Protein 9QUS (pdb70)

InterPro domains:
  IPR000652 Triosephosphate isomerase [PF00121] (5-252)
  IPR000652 Triosephosphate isomerase [PS51440] (3-252)
  IPR000652 Triosephosphate isomerase [PTHR21139] (2-251)
  IPR000652 Triosephosphate isomerase [TIGR00419] (5-243)
  IPR000652 Triosephosphate isomerase [cd00311] (5-251)
  IPR013785 Aldolase-type TIM barrel [G3DSA:3.20.20.70] (1-252)
  IPR020861 Triosephosphate isomerase, active site [PS00171] (168-178)
  IPR022896 Triosephosphate isomerase, bacterial/eukaryotic [MF_00147_B] (2-252)
  IPR035990 Triosephosphate isomerase superfamily [SSF51351] (1-252)

Organism: NCBI:txid1123057

Radius of gyration: 24.23 Å; Cα contacts (8 Å, |Δi|>4): 1116; chains: 2; bounding box: 58×59×61 Å

Nearest PDB structures (foldseek):
  3ta6-assembly1_A  TM=9.676E-01  e=1.100E-30  Mycobacterium tuberculosis H37Rv
  7rmn-assembly1_B  TM=9.693E-01  e=4.273E-30  Verrucomicrobium spinosum
  1m6j-assembly1_B  TM=9.571E-01  e=2.105E-30  Entamoeba histolytica
  5ibx-assembly2_B  TM=9.681E-01  e=5.100E-30  Streptococcus pneumoniae D39
  4y9a-assembly2_C  TM=9.725E-01  e=1.868E-29  Streptomyces coelicolor A3(2)

Sequence (506 aa):
MRKNIVAGNWKMNLNFEEGQKLTSEIVNMIRDENIKDVSVVLNPPYVHLHPVKKLIGNTAGLFLGAQNCSDKTSGAYTGEISASMLASFGSTFVIIGHSERREYFKEDSALLTGKLTQALENGLTPIFCCGESLDIREAGTHEEYVKQQLTESLFGLSATDFAKIVIAYEPIWAIGTGKTASSDQAQEMHAAIRTHLASKYGQAAADEISILYGGSCNPGNAKEIFSKPDVDGGLIGGASLKSRDFLDIIKSFMRKNIVAGNWKMNLNFEEGQKLTSEIVNMIRDENIKDVSVVLNPPYVHLHPVKKLIGNTAGLFLGAQNCSDKTSGAYTGEISASMLASFGSTFVIIGHSERREYFKEDSALLTGKLTQALENGLTPIFCCGESLDIREAGTHEEYVKQQLTESLFGLSATDFAKIVIAYEPIWAIGTGKTASSDQAQEMHAAIRTHLASKYGQAAADEISILYGGSCNPGNAKEIFSKPDVDGGLIGGASLKSRDFLDIIKSF

Foldseek 3Di:
DAAQEAAEAADPDDDQVLVLVLLLLLQVCCVVVVQDRYQYEYAYAPVNLQVSQVSNPPRPNYAYAHEFAFLDQDDDDPPGHFLLNCLVRGHQEYEFADVVCCPPVVQALVGSLSRLVRNVVNNHAYAYEFFDALVCVVVVCGLVRRLVSCCSNPLVDDLVSNLRYAYEYEHNNDAPPPDHQDLVNQLVSLVSNLVSVCVRNNNVSSVHHAYAYEYADWLVCLLVNCVRNSHSYHHYYPLSSPSVGSVSSSVND/DAAFEAEEAADPDDDAVLVLVLLLLQLVVCQVVVDDGYAYEYAYEPVRLQVSQVSNDPRPSYAYAYEEAFLDQDDDDPPGHFLLNCVVSGHQAYEFDPVVCCPPVVQALVRSLSNLCRCVVNNHAYAYEFEDAQVCVVVVNGLVRRLVSCCSNPVVDDLVSLLRYAYEYEHNNAAPPPHHADLVNVLVSLVSNLVSVCVRNNNVSSLHHAYAYEYADWLVCLLVNCVRPSHSAHHYYPLSSPSVGSVSSSVND

B-factor: mean 21.32, std 6.57, range [10.66, 97.8]

Solvent-accessible surface area: 19512 Å² total; per-residue (Å²): 202,75,136,54,3,0,0,0,3,2,41,0,30,35,47,62,113,70,0,34,113,8,0,34,66,0,2,75,51,4,134,123,82,94,26,132,126,19,19,0,0,1,0,0,2,11,0,0,0,51,6,0,81,171,50,4,45,157,15,62,27,7,73,1,0,0,3,5,0,5,36,79,83,60,21,48,47,1,6,18,2,2,0,42,2,0,40,33,8,13,3,54,20,0,0,0,1,9,18,20,7,42,98,117,60,152,9,83,22,78,60,0,42,21,7,0,70,16,0,18,129,42,54,2,36,0,0,0,0,3,2,0,36,58,93,29,46,136,67,48,50,39,52,93,84,0,55,106,16,0,57,89,3,0,37,81,22,55,75,104,51,1,58,106,4,8,0,0,2,6,0,51,16,10,74,88,58,79,108,114,23,52,8,90,60,2,31,81,2,0,32,16,1,8,90,25,0,14,85,104,30,32,94,88,36,0,58,71,1,5,0,0,6,12,6,70,7,54,53,74,49,0,134,104,8,11,78,43,95,22,5,6,0,0,7,1,23,54,7,1,52,107,15,160,33,1,1,34,0,2,86,9,90,199,78,128,48,7,0,0,0,1,2,40,0,28,36,47,52,108,86,0,40,144,9,0,38,66,0,8,97,52,9,132,118,72,83,44,169,124,17,24,4,0,1,0,0,2,11,0,2,0,39,4,0,83,148,45,7,38,153,13,88,28,6,72,4,0,0,3,6,0,6,37,92,83,63,20,50,45,1,6,20,2,2,0,48,3,0,39,44,6,17,3,59,19,0,1,0,1,7,16,21,6,44,98,108,60,164,9,82,28,68,57,0,42,21,6,0,77,18,0,22,134,36,50,0,31,0,0,0,0,2,1,0,39,50,111,36,40,135,67,44,57,36,48,100,70,0,61,116,17,0,58,114,4,0,40,80,27,57,76,110,53,0,60,71,4,10,0,0,2,4,0,44,12,14,84,90,48,78,106,113,23,56,12,92,57,2,33,90,1,0,30,12,0,7,79,29,0,14,89,105,35,32,94,81,26,0,51,95,2,5,0,0,8,11,6,68,9,57,49,75,42,0,139,98,9,12,80,47,92,21,5,6,0,0,8,0,23,58,16,1,42,123,12,160,46,0,2,43,0,1,108,8,95

Secondary structure (DSSP, 8-state):
-PPPEEEEE--B---HHHHHHHHHHHHHHHHHHT--S-EEEEE--GGGHHHHHHHHTT-TTEEE--S---SSSSBS-TT---HHHHHHTTB-EEEES-HHHHHHS---HHHHHHHHHHHHHTT-EEEEEE---HHHHHHT-HHHHHHHHHHHHHTTS-HHHHTT-EEEE--GGGSSSS----HHHHHHHHHHHHHHHHHHH-HHHHTTS-EEE-SS-STTTHHHHHTSTT--EEEESGGGGSHHHHHHHHTT-/-PPPEEEEE--B---HHHHHHHHHHHHHHHHHHT--S-EEEEE--GGGHHHHHHHHTT-TTEEE--S---SSSSBS-TT---HHHHHHTTB-EEEES-HHHHHHS---HHHHHHHHHHHHHTT-EEEEEE---HHHHHTT-HHHHHHHHHHHHHTTS-HHHHTT-EEEE--GGGSSSS----HHHHHHHHHHHHHHHHHHH-HHHHTTS-EEE-SS--TTTHHHHHTSTT--EEEESGGGG-HHHHHHHHT--

Structure (mmCIF, N/CA/C/O backbone):
data_9QUS
#
_entry.id   9QUS
#
_cell.length_a   47.751
_cell.length_b   47.796
_cell.length_c   196.022
_cell.angle_alpha   90.000
_cell.angle_beta   90.000
_cell.angle_gamma   90.000
#
_symmetry.space_group_name_H-M   'P 21 21 21'
#
loop_
_entity.id
_entity.type
_entity.pdbx_description
1 polymer 'Triosephosphate isomerase'
2 water water
#
loop_
_atom_site.group_PDB
_atom_site.id
_atom_site.type_symbol
_atom_site.label_atom_id
_atom_site.label_alt_id
_atom_site.label_comp_id
_atom_site.label_asym_id
_atom_site.label_entity_id
_atom_site.label_seq_id
_atom_site.pdbx_PDB_ins_code
_atom_site.Cartn_x
_atom_site.Cartn_y
_atom_site.Cartn_z
_atom_site.occupancy
_atom_site.B_iso_or_equiv
_atom_site.auth_seq_id
_atom_site.auth_comp_id
_atom_site.auth_asym_id
_atom_site.auth_atom_id
_atom_site.pdbx_PDB_model_num
ATOM 1 N N . MET A 1 1 ? -1.17942 7.18944 -11.07696 1.000 74.71666 21 MET A N 1
ATOM 2 C CA . MET A 1 1 ? -1.40536 5.74594 -11.37068 1.000 71.46349 21 MET A CA 1
ATOM 3 C C . MET A 1 1 ? -0.07994 4.99357 -11.45255 1.000 63.63270 21 MET A C 1
ATOM 4 O O . MET A 1 1 ? 0.06433 4.06836 -12.24845 1.000 64.03337 21 MET A O 1
ATOM 20 N N . ARG A 1 2 ? 0.88242 5.39005 -10.62075 1.000 40.49977 22 ARG A N 1
ATOM 21 C CA . ARG A 1 2 ? 2.15110 4.67723 -10.55705 1.000 35.45133 22 ARG A CA 1
ATOM 22 C C . ARG A 1 2 ? 1.91806 3.23496 -10.13363 1.000 30.90127 22 ARG A C 1
ATOM 23 O O . ARG A 1 2 ? 1.20163 2.97150 -9.16402 1.000 29.67481 22 ARG A O 1
ATOM 44 N N . LYS A 1 3 ? 2.53258 2.30131 -10.85364 1.000 34.60788 23 LYS A N 1
ATOM 45 C CA . LYS A 1 3 ? 2.49738 0.89765 -10.47353 1.000 32.57391 23 LYS A CA 1
ATOM 46 C C . LYS A 1 3 ? 3.66204 0.58638 -9.54290 1.000 26.85889 23 LYS A C 1
ATOM 47 O O . LYS A 1 3 ? 4.78893 1.03281 -9.77405 1.000 26.72103 23 LYS A O 1
ATOM 66 N N . ASN A 1 4 ? 3.38715 -0.18505 -8.49346 1.000 23.18938 24 ASN A N 1
ATOM 67 C CA . ASN A 1 4 ? 4.44721 -0.75369 -7.67117 1.000 20.91062 24 ASN A CA 1
ATOM 68 C C . ASN A 1 4 ? 4.99756 -1.98904 -8.36929 1.000 18.04863 24 ASN A C 1
ATOM 69 O O . ASN A 1 4 ? 4.23986 -2.89939 -8.71815 1.000 18.52072 24 ASN A O 1
ATOM 80 N N . ILE A 1 5 ? 6.30932 -2.01872 -8.58579 1.000 17.64530 25 ILE A N 1
ATOM 81 C CA . ILE A 1 5 ? 6.94245 -3.06035 -9.38239 1.000 17.16676 25 ILE A CA 1
ATOM 82 C C . ILE A 1 5 ? 8.02315 -3.74153 -8.55637 1.000 15.05489 25 ILE A C 1
ATOM 83 O O . ILE A 1 5 ? 8.86449 -3.07184 -7.94682 1.000 14.40275 25 ILE A O 1
ATOM 99 N N . VAL A 1 6 ? 8.01929 -5.07050 -8.57288 1.000 15.20089 26 VAL A N 1
ATOM 100 C CA . VAL A 1 6 ? 9.10554 -5.88250 -8.04168 1.000 14.13828 26 VAL A CA 1
ATOM 101 C C . VAL A 1 6 ? 9.70231 -6.63376 -9.22287 1.000 14.44203 26 VAL A C 1
ATOM 102 O O . VAL A 1 6 ? 9.06312 -7.53769 -9.77586 1.000 14.57540 26 VAL A O 1
ATOM 115 N N . ALA A 1 7 ? 10.91794 -6.25968 -9.61658 1.000 14.82791 27 ALA A N 1
ATOM 116 C CA . ALA A 1 7 ? 11.59206 -6.83393 -10.77647 1.000 14.44422 27 ALA A CA 1
ATOM 117 C C . ALA A 1 7 ? 12.81081 -7.61255 -10.29821 1.000 14.57512 27 ALA A C 1
ATOM 118 O O . ALA A 1 7 ? 13.71825 -7.04058 -9.68492 1.000 14.88307 27 ALA A O 1
ATOM 125 N N . GLY A 1 8 ? 12.83759 -8.90810 -10.59067 1.000 14.10618 28 GLY A N 1
ATOM 126 C CA . GLY A 1 8 ? 13.92652 -9.75611 -10.14554 1.000 16.09342 28 GLY A CA 1
ATOM 127 C C . GLY A 1 8 ? 14.98598 -10.01023 -11.20447 1.000 14.07687 28 GLY A C 1
ATOM 128 O O . GLY A 1 8 ? 14.73087 -10.67525 -12.21391 1.000 15.51190 28 GLY A O 1
ATOM 132 N N . ASN A 1 9 ? 16.18710 -9.47788 -10.98229 1.000 14.29504 29 ASN A N 1
ATOM 133 C CA . ASN A 1 9 ? 17.30375 -9.60931 -11.91773 1.000 13.88688 29 ASN A CA 1
ATOM 134 C C . ASN A 1 9 ? 18.18125 -10.77333 -11.46021 1.000 13.57878 29 ASN A C 1
ATOM 135 O O . ASN A 1 9 ? 18.96623 -10.64551 -10.51602 1.000 14.33291 29 ASN A O 1
ATOM 146 N N . TRP A 1 10 ? 18.05565 -11.91441 -12.14231 1.000 14.51851 30 TRP A N 1
ATOM 147 C CA . TRP A 1 10 ? 18.85729 -13.07627 -11.77333 1.000 13.44933 30 TRP A CA 1
ATOM 148 C C . TRP A 1 10 ? 20.34414 -12.86234 -12.04133 1.000 13.28777 30 TRP A C 1
ATOM 149 O O . TRP A 1 10 ? 21.17116 -13.63188 -11.53555 1.000 13.29296 30 TRP A O 1
ATOM 170 N N . LYS A 1 11 ? 20.69620 -11.86388 -12.84044 1.000 14.51366 31 LYS A N 1
ATOM 171 C CA . LYS A 1 11 ? 22.06976 -11.70038 -13.32181 1.000 12.45406 31 LYS A CA 1
ATOM 172 C C . LYS A 1 11 ? 22.46579 -13.01498 -13.99808 1.000 13.34050 31 LYS A C 1
ATOM 173 O O . LYS A 1 11 ? 21.60531 -13.75328 -14.48824 1.000 12.77728 31 LYS A O 1
ATOM 192 N N . MET A 1 12 ? 23.76064 -13.32950 -14.03330 1.000 13.15299 32 MET A N 1
ATOM 193 C CA . MET A 1 12 ? 24.23607 -14.54886 -14.68937 1.000 13.40407 32 MET A CA 1
ATOM 194 C C . MET A 1 12 ? 24.24296 -15.69776 -13.68035 1.000 14.28981 32 MET A C 1
ATOM 195 O O . MET A 1 12 ? 25.28332 -16.16234 -13.21052 1.000 15.27998 32 MET A O 1
ATOM 209 N N . ASN A 1 13 ? 23.03805 -16.15729 -13.35061 1.000 12.94697 33 ASN A N 1
ATOM 210 C CA . ASN A 1 13 ? 22.86251 -17.22327 -12.37772 1.000 14.56056 33 ASN A CA 1
ATOM 211 C C . ASN A 1 13 ? 21.77697 -18.17658 -12.84423 1.000 14.48634 33 ASN A C 1
ATOM 212 O O . ASN A 1 13 ? 20.81547 -17.75949 -13.49533 1.000 14.85584 33 ASN A O 1
ATOM 223 N N . LEU A 1 14 ? 21.96849 -19.46052 -12.52405 1.000 16.17464 34 LEU A N 1
ATOM 224 C CA . LEU A 1 14 ? 20.95297 -20.50192 -12.63429 1.000 16.02812 34 LEU A CA 1
ATOM 225 C C . LEU A 1 14 ? 20.94844 -21.19141 -13.99005 1.000 16.07357 34 LEU A C 1
ATOM 226 O O . LEU A 1 14 ? 20.88620 -20.53224 -15.03315 1.000 15.43624 34 LEU A O 1
ATOM 242 N N . ASN A 1 15 ? 20.99781 -22.52232 -13.97506 1.000 17.73680 35 ASN A N 1
ATOM 243 C CA . ASN A 1 15 ? 20.87098 -23.30309 -15.19270 1.000 18.55127 35 ASN A CA 1
ATOM 244 C C . ASN A 1 15 ? 19.39228 -23.50706 -15.52147 1.000 18.06841 35 ASN A C 1
ATOM 245 O O . ASN A 1 15 ? 18.49640 -22.98032 -14.85518 1.000 17.68448 35 ASN A O 1
ATOM 256 N N . PHE A 1 16 ? 19.13466 -24.28940 -16.56854 1.000 18.25839 36 PHE A N 1
ATOM 257 C CA . PHE A 1 16 ? 17.76300 -24.57588 -16.97467 1.000 18.35446 36 PHE A CA 1
ATOM 258 C C . PHE A 1 16 ? 16.92961 -25.07884 -15.80036 1.000 18.38826 36 PHE A C 1
ATOM 259 O O . PHE A 1 16 ? 15.88116 -24.51140 -15.47111 1.000 18.94934 36 PHE A O 1
ATOM 276 N N . GLU A 1 17 ? 17.39148 -26.14163 -15.14844 1.000 17.62630 37 GLU A N 1
ATOM 277 C CA . GLU A 1 17 ? 16.59838 -26.76228 -14.09527 1.000 18.66413 37 GLU A CA 1
ATOM 278 C C . GLU A 1 17 ? 16.41130 -25.83144 -12.90149 1.000 19.23613 37 GLU A C 1
ATOM 279 O O . GLU A 1 17 ? 15.34084 -25.82215 -12.28232 1.000 17.58504 37 GLU A O 1
ATOM 291 N N . GLU A 1 18 ? 17.43563 -25.04463 -12.56087 1.000 18.63117 38 GLU A N 1
ATOM 292 C CA . GLU A 1 18 ? 17.32773 -24.14213 -11.41842 1.000 18.59459 38 GLU A CA 1
ATOM 293 C C . GLU A 1 18 ? 16.36492 -22.99697 -11.70882 1.000 18.29372 38 GLU A C 1
ATOM 294 O O . GLU A 1 18 ? 15.58030 -22.60384 -10.83796 1.000 19.24633 38 GLU A O 1
ATOM 306 N N . GLY A 1 19 ? 16.40763 -22.44968 -12.92543 1.000 16.52815 39 GLY A N 1
ATOM 307 C CA . GLY A 1 19 ? 15.48207 -21.38950 -13.28135 1.000 15.23422 39 GLY A CA 1
ATOM 308 C C . GLY A 1 19 ? 14.04066 -21.84982 -13.33145 1.000 17.78691 39 GLY A C 1
ATOM 309 O O . GLY A 1 19 ? 13.12561 -21.06446 -13.06475 1.000 18.74825 39 GLY A O 1
ATOM 313 N N . GLN A 1 20 ? 13.81325 -23.12012 -13.67177 1.000 17.79035 40 GLN A N 1
ATOM 314 C CA . GLN A 1 20 ? 12.44677 -23.62672 -13.72146 1.000 17.17320 40 GLN A CA 1
ATOM 315 C C . GLN A 1 20 ? 11.88268 -23.82862 -12.31971 1.000 18.71584 40 GLN A C 1
ATOM 316 O O . GLN A 1 20 ? 10.73364 -23.46036 -12.04974 1.000 18.33096 40 GLN A O 1
ATOM 330 N N . LYS A 1 21 ? 12.67215 -24.40402 -11.40861 1.000 18.14903 41 LYS A N 1
ATOM 331 C CA . LYS A 1 21 ? 12.15345 -24.65924 -10.06805 1.000 19.96400 41 LYS A CA 1
ATOM 332 C C . LYS A 1 21 ? 11.97814 -23.35834 -9.29348 1.000 16.53737 41 LYS A C 1
ATOM 333 O O . LYS A 1 21 ? 10.99891 -23.19814 -8.55772 1.000 16.37575 41 LYS A O 1
ATOM 352 N N . LEU A 1 22 ? 12.91216 -22.41622 -9.44275 1.000 15.96087 42 LEU A N 1
ATOM 353 C CA . LEU A 1 22 ? 12.70771 -21.08901 -8.87018 1.000 16.85057 42 LEU A CA 1
ATOM 354 C C . LEU A 1 22 ? 11.42351 -20.46755 -9.40359 1.000 16.28943 42 LEU A C 1
ATOM 355 O O . LEU A 1 22 ? 10.60691 -19.93947 -8.64029 1.000 15.51300 42 LEU A O 1
ATOM 371 N N . THR A 1 23 ? 11.23136 -20.52520 -10.72261 1.000 16.70363 43 THR A N 1
ATOM 372 C CA . THR A 1 23 ? 10.04856 -19.92969 -11.33382 1.000 16.69323 43 THR A CA 1
ATOM 373 C C . THR A 1 23 ? 8.77262 -20.63265 -10.88852 1.000 17.05469 43 THR A C 1
ATOM 374 O O . THR A 1 23 ? 7.77313 -19.97224 -10.58714 1.000 17.92818 43 THR A O 1
ATOM 385 N N . SER A 1 24 ? 8.77546 -21.96857 -10.86449 1.000 16.87417 44 SER A N 1
ATOM 386 C CA . SER A 1 24 ? 7.59234 -22.69519 -10.42608 1.000 17.28609 44 SER A CA 1
ATOM 387 C C . SER A 1 24 ? 7.25447 -22.41802 -8.97100 1.000 17.95606 44 SER A C 1
ATOM 388 O O . SER A 1 24 ? 6.08502 -22.52638 -8.59848 1.000 18.05756 44 SER A O 1
ATOM 396 N N . GLU A 1 25 ? 8.24022 -22.04801 -8.15091 1.000 18.18520 45 GLU A N 1
ATOM 397 C CA . GLU A 1 25 ? 7.96218 -21.65058 -6.77689 1.000 17.63583 45 GLU A CA 1
ATOM 398 C C . GLU A 1 25 ? 7.37058 -20.24971 -6.71102 1.000 17.84947 45 GLU A C 1
ATOM 399 O O . GLU A 1 25 ? 6.39966 -20.02366 -5.98334 1.000 18.97536 45 GLU A O 1
ATOM 411 N N . ILE A 1 26 ? 7.93297 -19.30293 -7.46620 1.000 16.12745 46 ILE A N 1
ATOM 412 C CA . ILE A 1 26 ? 7.38405 -17.95070 -7.49903 1.000 16.96769 46 ILE A CA 1
ATOM 413 C C . ILE A 1 26 ? 5.95553 -17.96806 -8.02303 1.000 18.60013 46 ILE A C 1
ATOM 414 O O . ILE A 1 26 ? 5.06368 -17.32601 -7.45693 1.000 17.16755 46 ILE A O 1
ATOM 430 N N . VAL A 1 27 ? 5.71633 -18.70116 -9.11123 1.000 18.58470 47 VAL A N 1
ATOM 431 C CA . VAL A 1 27 ? 4.38628 -18.73960 -9.70922 1.000 18.38121 47 VAL A CA 1
ATOM 432 C C . VAL A 1 27 ? 3.37861 -19.34034 -8.73904 1.000 19.34031 47 VAL A C 1
ATOM 433 O O . VAL A 1 27 ? 2.26873 -18.82044 -8.57695 1.000 20.16670 47 VAL A O 1
ATOM 446 N N . ASN A 1 28 ? 3.73898 -20.44994 -8.08990 1.000 19.24117 48 ASN A N 1
ATOM 447 C CA . ASN A 1 28 ? 2.80836 -21.10786 -7.17839 1.000 19.51556 48 ASN A CA 1
ATOM 448 C C . ASN A 1 28 ? 2.36117 -20.16079 -6.07175 1.000 21.11659 48 ASN A C 1
ATOM 449 O O . ASN A 1 28 ? 1.17098 -20.08101 -5.74892 1.000 23.25280 48 ASN A O 1
ATOM 460 N N . MET A 1 29 ? 3.30592 -19.42742 -5.48017 1.000 21.09571 49 MET A N 1
ATOM 461 C CA . MET A 1 29 ? 2.96948 -18.57863 -4.34385 1.000 21.80598 49 MET A CA 1
ATOM 462 C C . MET A 1 29 ? 2.24451 -17.31477 -4.78058 1.000 22.57674 49 MET A C 1
ATOM 463 O O . MET A 1 29 ? 1.40726 -16.79766 -4.03388 1.000 22.61016 49 MET A O 1
ATOM 477 N N . ILE A 1 30 ? 2.53981 -16.80455 -5.97688 1.000 21.91110 50 ILE A N 1
ATOM 478 C CA . ILE A 1 30 ? 1.78141 -15.66738 -6.48706 1.000 23.06552 50 ILE A CA 1
ATOM 479 C C . ILE A 1 30 ? 0.33802 -16.07384 -6.75799 1.000 23.27698 50 ILE A C 1
ATOM 480 O O . ILE A 1 30 ? -0.60040 -15.33716 -6.43074 1.000 24.87667 50 ILE A O 1
ATOM 496 N N . ARG A 1 31 ? 0.13504 -17.25412 -7.34844 1.000 22.43207 51 ARG A N 1
ATOM 497 C CA . ARG A 1 31 ? -1.22075 -17.72958 -7.60424 1.000 23.66204 51 ARG A CA 1
ATOM 498 C C . ARG A 1 31 ? -1.95896 -18.01303 -6.30117 1.000 27.64644 51 ARG A C 1
ATOM 499 O O . ARG A 1 31 ? -3.11193 -17.60236 -6.12999 1.000 29.37765 51 ARG A O 1
ATOM 520 N N . ASP A 1 32 ? -1.30325 -18.69868 -5.36097 1.000 28.73255 52 ASP A N 1
ATOM 521 C CA . ASP A 1 32 ? -1.99296 -19.14286 -4.15347 1.000 26.18208 52 ASP A CA 1
ATOM 522 C C . ASP A 1 32 ? -2.30247 -17.97671 -3.22332 1.000 25.34121 52 ASP A C 1
ATOM 523 O O . ASP A 1 32 ? -3.41058 -17.88965 -2.68136 1.000 24.66760 52 ASP A O 1
ATOM 532 N N . GLU A 1 33 ? -1.34131 -17.07440 -3.01820 1.000 25.98850 53 GLU A N 1
ATOM 533 C CA . GLU A 1 33 ? -1.58479 -15.91499 -2.16966 1.000 26.10131 53 GLU A CA 1
ATOM 534 C C . GLU A 1 33 ? -2.39205 -14.83082 -2.87426 1.000 26.58837 53 GLU A C 1
ATOM 535 O O . GLU A 1 33 ? -2.75900 -13.84003 -2.23188 1.000 28.32778 53 GLU A O 1
ATOM 547 N N . ASN A 1 34 ? -2.67208 -14.98983 -4.16896 1.000 27.09458 54 ASN A N 1
ATOM 548 C CA . ASN A 1 34 ? -3.53617 -14.06873 -4.90779 1.000 29.20895 54 ASN A CA 1
ATOM 549 C C . ASN A 1 34 ? -3.00258 -12.63446 -4.84274 1.000 32.73914 54 ASN A C 1
ATOM 550 O O . ASN A 1 34 ? -3.72585 -11.68664 -4.52680 1.000 28.80151 54 ASN A O 1
ATOM 561 N N . ILE A 1 35 ? -1.71010 -12.48267 -5.14791 1.000 35.04927 55 ILE A N 1
ATOM 562 C CA . ILE A 1 35 ? -1.09871 -11.15950 -5.20345 1.000 38.52438 55 ILE A CA 1
ATOM 563 C C . ILE A 1 35 ? -1.79227 -10.33957 -6.28165 1.000 40.04702 55 ILE A C 1
ATOM 564 O O . ILE A 1 35 ? -1.94423 -10.79063 -7.42318 1.000 40.96195 55 ILE A O 1
ATOM 580 N N . LYS A 1 36 ? -2.20703 -9.12484 -5.93221 1.000 35.80052 56 LYS A N 1
ATOM 581 C CA . LYS A 1 36 ? -3.14416 -8.37633 -6.76351 1.000 35.27538 56 LYS A CA 1
ATOM 582 C C . LYS A 1 36 ? -2.64519 -7.00704 -7.19897 1.000 34.09232 56 LYS A C 1
ATOM 583 O O . LYS A 1 36 ? -2.88464 -6.61758 -8.34319 1.000 35.30573 56 LYS A O 1
ATOM 602 N N . ASP A 1 37 ? -1.93911 -6.26271 -6.34499 1.000 30.93801 57 ASP A N 1
ATOM 603 C CA . ASP A 1 37 ? -1.60859 -4.87092 -6.64466 1.000 27.59317 57 ASP A CA 1
ATOM 604 C C . ASP A 1 37 ? -0.11725 -4.64768 -6.88882 1.000 24.10556 57 ASP A C 1
ATOM 605 O O . ASP A 1 37 ? 0.38504 -3.53308 -6.71361 1.000 21.63332 57 ASP A O 1
ATOM 614 N N . VAL A 1 38 ? 0.60460 -5.67595 -7.31433 1.000 21.48219 58 VAL A N 1
ATOM 615 C CA . VAL A 1 38 ? 2.03366 -5.55582 -7.57689 1.000 19.95537 58 VAL A CA 1
ATOM 616 C C . VAL A 1 38 ? 2.34301 -6.14819 -8.94428 1.000 18.81714 58 VAL A C 1
ATOM 617 O O . VAL A 1 38 ? 1.86825 -7.24063 -9.27403 1.000 23.40659 58 VAL A O 1
ATOM 630 N N . SER A 1 39 ? 3.15050 -5.43557 -9.72940 1.000 17.78914 59 SER A N 1
ATOM 631 C CA . SER A 1 39 ? 3.71203 -5.96670 -10.96579 1.000 17.04900 59 SER A CA 1
ATOM 632 C C . SER A 1 39 ? 4.99366 -6.71450 -10.61862 1.000 15.93055 59 SER A C 1
ATOM 633 O O . SER A 1 39 ? 5.92512 -6.12905 -10.05309 1.000 15.32923 59 SER A O 1
ATOM 641 N N . VAL A 1 40 ? 5.03403 -8.00483 -10.94024 1.000 15.86175 60 VAL A N 1
ATOM 642 C CA . VAL A 1 40 ? 6.17816 -8.86200 -10.64750 1.000 15.18016 60 VAL A CA 1
ATOM 643 C C . VAL A 1 40 ? 6.83519 -9.23041 -11.97024 1.000 15.42803 60 VAL A C 1
ATOM 644 O O . VAL A 1 40 ? 6.19030 -9.81316 -12.85090 1.000 16.03454 60 VAL A O 1
ATOM 657 N N . VAL A 1 41 ? 8.12028 -8.91046 -12.10413 1.000 15.48374 61 VAL A N 1
ATOM 658 C CA . VAL A 1 41 ? 8.87175 -9.15278 -13.32921 1.000 14.77496 61 VAL A CA 1
ATOM 659 C C . VAL A 1 41 ? 10.05081 -10.05668 -13.00372 1.000 15.56505 61 VAL A C 1
ATOM 660 O O . VAL A 1 41 ? 10.82029 -9.77330 -12.07855 1.000 15.11852 61 VAL A O 1
ATOM 673 N N . LEU A 1 42 ? 10.19085 -11.13783 -13.76317 1.000 16.51148 62 LEU A N 1
ATOM 674 C CA . LEU A 1 42 ? 11.35864 -12.00340 -13.69287 1.000 16.14788 62 LEU A CA 1
ATOM 675 C C . LEU A 1 42 ? 12.25718 -11.68495 -14.88166 1.000 16.10808 62 LEU A C 1
ATOM 676 O O . LEU A 1 42 ? 11.83214 -11.81905 -16.03389 1.000 15.51990 62 LEU A O 1
ATOM 692 N N . ASN A 1 43 ? 13.48742 -11.25565 -14.60529 1.000 15.81564 63 ASN A N 1
ATOM 693 C CA . ASN A 1 43 ? 14.46231 -10.99956 -15.65835 1.000 14.06336 63 ASN A CA 1
ATOM 694 C C . ASN A 1 43 ? 15.52157 -12.09109 -15.63226 1.000 13.94410 63 ASN A C 1
ATOM 695 O O . ASN A 1 43 ? 16.61471 -11.87616 -15.09307 1.000 13.78219 63 ASN A O 1
ATOM 706 N N . PRO A 1 44 ? 15.23952 -13.27113 -16.17794 1.000 16.48133 64 PRO A N 1
ATOM 707 C CA . PRO A 1 44 ? 16.24671 -14.33298 -16.19684 1.000 12.94664 64 PRO A CA 1
ATOM 708 C C . PRO A 1 44 ? 17.20073 -14.13925 -17.36226 1.000 13.11167 64 PRO A C 1
ATOM 709 O O . PRO A 1 44 ? 16.97152 -13.28251 -18.22909 1.000 12.68405 64 PRO A O 1
ATOM 720 N N . PRO A 1 45 ? 18.27362 -14.92412 -17.41711 1.000 13.24913 65 PRO A N 1
ATOM 721 C CA . PRO A 1 45 ? 19.14060 -14.89635 -18.60179 1.000 13.38120 65 PRO A CA 1
ATOM 722 C C . PRO A 1 45 ? 18.35733 -15.21553 -19.86742 1.000 13.15884 65 PRO A C 1
ATOM 723 O O . PRO A 1 45 ? 17.25712 -15.77379 -19.82960 1.000 12.64401 65 PRO A O 1
ATOM 734 N N . TYR A 1 46 ? 18.94971 -14.84164 -21.00706 1.000 13.19398 66 TYR A N 1
ATOM 735 C CA . TYR A 1 46 ? 18.27931 -15.01168 -22.29376 1.000 12.68564 66 TYR A CA 1
ATOM 736 C C . TYR A 1 46 ? 17.75039 -16.42942 -22.47216 1.000 13.34927 66 TYR A C 1
ATOM 737 O O . TYR A 1 46 ? 16.64390 -16.63527 -22.98636 1.000 14.78190 66 TYR A O 1
ATOM 755 N N . VAL A 1 47 ? 18.55092 -17.42457 -22.08902 1.000 13.01816 67 VAL A N 1
ATOM 756 C CA . VAL A 1 47 ? 18.24615 -18.80446 -22.45035 1.000 13.81391 67 VAL A CA 1
ATOM 757 C C . VAL A 1 47 ? 16.96688 -19.28500 -21.77848 1.000 13.21632 67 VAL A C 1
ATOM 758 O O . VAL A 1 47 ? 16.29897 -20.19850 -22.28158 1.000 14.50131 67 VAL A O 1
ATOM 771 N N . HIS A 1 48 ? 16.59441 -18.68405 -20.64892 1.000 13.32406 68 HIS A N 1
ATOM 772 C CA . HIS A 1 48 ? 15.44848 -19.16330 -19.88649 1.000 13.64271 68 HIS A CA 1
ATOM 773 C C . HIS A 1 48 ? 14.11438 -18.61204 -20.37290 1.000 15.62068 68 HIS A C 1
ATOM 774 O O . HIS A 1 48 ? 13.06981 -19.12730 -19.96003 1.000 14.82659 68 HIS A O 1
ATOM 788 N N . LEU A 1 49 ? 14.11601 -17.56042 -21.19528 1.000 14.13826 69 LEU A N 1
ATOM 789 C CA . LEU A 1 49 ? 12.87864 -16.83766 -21.47617 1.000 13.69154 69 LEU A CA 1
ATOM 790 C C . LEU A 1 49 ? 11.77745 -17.77697 -21.95476 1.000 15.39715 69 LEU A C 1
ATOM 791 O O . LEU A 1 49 ? 10.63647 -17.71160 -21.48289 1.000 14.50087 69 LEU A O 1
ATOM 807 N N . HIS A 1 50 ? 12.10069 -18.65521 -22.90077 1.000 13.92790 70 HIS A N 1
ATOM 808 C CA . HIS A 1 50 ? 11.06739 -19.49464 -23.50432 1.000 16.12560 70 HIS A CA 1
ATOM 809 C C . HIS A 1 50 ? 10.40275 -20.42120 -22.49554 1.000 16.77044 70 HIS A C 1
ATOM 810 O O . HIS A 1 50 ? 9.16033 -20.44541 -22.43829 1.000 16.32268 70 HIS A O 1
ATOM 824 N N . PRO A 1 51 ? 11.13115 -21.20804 -21.69778 1.000 15.89899 71 PRO A N 1
ATOM 825 C CA . PRO A 1 51 ? 10.44745 -22.05047 -20.69921 1.000 16.01250 71 PRO A CA 1
ATOM 826 C C . PRO A 1 51 ? 9.85734 -21.26523 -19.54031 1.000 17.13708 71 PRO A C 1
ATOM 827 O O . PRO A 1 51 ? 8.83575 -21.68951 -18.98677 1.000 15.54535 71 PRO A O 1
ATOM 838 N N . VAL A 1 52 ? 10.45899 -20.13715 -19.15582 1.000 15.15162 72 VAL A N 1
ATOM 839 C CA . VAL A 1 52 ? 9.90676 -19.34428 -18.06053 1.000 15.57943 72 VAL A CA 1
ATOM 840 C C . VAL A 1 52 ? 8.56209 -18.74673 -18.45837 1.000 16.84103 72 VAL A C 1
ATOM 841 O O . VAL A 1 52 ? 7.62938 -18.68226 -17.64750 1.000 18.36382 72 VAL A O 1
ATOM 854 N N . LYS A 1 53 ? 8.44179 -18.29559 -19.70905 1.000 16.14384 73 LYS A N 1
ATOM 855 C CA . LYS A 1 53 ? 7.17477 -17.74489 -20.18048 1.000 17.32507 73 LYS A CA 1
ATOM 856 C C . LYS A 1 53 ? 6.05346 -18.76897 -20.05576 1.000 16.86533 73 LYS A C 1
ATOM 857 O O . LYS A 1 53 ? 4.92374 -18.42554 -19.68653 1.000 16.21352 73 LYS A O 1
ATOM 876 N N . LYS A 1 54 ? 6.35022 -20.03526 -20.35696 1.000 18.27405 74 LYS A N 1
ATOM 877 C CA . LYS A 1 54 ? 5.34910 -21.08957 -20.22717 1.000 18.21088 74 LYS A CA 1
ATOM 878 C C . LYS A 1 54 ? 4.87823 -21.21744 -18.78373 1.000 18.23713 74 LYS A C 1
ATOM 879 O O . LYS A 1 54 ? 3.67285 -21.24412 -18.50942 1.000 18.11429 74 LYS A O 1
ATOM 898 N N . LEU A 1 55 ? 5.82161 -21.29385 -17.84306 1.000 19.69099 75 LEU A N 1
ATOM 899 C CA . LEU A 1 55 ? 5.45461 -21.44406 -16.43840 1.000 17.77182 75 LEU A CA 1
ATOM 900 C C . LEU A 1 55 ? 4.62854 -20.26130 -15.95165 1.000 18.07504 75 LEU A C 1
ATOM 901 O O . LEU A 1 55 ? 3.63425 -20.44026 -15.23723 1.000 18.74495 75 LEU A O 1
ATOM 917 N N . ILE A 1 56 ? 5.02770 -19.04212 -16.32239 1.000 19.03958 76 ILE A N 1
ATOM 918 C CA . ILE A 1 56 ? 4.26373 -17.86184 -15.92594 1.000 19.08674 76 ILE A CA 1
ATOM 919 C C . ILE A 1 56 ? 2.80553 -18.02047 -16.33475 1.000 22.32265 76 ILE A C 1
ATOM 920 O O . ILE A 1 56 ? 1.89063 -17.61342 -15.60770 1.000 22.80948 76 ILE A O 1
ATOM 936 N N . GLY A 1 57 ? 2.56844 -18.61043 -17.50360 1.000 22.90976 77 GLY A N 1
ATOM 937 C CA . GLY A 1 57 ? 1.20985 -18.85316 -17.95191 1.000 23.52471 77 GLY A CA 1
ATOM 938 C C . GLY A 1 57 ? 0.39108 -17.58311 -17.97478 1.000 25.88477 77 GLY A C 1
ATOM 939 O O . GLY A 1 57 ? 0.87402 -16.50664 -18.34284 1.000 24.20950 77 GLY A O 1
ATOM 943 N N . ASN A 1 58 ? -0.87739 -17.70281 -17.58280 1.000 34.14327 78 ASN A N 1
ATOM 944 C CA . ASN A 1 58 ? -1.75400 -16.54648 -17.43997 1.000 34.23915 78 ASN A CA 1
ATOM 945 C C . ASN A 1 58 ? -1.79044 -16.01637 -16.00942 1.000 32.97344 78 ASN A C 1
ATOM 946 O O . ASN A 1 58 ? -2.80941 -15.45026 -15.58244 1.000 37.34811 78 ASN A O 1
ATOM 957 N N . THR A 1 59 ? -0.70981 -16.19827 -15.25235 1.000 27.28713 79 THR A N 1
ATOM 958 C CA . THR A 1 59 ? -0.63913 -15.66345 -13.89953 1.000 25.21302 79 THR A CA 1
ATOM 959 C C . THR A 1 59 ? -0.77660 -14.14831 -13.93892 1.000 24.77194 79 THR A C 1
ATOM 960 O O . THR A 1 59 ? -0.01317 -13.46629 -14.62915 1.000 23.66275 79 THR A O 1
ATOM 971 N N . ALA A 1 60 ? -1.74749 -13.62249 -13.19777 1.000 24.92387 80 ALA A N 1
ATOM 972 C CA . ALA A 1 60 ? -1.98815 -12.18801 -13.19883 1.000 19.63717 80 ALA A CA 1
ATOM 973 C C . ALA A 1 60 ? -0.82749 -11.44633 -12.54989 1.000 20.94467 80 ALA A C 1
ATOM 974 O O . ALA A 1 60 ? -0.24063 -11.90755 -11.56727 1.000 19.07779 80 ALA A O 1
ATOM 981 N N . GLY A 1 61 ? -0.49705 -10.28653 -13.10990 1.000 20.75664 81 GLY A N 1
ATOM 982 C CA . GLY A 1 61 ? 0.51833 -9.43804 -12.51872 1.000 16.01056 81 GLY A CA 1
ATOM 983 C C . GLY A 1 61 ? 1.90715 -10.02756 -12.46996 1.000 16.56379 81 GLY A C 1
ATOM 984 O O . GLY A 1 61 ? 2.74594 -9.55498 -11.69652 1.000 18.48413 81 GLY A O 1
ATOM 988 N N . LEU A 1 62 ? 2.17729 -11.04858 -13.27556 1.000 16.83125 82 LEU A N 1
ATOM 989 C CA . LEU A 1 62 ? 3.48839 -11.67817 -13.35221 1.000 17.41605 82 LEU A CA 1
ATOM 990 C C . LEU A 1 62 ? 3.95014 -11.63408 -14.79917 1.000 14.73831 82 LEU A C 1
ATOM 991 O O . LEU A 1 62 ? 3.26477 -12.15056 -15.68917 1.000 14.48585 82 LEU A O 1
ATOM 1007 N N . PHE A 1 63 ? 5.11041 -11.02636 -15.02869 1.000 16.12993 83 PHE A N 1
ATOM 1008 C CA . PHE A 1 63 ? 5.56713 -10.70547 -16.37007 1.000 14.81110 83 PHE A CA 1
ATOM 1009 C C . PHE A 1 63 ? 6.99576 -11.18818 -16.57381 1.000 14.60766 83 PHE A C 1
ATOM 1010 O O . PHE A 1 63 ? 7.75310 -11.39665 -15.62195 1.000 16.01570 83 PHE A O 1
ATOM 1027 N N . LEU A 1 64 ? 7.35344 -11.36180 -17.84178 1.000 15.21592 84 LEU A N 1
ATOM 1028 C CA . LEU A 1 64 ? 8.68638 -11.79501 -18.23102 1.000 13.46450 84 LEU A CA 1
ATOM 1029 C C . LEU A 1 64 ? 9.48370 -10.60906 -18.75541 1.000 13.64328 84 LEU A C 1
ATOM 1030 O O . LEU A 1 64 ? 8.97356 -9.80028 -19.53683 1.000 13.07232 84 LEU A O 1
ATOM 1046 N N . GLY A 1 65 ? 10.73690 -10.51140 -18.32058 1.000 12.69126 85 GLY A N 1
ATOM 1047 C CA . GLY A 1 65 ? 11.60897 -9.45209 -18.78000 1.000 12.91306 85 GLY A CA 1
ATOM 1048 C C . GLY A 1 65 ? 12.84725 -9.97372 -19.47183 1.000 14.83139 85 GLY A C 1
ATOM 1049 O O . GLY A 1 65 ? 12.79425 -10.98032 -20.18485 1.000 16.62580 85 GLY A O 1
ATOM 1053 N N . ALA A 1 66 ? 13.96361 -9.28146 -19.26873 1.000 13.34054 86 ALA A N 1
ATOM 1054 C CA . ALA A 1 66 ? 15.25802 -9.65917 -19.81456 1.000 13.19412 86 ALA A CA 1
ATOM 1055 C C . ALA A 1 66 ? 16.28152 -8.70960 -19.20997 1.000 13.08257 86 ALA A C 1
ATOM 1056 O O . ALA A 1 66 ? 15.92719 -7.66171 -18.66230 1.000 12.10842 86 ALA A O 1
ATOM 1063 N N . GLN A 1 67 ? 17.55537 -9.07180 -19.33560 1.000 11.94856 87 GLN A N 1
ATOM 1064 C CA . GLN A 1 67 ? 18.62294 -8.33272 -18.67568 1.000 13.31976 87 GLN A CA 1
ATOM 1065 C C . GLN A 1 67 ? 19.37737 -7.38467 -19.59764 1.000 12.45251 87 GLN A C 1
ATOM 1066 O O . GLN A 1 67 ? 20.21641 -6.61805 -19.11187 1.000 13.01955 87 GLN A O 1
ATOM 1080 N N . ASN A 1 68 ? 19.07509 -7.38228 -20.89284 1.000 13.84823 88 ASN A N 1
ATOM 1081 C CA . ASN A 1 68 ? 19.78576 -6.54750 -21.85251 1.000 12.61643 88 ASN A CA 1
ATOM 1082 C C . ASN A 1 68 ? 19.17867 -6.79383 -23.22644 1.000 13.11822 88 ASN A C 1
ATOM 1083 O O . ASN A 1 68 ? 18.47926 -7.78769 -23.44354 1.000 13.99263 88 ASN A O 1
ATOM 1094 N N . CYS A 1 69 ? 19.43310 -5.86360 -24.14371 1.000 14.09494 89 CYS A N 1
ATOM 1095 C CA . CYS A 1 69 ? 19.06568 -6.04971 -25.53844 1.000 12.98862 89 CYS A CA 1
ATOM 1096 C C . CYS A 1 69 ? 19.99518 -5.21179 -26.40224 1.000 15.59950 89 CYS A C 1
ATOM 1097 O O . CYS A 1 69 ? 20.64686 -4.27920 -25.92576 1.000 15.26424 89 CYS 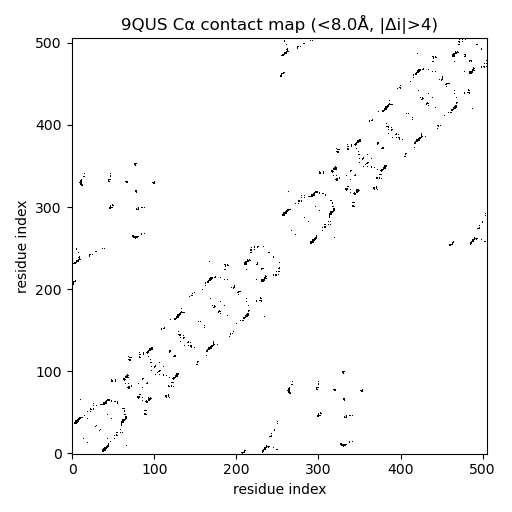A O 1
ATOM 1105 N N . SER A 1 70 ? 20.04342 -5.55340 -27.68492 1.000 14.99399 90 SER A N 1
ATOM 1106 C CA . SER A 1 70 ? 20.92195 -4.86605 -28.61570 1.000 16.17463 90 SER A CA 1
ATOM 1107 C C . SER A 1 70 ? 20.35076 -3.50631 -28.99496 1.000 14.45270 90 SER A C 1
ATOM 1108 O O . SER A 1 70 ? 19.13744 -3.27796 -28.93983 1.000 14.56624 90 SER A O 1
ATOM 1116 N N . ASP A 1 71 ? 21.24843 -2.59168 -29.36821 1.000 16.35453 91 ASP A N 1
ATOM 1117 C CA . ASP A 1 71 ? 20.83471 -1.32152 -29.94608 1.000 15.96003 91 ASP A CA 1
ATOM 1118 C C . ASP A 1 71 ? 20.51410 -1.44258 -31.43012 1.000 16.85880 91 ASP A C 1
ATOM 1119 O O . ASP A 1 71 ? 20.01511 -0.47968 -32.02199 1.000 17.80268 91 ASP A O 1
ATOM 1128 N N . LYS A 1 72 ? 20.78804 -2.59151 -32.04006 1.000 16.39663 92 LYS A N 1
ATOM 1129 C CA . LYS A 1 72 ? 20.51366 -2.82866 -33.44834 1.000 17.59052 92 LYS A CA 1
ATOM 1130 C C . LYS A 1 72 ? 19.26640 -3.69286 -33.61520 1.000 18.68492 92 LYS A C 1
ATOM 1131 O O . LYS A 1 72 ? 18.84919 -4.41142 -32.70317 1.000 18.17051 92 LYS A O 1
ATOM 1150 N N . THR A 1 73 ? 18.67771 -3.61792 -34.81174 1.000 19.52701 93 THR A N 1
ATOM 1151 C CA . THR A 1 73 ? 17.43964 -4.33776 -35.09250 1.000 23.46065 93 THR A CA 1
ATOM 1152 C C . THR A 1 73 ? 17.70394 -5.81676 -35.34390 1.000 21.60826 93 THR A C 1
ATOM 1153 O O . THR A 1 73 ? 16.98261 -6.68021 -34.83434 1.000 23.18129 93 THR A O 1
ATOM 1164 N N . SER A 1 74 ? 18.73021 -6.12352 -36.13054 1.000 18.94110 94 SER A N 1
ATOM 1165 C CA . SER A 1 74 ? 19.06256 -7.49276 -36.50033 1.000 18.55501 94 SER A CA 1
ATOM 1166 C C . SER A 1 74 ? 20.30657 -7.43796 -37.37662 1.000 20.75832 94 SER A C 1
ATOM 1167 O O . SER A 1 74 ? 20.72007 -6.36813 -37.83302 1.000 23.51249 94 SER A O 1
ATOM 1175 N N . GLY A 1 75 ? 20.90989 -8.60653 -37.59647 1.000 18.24662 95 GLY A N 1
ATOM 1176 C CA . GLY A 1 75 ? 21.98222 -8.73788 -38.55984 1.000 18.96763 95 GLY A CA 1
ATOM 1177 C C . GLY A 1 75 ? 23.24076 -9.32688 -37.94034 1.000 16.45195 95 GLY A C 1
ATOM 1178 O O . GLY A 1 75 ? 23.17866 -10.15018 -37.02449 1.000 16.13107 95 GLY A O 1
ATOM 1182 N N . ALA A 1 76 ? 24.38606 -8.87140 -38.45509 1.000 17.69414 96 ALA A N 1
ATOM 1183 C CA . ALA A 1 76 ? 25.67692 -9.50773 -38.18741 1.000 18.52225 96 ALA A CA 1
ATOM 1184 C C . ALA A 1 76 ? 26.28373 -8.95514 -36.89717 1.000 17.32015 96 ALA A C 1
ATOM 1185 O O . ALA A 1 76 ? 27.24968 -8.18919 -36.89217 1.000 18.27981 96 ALA A O 1
ATOM 1192 N N . TYR A 1 77 ? 25.69498 -9.38744 -35.77570 1.000 16.00605 97 TYR A N 1
ATOM 1193 C CA . TYR A 1 77 ? 26.16200 -9.03627 -34.44750 1.000 17.02287 97 TYR A CA 1
ATOM 1194 C C . TYR A 1 77 ? 26.11692 -10.32580 -33.62451 1.000 14.77219 97 TYR A C 1
ATOM 1195 O O . TYR A 1 77 ? 25.29535 -10.50830 -32.72749 1.000 14.02390 97 TYR A O 1
ATOM 1213 N N . THR A 1 78 ? 27.02758 -11.23886 -33.95694 1.000 15.29129 98 THR A N 1
ATOM 1214 C CA . THR A 1 78 ? 27.09773 -12.54113 -33.30806 1.000 17.47608 98 THR A CA 1
ATOM 1215 C C . THR A 1 78 ? 27.09582 -12.39628 -31.79355 1.000 13.67530 98 THR A C 1
ATOM 1216 O O . THR A 1 78 ? 27.82573 -11.57420 -31.23158 1.000 13.67074 98 THR A O 1
ATOM 1227 N N . GLY A 1 79 ? 26.25546 -13.19566 -31.13864 1.000 13.37874 99 GLY A N 1
ATOM 1228 C CA . GLY A 1 79 ? 26.14961 -13.19240 -29.69883 1.000 13.03819 99 GLY A CA 1
ATOM 1229 C C . GLY A 1 79 ? 25.08639 -12.28139 -29.12538 1.000 13.39448 99 GLY A C 1
ATOM 1230 O O . GLY A 1 79 ? 24.73280 -12.43693 -27.94802 1.000 13.56998 99 GLY A O 1
ATOM 1234 N N . GLU A 1 80 ? 24.55588 -11.35287 -29.91534 1.000 13.79610 100 GLU A N 1
ATOM 1235 C CA . GLU A 1 80 ? 23.66261 -10.32043 -29.41537 1.000 13.57953 100 GLU A CA 1
ATOM 1236 C C . GLU A 1 80 ? 22.20408 -10.70633 -29.62198 1.000 13.10583 100 GLU A C 1
ATOM 1237 O O . GLU A 1 80 ? 21.85869 -11.46733 -30.52986 1.000 13.25501 100 GLU A O 1
ATOM 1249 N N . ILE A 1 81 ? 21.35025 -10.16059 -28.76031 1.000 12.96460 101 ILE A N 1
ATOM 1250 C CA . ILE A 1 81 ? 19.92334 -10.45378 -28.74606 1.000 12.96690 101 ILE A CA 1
ATOM 1251 C C . ILE A 1 81 ? 19.16160 -9.15106 -28.94842 1.000 13.67637 101 ILE A C 1
ATOM 1252 O O . ILE A 1 81 ? 19.43566 -8.15496 -28.26929 1.000 14.30016 101 ILE A O 1
ATOM 1268 N N . SER A 1 82 ? 18.18922 -9.16784 -29.85502 1.000 14.87367 102 SER A N 1
ATOM 1269 C CA . SER A 1 82 ? 17.44764 -7.97225 -30.22787 1.000 13.93099 102 SER A CA 1
ATOM 1270 C C . SER A 1 82 ? 16.14695 -7.86746 -29.43920 1.000 14.32596 102 SER A C 1
ATOM 1271 O O . SER A 1 82 ? 15.66362 -8.83760 -28.85165 1.000 13.78024 102 SER A O 1
ATOM 1279 N N . ALA A 1 83 ? 15.58198 -6.65863 -29.43491 1.000 16.51546 103 ALA A N 1
ATOM 1280 C CA . ALA A 1 83 ? 14.32257 -6.43422 -28.73447 1.000 14.86376 103 ALA A CA 1
ATOM 1281 C C . ALA A 1 83 ? 13.18162 -7.21167 -29.37774 1.000 15.39561 103 ALA A C 1
ATOM 1282 O O . ALA A 1 83 ? 12.29899 -7.71935 -28.67634 1.000 15.32213 103 ALA A O 1
ATOM 1289 N N . SER A 1 84 ? 13.18189 -7.31848 -30.70920 1.000 17.08038 104 SER A N 1
ATOM 1290 C CA . SER A 1 84 ? 12.15029 -8.09723 -31.38647 1.000 14.60610 104 SER A CA 1
ATOM 1291 C C . SER A 1 84 ? 12.22539 -9.56188 -30.98071 1.000 14.94095 104 SER A C 1
ATOM 1292 O O . SER A 1 84 ? 11.19378 -10.21302 -30.77723 1.000 14.38089 104 SER A O 1
ATOM 1300 N N . MET A 1 85 ? 13.44156 -10.10050 -30.86309 1.000 15.18129 105 MET A N 1
ATOM 1301 C CA . MET A 1 85 ? 13.60118 -11.44896 -30.33086 1.000 13.79345 105 MET A CA 1
ATOM 1302 C C . MET A 1 85 ? 12.94683 -11.56775 -28.96022 1.000 15.10521 105 MET A C 1
ATOM 1303 O O . MET A 1 85 ? 12.14185 -12.47335 -28.71680 1.000 14.55328 105 MET A O 1
ATOM 1317 N N . LEU A 1 86 ? 13.28694 -10.65528 -28.04760 1.000 14.09976 106 LEU A N 1
ATOM 1318 C CA . LEU A 1 86 ? 12.71586 -10.69912 -26.70624 1.000 15.68062 106 LEU A CA 1
ATOM 1319 C C . LEU A 1 86 ? 11.19445 -10.65412 -26.75857 1.000 14.13196 106 LEU A C 1
ATOM 1320 O O . LEU A 1 86 ? 10.51790 -11.50286 -26.16754 1.000 13.96263 106 LEU A O 1
ATOM 1336 N N . ALA A 1 87 ? 10.63553 -9.66997 -27.46778 1.000 15.26418 107 ALA A N 1
ATOM 1337 C CA . ALA A 1 87 ? 9.18513 -9.60417 -27.61212 1.000 16.22601 107 ALA A CA 1
ATOM 1338 C C . ALA A 1 87 ? 8.63390 -10.91386 -28.15844 1.000 15.95728 107 ALA A C 1
ATOM 1339 O O . ALA A 1 87 ? 7.57376 -11.38217 -27.72848 1.000 14.32283 107 ALA A O 1
ATOM 1346 N N . SER A 1 88 ? 9.34934 -11.52445 -29.10473 1.000 14.69538 108 SER A N 1
ATOM 1347 C CA . SER A 1 88 ? 8.88023 -12.76719 -29.70565 1.000 15.33213 108 SER A CA 1
ATOM 1348 C C . SER A 1 88 ? 8.80047 -13.89505 -28.68655 1.000 14.68366 108 SER A C 1
ATOM 1349 O O . SER A 1 88 ? 7.94505 -14.78014 -28.80565 1.000 14.31958 108 SER A O 1
ATOM 1357 N N . PHE A 1 89 ? 9.67568 -13.88626 -27.68359 1.000 15.92838 109 PHE A N 1
ATOM 1358 C CA . PHE A 1 89 ? 9.74396 -14.96147 -26.70330 1.000 15.48021 109 PHE A CA 1
ATOM 1359 C C . PHE A 1 89 ? 8.98346 -14.64213 -25.42023 1.000 14.20267 109 PHE A C 1
ATOM 1360 O O . PHE A 1 89 ? 9.14388 -15.35442 -24.42422 1.000 15.39363 109 PHE A O 1
ATOM 1377 N N . GLY A 1 90 ? 8.16264 -13.59294 -25.41902 1.000 16.25936 110 GLY A N 1
ATOM 1378 C CA . GLY A 1 90 ? 7.27546 -13.31202 -24.30994 1.000 16.38186 110 GLY A CA 1
ATOM 1379 C C . GLY A 1 90 ? 7.71173 -12.19676 -23.38701 1.000 14.31977 110 GLY A C 1
ATOM 1380 O O . GLY A 1 90 ? 6.97586 -11.87601 -22.44489 1.000 14.09417 110 GLY A O 1
ATOM 1384 N N . SER A 1 91 ? 8.87042 -11.59079 -23.62402 1.000 14.12729 111 SER A N 1
ATOM 1385 C CA . SER A 1 91 ? 9.32372 -10.49872 -22.77564 1.000 14.27406 111 SER A CA 1
ATOM 1386 C C . SER A 1 91 ? 8.48742 -9.25290 -23.03711 1.000 15.08491 111 SER A C 1
ATOM 1387 O O . SER A 1 91 ? 8.22657 -8.89904 -24.18972 1.000 14.39418 111 SER A O 1
ATOM 1395 N N . THR A 1 92 ? 8.05443 -8.59603 -21.95976 1.000 13.69797 112 THR A N 1
ATOM 1396 C CA . THR A 1 92 ? 7.41847 -7.28842 -22.03586 1.000 14.93347 112 THR A CA 1
ATOM 1397 C C . THR A 1 92 ? 8.19386 -6.23352 -21.25828 1.000 13.51427 112 THR A C 1
ATOM 1398 O O . THR A 1 92 ? 7.79987 -5.06063 -21.26817 1.000 13.68088 112 THR A O 1
ATOM 1409 N N . PHE A 1 93 ? 9.27584 -6.62054 -20.58133 1.000 13.83847 113 PHE A N 1
ATOM 1410 C CA . PHE A 1 93 ? 10.20655 -5.70262 -19.94177 1.000 14.51456 113 PHE A CA 1
ATOM 1411 C C . PHE A 1 93 ? 11.61502 -6.02536 -20.41722 1.000 12.82885 113 PHE A C 1
ATOM 1412 O O . PHE A 1 93 ? 11.87085 -7.09200 -20.98025 1.000 13.17099 113 PHE A O 1
ATOM 1429 N N . VAL A 1 94 ? 12.53936 -5.09826 -20.17305 1.000 13.10498 114 VAL A N 1
ATOM 1430 C CA . VAL A 1 94 ? 13.95734 -5.36448 -20.39289 1.000 13.29974 114 VAL A CA 1
ATOM 1431 C C . VAL A 1 94 ? 14.79340 -4.37275 -19.59554 1.000 12.48358 114 VAL A C 1
ATOM 1432 O O . VAL A 1 94 ? 14.57066 -3.15973 -19.66742 1.000 13.59938 114 VAL A O 1
ATOM 1445 N N . ILE A 1 95 ? 15.76783 -4.88027 -18.84024 1.000 12.30305 115 ILE A N 1
ATOM 1446 C CA . ILE A 1 95 ? 16.70322 -4.01261 -18.13559 1.000 13.44198 115 ILE A CA 1
ATOM 1447 C C . ILE A 1 95 ? 17.67428 -3.40809 -19.13994 1.000 12.31528 115 ILE A C 1
ATOM 1448 O O . ILE A 1 95 ? 18.21068 -4.10972 -20.00714 1.000 12.28902 115 ILE A O 1
ATOM 1464 N N . ILE A 1 96 ? 17.90657 -2.10263 -19.02953 1.000 12.42670 116 ILE A N 1
ATOM 1465 C CA . ILE A 1 96 ? 18.83196 -1.39519 -19.90468 1.000 14.29018 116 ILE A CA 1
ATOM 1466 C C . ILE A 1 96 ? 19.73972 -0.52757 -19.04638 1.000 15.16385 116 ILE A C 1
ATOM 1467 O O . ILE A 1 96 ? 19.26703 0.17377 -18.14499 1.000 13.94740 116 ILE A O 1
ATOM 1483 N N . GLY A 1 97 ? 21.03973 -0.57865 -19.32595 1.000 16.36184 117 GLY A N 1
ATOM 1484 C CA . GLY A 1 97 ? 21.98703 0.28132 -18.64378 1.000 15.73972 117 GLY A CA 1
ATOM 1485 C C . GLY A 1 97 ? 22.35750 -0.14417 -17.24077 1.000 15.54004 117 GLY A C 1
ATOM 1486 O O . GLY A 1 97 ? 22.74230 0.70267 -16.42482 1.000 16.91852 117 GLY A O 1
ATOM 1490 N N . HIS A 1 98 ? 22.25415 -1.43293 -16.92996 1.000 15.79647 118 HIS A N 1
ATOM 1491 C CA . HIS A 1 98 ? 22.64231 -1.91425 -15.61136 1.000 15.96436 118 HIS A CA 1
ATOM 1492 C C . HIS A 1 98 ? 24.10370 -1.57357 -15.32940 1.000 16.34984 118 HIS A C 1
ATOM 1493 O O . HIS A 1 98 ? 24.95004 -1.55372 -16.22902 1.000 15.11544 118 HIS A O 1
ATOM 1507 N N . SER A 1 99 ? 24.39588 -1.30457 -14.05574 1.000 15.48739 119 SER A N 1
ATOM 1508 C CA . SER A 1 99 ? 25.73530 -0.86098 -13.68301 1.000 14.99678 119 SER A CA 1
ATOM 1509 C C . SER A 1 99 ? 26.79670 -1.86625 -14.11031 1.000 14.38049 119 SER A C 1
ATOM 1510 O O . SER A 1 99 ? 27.90728 -1.48129 -14.49471 1.000 14.80464 119 SER A O 1
ATOM 1518 N N . GLU A 1 100 ? 26.48022 -3.16064 -14.03163 1.000 14.03410 120 GLU A N 1
ATOM 1519 C CA . GLU A 1 100 ? 27.44775 -4.19524 -14.37808 1.000 15.64818 120 GLU A CA 1
ATOM 1520 C C . GLU A 1 100 ? 27.75392 -4.23620 -15.86829 1.000 16.30236 120 GLU A C 1
ATOM 1521 O O . GLU A 1 100 ? 28.83620 -4.68719 -16.24760 1.000 17.68334 120 GLU A O 1
ATOM 1533 N N . ARG A 1 101 ? 26.83726 -3.78174 -16.71933 1.000 15.87928 121 ARG A N 1
ATOM 1534 C CA . ARG A 1 101 ? 27.13715 -3.66607 -18.14096 1.000 16.44768 121 ARG A CA 1
ATOM 1535 C C . ARG A 1 101 ? 27.85376 -2.36442 -18.46524 1.000 16.20188 121 ARG A C 1
ATOM 1536 O O . ARG A 1 101 ? 28.77353 -2.35878 -19.28978 1.000 18.06164 121 ARG A O 1
ATOM 1557 N N . ARG A 1 102 ? 27.46494 -1.26606 -17.81450 1.000 17.08022 122 ARG A N 1
ATOM 1558 C CA . ARG A 1 102 ? 28.22446 -0.03128 -17.94944 1.000 18.07333 122 ARG A CA 1
ATOM 1559 C C . ARG A 1 102 ? 29.68185 -0.23437 -17.56501 1.000 17.77220 122 ARG A C 1
ATOM 1560 O O . ARG A 1 102 ? 30.56878 0.38449 -18.16071 1.000 18.20719 122 ARG A O 1
ATOM 1581 N N . GLU A 1 103 ? 29.94874 -1.08360 -16.56965 1.000 16.84625 123 GLU A N 1
ATOM 1582 C CA . GLU A 1 103 ? 31.31917 -1.31319 -16.12262 1.000 20.15377 123 GLU A CA 1
ATOM 1583 C C . GLU A 1 103 ? 32.04974 -2.28490 -17.03760 1.000 21.36593 123 GLU A C 1
ATOM 1584 O O . GLU A 1 103 ? 33.02528 -1.91723 -17.69574 1.000 23.49991 123 GLU A O 1
ATOM 1596 N N . TYR A 1 104 ? 31.57095 -3.52597 -17.10974 1.000 20.64808 124 TYR A N 1
ATOM 1597 C CA . TYR A 1 104 ? 32.31997 -4.58487 -17.77659 1.000 22.67922 124 TYR A CA 1
ATOM 1598 C C . TYR A 1 104 ? 32.27033 -4.50376 -19.29546 1.000 23.01134 124 TYR A C 1
ATOM 1599 O O . TYR A 1 104 ? 33.17512 -5.02725 -19.95758 1.000 20.68983 124 TYR A O 1
ATOM 1617 N N . PHE A 1 105 ? 31.25829 -3.84977 -19.85909 1.000 21.18269 125 PHE A N 1
ATOM 1618 C CA . PHE A 1 105 ? 31.13058 -3.71247 -21.30391 1.000 23.49919 125 PHE A CA 1
ATOM 1619 C C . PHE A 1 105 ? 31.03155 -2.25548 -21.73197 1.000 21.07550 125 PHE A C 1
ATOM 1620 O O . PHE A 1 105 ? 30.69967 -1.97373 -22.89088 1.000 21.06245 125 PHE A O 1
ATOM 1637 N N . LYS A 1 106 ? 31.32241 -1.32652 -20.82367 1.000 19.85576 126 LYS A N 1
ATOM 1638 C CA . LYS A 1 106 ? 31.53597 0.07669 -21.16660 1.000 22.50418 126 LYS A CA 1
ATOM 1639 C C . LYS A 1 106 ? 30.36593 0.64154 -21.96656 1.000 23.44620 126 LYS A C 1
ATOM 1640 O O . LYS A 1 106 ? 30.53936 1.42780 -22.90173 1.000 20.48967 126 LYS A O 1
ATOM 1659 N N . GLU A 1 107 ? 29.15699 0.25411 -21.57149 1.000 21.06346 127 GLU A N 1
ATOM 1660 C CA . GLU A 1 107 ? 27.95239 0.77252 -22.20441 1.000 20.01114 127 GLU A CA 1
ATOM 1661 C C . GLU A 1 107 ? 27.75547 2.23164 -21.81492 1.000 20.94154 127 GLU A C 1
ATOM 1662 O O . GLU A 1 107 ? 27.54624 2.54382 -20.63680 1.000 21.22810 127 GLU A O 1
ATOM 1674 N N . ASP A 1 108 ? 27.82905 3.12225 -22.80036 1.000 23.65057 128 ASP A N 1
ATOM 1675 C CA . ASP A 1 108 ? 27.70514 4.55554 -22.57718 1.000 24.48091 128 ASP A CA 1
ATOM 1676 C C . ASP A 1 108 ? 26.30658 5.04694 -22.94198 1.000 22.62422 128 ASP A C 1
ATOM 1677 O O . ASP A 1 108 ? 25.49308 4.32423 -23.52124 1.000 22.22675 128 ASP A O 1
ATOM 1686 N N . SER A 1 109 ? 26.03379 6.30692 -22.58722 1.000 23.70503 129 SER A N 1
ATOM 1687 C CA . SER A 1 109 ? 24.68761 6.84411 -22.76124 1.000 25.52848 129 SER A CA 1
ATOM 1688 C C . SER A 1 109 ? 24.25869 6.82937 -24.22274 1.000 24.70787 129 SER A C 1
ATOM 1689 O O . SER A 1 109 ? 23.06327 6.71940 -24.51420 1.000 23.99652 129 SER A O 1
ATOM 1697 N N . ALA A 1 110 ? 25.20746 6.94989 -25.15455 1.000 24.04924 130 ALA A N 1
ATOM 1698 C CA . ALA A 1 110 ? 24.84745 6.92036 -26.56775 1.000 27.19980 130 ALA A CA 1
ATOM 1699 C C . ALA A 1 110 ? 24.38576 5.53461 -27.00112 1.000 25.78470 130 ALA A C 1
ATOM 1700 O O . ALA A 1 110 ? 23.49582 5.41882 -27.85205 1.000 26.58195 130 ALA A O 1
ATOM 1707 N N . LEU A 1 111 ? 24.96852 4.47778 -26.42866 1.000 23.68699 131 LEU A N 1
ATOM 1708 C CA . LEU A 1 111 ? 24.52624 3.12580 -26.75302 1.000 21.79778 131 LEU A CA 1
ATOM 1709 C C . LEU A 1 111 ? 23.17550 2.82120 -26.11928 1.000 18.72975 131 LEU A C 1
ATOM 1710 O O . LEU A 1 111 ? 22.28948 2.26310 -26.77603 1.000 17.96587 131 LEU A O 1
ATOM 1726 N N . LEU A 1 112 ? 23.00098 3.18125 -24.84424 1.000 21.35822 132 LEU A N 1
ATOM 1727 C CA . LEU A 1 112 ? 21.76415 2.86115 -24.14092 1.000 20.05030 132 LEU A CA 1
ATOM 1728 C C . LEU A 1 112 ? 20.55410 3.48712 -24.81788 1.000 18.40722 132 LEU A C 1
ATOM 1729 O O . LEU A 1 112 ? 19.46014 2.91438 -24.77799 1.000 16.50646 132 LEU A O 1
ATOM 1745 N N . THR A 1 113 ? 20.72548 4.65462 -25.44091 1.000 18.38856 133 THR A N 1
ATOM 1746 C CA . THR A 1 113 ? 19.63731 5.24765 -26.20981 1.000 19.32023 133 THR A CA 1
ATOM 1747 C C . THR A 1 113 ? 19.17986 4.30372 -27.31382 1.000 19.28116 133 THR A C 1
ATOM 1748 O O . THR A 1 113 ? 17.97938 4.06542 -27.48780 1.000 16.03881 133 THR A O 1
ATOM 1759 N N . GLY A 1 114 ? 20.12941 3.75936 -28.07639 1.000 19.44536 134 GLY A N 1
ATOM 1760 C CA . GLY A 1 114 ? 19.77103 2.79708 -29.10449 1.000 18.04173 134 GLY A CA 1
ATOM 1761 C C . GLY A 1 114 ? 18.98402 1.62859 -28.54581 1.000 17.50692 134 GLY A C 1
ATOM 1762 O O . GLY A 1 114 ? 17.94682 1.24260 -29.09113 1.000 16.42063 134 GLY A O 1
ATOM 1766 N N . LYS A 1 115 ? 19.46873 1.04827 -27.44468 1.000 17.80508 135 LYS A N 1
ATOM 1767 C CA . LYS A 1 115 ? 18.72385 -0.02163 -26.79005 1.000 18.38762 135 LYS A CA 1
ATOM 1768 C C . LYS A 1 115 ? 17.32293 0.44395 -26.41079 1.000 17.66199 135 LYS A C 1
ATOM 1769 O O . LYS A 1 115 ? 16.34609 -0.29534 -26.58149 1.000 17.80300 135 LYS A O 1
ATOM 1788 N N . LEU A 1 116 ? 17.20574 1.67207 -25.89880 1.000 17.55190 136 LEU A N 1
ATOM 1789 C CA . LEU A 1 116 ? 15.89735 2.20631 -25.53432 1.000 17.16316 136 LEU A CA 1
ATOM 1790 C C . LEU A 1 116 ? 14.98869 2.30295 -26.75220 1.000 18.04332 136 LEU A C 1
ATOM 1791 O O . LEU A 1 116 ? 13.82836 1.87849 -26.71102 1.000 15.77257 136 LEU A O 1
ATOM 1807 N N . THR A 1 117 ? 15.49989 2.87013 -27.84755 1.000 18.34577 137 THR A N 1
ATOM 1808 C CA . THR A 1 117 ? 14.72540 2.93511 -29.08217 1.000 18.04063 137 THR A CA 1
ATOM 1809 C C . THR A 1 117 ? 14.19512 1.55837 -29.46131 1.000 17.27790 137 THR A C 1
ATOM 1810 O O . THR A 1 117 ? 13.00536 1.39268 -29.75238 1.000 21.02581 137 THR A O 1
ATOM 1821 N N . GLN A 1 118 ? 15.07373 0.55291 -29.45599 1.000 17.18966 138 GLN A N 1
ATOM 1822 C CA . GLN A 1 118 ? 14.66360 -0.79124 -29.84704 1.000 16.25779 138 GLN A CA 1
ATOM 1823 C C . GLN A 1 118 ? 13.60719 -1.34689 -28.90101 1.000 17.84671 138 GLN A C 1
ATOM 1824 O O . GLN A 1 118 ? 12.64056 -1.97882 -29.34262 1.000 17.17177 138 GLN A O 1
ATOM 1838 N N . ALA A 1 119 ? 13.77370 -1.12531 -27.59615 1.000 18.11194 139 ALA A N 1
ATOM 1839 C CA . ALA A 1 119 ? 12.83701 -1.67514 -26.62202 1.000 18.58497 139 ALA A CA 1
ATOM 1840 C C . ALA A 1 119 ? 11.42920 -1.13946 -26.85285 1.000 18.70116 139 ALA A C 1
ATOM 1841 O O . ALA A 1 119 ? 10.47616 -1.90702 -27.02696 1.000 19.90979 139 ALA A O 1
ATOM 1848 N N . LEU A 1 120 ? 11.28271 0.18573 -26.86594 1.000 22.36614 140 LEU A N 1
ATOM 1849 C CA . LEU A 1 120 ? 9.96848 0.78235 -27.07330 1.000 22.09365 140 LEU A CA 1
ATOM 1850 C C . LEU A 1 120 ? 9.40306 0.40682 -28.43527 1.000 22.61864 140 LEU A C 1
ATOM 1851 O O . LEU A 1 120 ? 8.21451 0.08867 -28.55617 1.000 20.90314 140 LEU A O 1
ATOM 1867 N N . GLU A 1 121 ? 10.24493 0.42356 -29.47146 1.000 21.47139 141 GLU A N 1
ATOM 1868 C CA . GLU A 1 121 ? 9.79008 0.05431 -30.80748 1.000 21.20431 141 GLU A CA 1
ATOM 1869 C C . GLU A 1 121 ? 9.10653 -1.30623 -30.81096 1.000 18.39098 141 GLU A C 1
ATOM 1870 O O . GLU A 1 121 ? 8.17236 -1.53332 -31.58954 1.000 18.98712 141 GLU A O 1
ATOM 1882 N N . ASN A 1 122 ? 9.54390 -2.21636 -29.93943 1.000 18.73536 142 ASN A N 1
ATOM 1883 C CA . ASN A 1 122 ? 9.06409 -3.59236 -29.93134 1.000 18.44546 142 ASN A CA 1
ATOM 1884 C C . ASN A 1 122 ? 8.11576 -3.87935 -28.77099 1.000 17.20101 142 ASN A C 1
ATOM 1885 O O . ASN A 1 122 ? 7.87493 -5.04699 -28.44570 1.000 18.16548 142 ASN A O 1
ATOM 1896 N N . GLY A 1 123 ? 7.57376 -2.84256 -28.13996 1.000 18.28861 143 GLY A N 1
ATOM 1897 C CA . GLY A 1 123 ? 6.56934 -3.04080 -27.11623 1.000 17.87471 143 GLY A CA 1
ATOM 1898 C C . GLY A 1 123 ? 7.09211 -3.48468 -25.77308 1.000 17.99585 143 GLY A C 1
ATOM 1899 O O . GLY A 1 123 ? 6.32870 -4.03746 -24.97609 1.000 17.94325 143 GLY A O 1
ATOM 1903 N N . LEU A 1 124 ? 8.36620 -3.25090 -25.48744 1.000 19.03271 144 LEU A N 1
ATOM 1904 C CA . LEU A 1 124 ? 8.95694 -3.62708 -24.21315 1.000 18.24474 144 LEU A CA 1
ATOM 1905 C C . LEU A 1 124 ? 8.99458 -2.41766 -23.29008 1.000 17.97395 144 LEU A C 1
ATOM 1906 O O . LEU A 1 124 ? 9.21467 -1.28775 -23.73696 1.000 18.05174 144 LEU A O 1
ATOM 1922 N N . THR A 1 125 ? 8.76738 -2.66249 -21.99947 1.000 16.22246 145 THR A N 1
ATOM 1923 C CA . THR A 1 125 ? 8.90342 -1.62898 -20.98315 1.000 14.95396 145 THR A CA 1
ATOM 1924 C C . THR A 1 125 ? 10.35649 -1.59966 -20.52123 1.000 14.81044 145 THR A C 1
ATOM 1925 O O . THR A 1 125 ? 10.78238 -2.53083 -19.81880 1.000 16.42758 145 THR A O 1
ATOM 1936 N N . PRO A 1 126 ? 11.14089 -0.58397 -20.87885 1.000 14.86474 146 PRO A N 1
ATOM 1937 C CA . PRO A 1 126 ? 12.55567 -0.58501 -20.46544 1.000 15.82796 146 PRO A CA 1
ATOM 1938 C C . PRO A 1 126 ? 12.68686 -0.20079 -18.99898 1.000 15.57141 146 PRO A C 1
ATOM 1939 O O . PRO A 1 126 ? 12.06616 0.75955 -18.53696 1.000 15.65403 146 PRO A O 1
ATOM 1950 N N . ILE A 1 127 ? 13.48076 -0.97819 -18.26856 1.000 14.71419 147 ILE A N 1
ATOM 1951 C CA . ILE A 1 127 ? 13.86235 -0.66200 -16.89417 1.000 13.76933 147 ILE A CA 1
ATOM 1952 C C . ILE A 1 127 ? 15.23367 -0.00238 -17.00882 1.000 14.48775 147 ILE A C 1
ATOM 1953 O O . ILE A 1 127 ? 16.27198 -0.66325 -16.99606 1.000 15.55725 147 ILE A O 1
ATOM 1969 N N . PHE A 1 128 ? 15.23975 1.31985 -17.14590 1.000 14.08483 148 PHE A N 1
ATOM 1970 C CA . PHE A 1 128 ? 16.47995 2.05850 -17.34612 1.000 15.42785 148 PHE A CA 1
ATOM 1971 C C . PHE A 1 128 ? 17.18905 2.22184 -16.00937 1.000 14.29989 148 PHE A C 1
ATOM 1972 O O . PHE A 1 128 ? 16.60514 2.73906 -15.05066 1.000 14.54781 148 PHE A O 1
ATOM 1989 N N . CYS A 1 129 ? 18.43847 1.77544 -15.94425 1.000 14.96246 149 CYS A N 1
ATOM 1990 C CA . CYS A 1 129 ? 19.21196 1.80585 -14.71430 1.000 15.47705 149 CYS A CA 1
ATOM 1991 C C . CYS A 1 129 ? 20.15567 3.00195 -14.69779 1.000 14.60745 149 CYS A C 1
ATOM 1992 O O . CYS A 1 129 ? 20.68435 3.42006 -15.73110 1.000 14.02442 149 CYS A O 1
ATOM 2000 N N . CYS A 1 130 ? 20.36210 3.54505 -13.50021 1.000 14.29489 150 CYS A N 1
ATOM 2001 C CA . CYS A 1 130 ? 21.27767 4.65694 -13.29157 1.000 16.71157 150 CYS A CA 1
ATOM 2002 C C . CYS A 1 130 ? 21.78403 4.59860 -11.85619 1.000 14.58621 150 CYS A C 1
ATOM 2003 O O . CYS A 1 130 ? 21.21973 3.90601 -11.00488 1.000 14.99568 150 CYS A O 1
ATOM 2011 N N . GLY A 1 131 ? 22.86275 5.32204 -11.59894 1.000 14.42897 151 GLY A N 1
ATOM 2012 C CA . GLY A 1 131 ? 23.47160 5.32286 -10.28471 1.000 14.75482 151 GLY A CA 1
ATOM 2013 C C . GLY A 1 131 ? 24.87965 5.86062 -10.34619 1.000 14.57090 151 GLY A C 1
ATOM 2014 O O . GLY A 1 131 ? 25.45748 6.04221 -11.41977 1.000 15.01885 151 GLY A O 1
ATOM 2018 N N . GLU A 1 132 ? 25.43338 6.11807 -9.15952 1.000 16.26507 152 GLU A N 1
ATOM 2019 C CA . GLU A 1 132 ? 26.75961 6.70970 -9.03833 1.000 15.58093 152 GLU A CA 1
ATOM 2020 C C . GLU A 1 132 ? 27.64695 5.83526 -8.16219 1.000 17.01980 152 GLU A C 1
ATOM 2021 O O . GLU A 1 132 ? 27.18820 5.28205 -7.15999 1.000 15.66401 152 GLU A O 1
ATOM 2033 N N . SER A 1 133 ? 28.92906 5.76003 -8.51435 1.000 16.47923 153 SER A N 1
ATOM 2034 C CA . SER A 1 133 ? 29.89423 4.95605 -7.78181 1.000 18.03363 153 SER A CA 1
ATOM 2035 C C . SER A 1 133 ? 30.38031 5.70264 -6.53776 1.000 19.57716 153 SER A C 1
ATOM 2036 O O . SER A 1 133 ? 30.03183 6.86218 -6.28856 1.000 18.18820 153 SER A O 1
ATOM 2044 N N . LEU A 1 134 ? 31.23524 5.02702 -5.76601 1.000 17.56219 154 LEU A N 1
ATOM 2045 C CA . LEU A 1 134 ? 31.72461 5.60498 -4.51968 1.000 18.12928 154 LEU A CA 1
ATOM 2046 C C . LEU A 1 134 ? 32.60297 6.82020 -4.78064 1.000 19.83971 154 LEU A C 1
ATOM 2047 O O . LEU A 1 134 ? 32.59259 7.78263 -4.00385 1.000 20.93103 154 LEU A O 1
ATOM 2063 N N . ASP A 1 135 ? 33.38032 6.79274 -5.86466 1.000 17.86379 155 ASP A N 1
ATOM 2064 C CA . ASP A 1 135 ? 34.23816 7.93200 -6.17259 1.000 19.68434 155 ASP A CA 1
ATOM 2065 C C . ASP A 1 135 ? 33.42161 9.17434 -6.49628 1.000 19.24123 155 ASP A C 1
ATOM 2066 O O . ASP A 1 135 ? 33.87002 10.29842 -6.23904 1.000 19.45340 155 ASP A O 1
ATOM 2075 N N . ILE A 1 136 ? 32.22075 8.99442 -7.04706 1.000 17.66528 156 ILE A N 1
ATOM 2076 C CA . ILE A 1 136 ? 31.36553 10.13865 -7.33789 1.000 18.59226 156 ILE A CA 1
ATOM 2077 C C . ILE A 1 136 ? 30.80296 10.72132 -6.04711 1.000 19.27799 156 ILE A C 1
ATOM 2078 O O . ILE A 1 136 ? 30.73934 11.94568 -5.87798 1.000 20.36082 156 ILE A O 1
ATOM 2094 N N . ARG A 1 137 ? 30.38180 9.85804 -5.11928 1.000 18.28887 157 ARG A N 1
ATOM 2095 C CA . ARG A 1 137 ? 29.91997 10.33376 -3.81902 1.000 20.49463 157 ARG A CA 1
ATOM 2096 C C . ARG A 1 137 ? 31.00148 11.15739 -3.13215 1.000 19.42040 157 ARG A C 1
ATOM 2097 O O . ARG A 1 137 ? 30.74384 12.26325 -2.64271 1.000 20.14322 157 ARG A O 1
ATOM 2118 N N . GLU A 1 138 ? 32.22677 10.62866 -3.08976 1.000 20.73124 158 GLU A N 1
ATOM 2119 C CA . GLU A 1 138 ? 33.32136 11.34472 -2.44615 1.000 20.16830 158 GLU A CA 1
ATOM 2120 C C . GLU A 1 138 ? 33.64895 12.63738 -3.17917 1.000 19.30335 158 GLU A C 1
ATOM 2121 O O . GLU A 1 138 ? 34.16749 13.57991 -2.57163 1.000 19.11803 158 GLU A O 1
ATOM 2133 N N . ALA A 1 139 ? 33.35126 12.70736 -4.47781 1.000 19.80937 159 ALA A N 1
ATOM 2134 C CA . ALA A 1 139 ? 33.56464 13.94416 -5.21739 1.000 19.90204 159 ALA A CA 1
ATOM 2135 C C . ALA A 1 139 ? 32.51694 14.99529 -4.88168 1.000 20.46297 159 ALA A C 1
ATOM 2136 O O . ALA A 1 139 ? 32.75097 16.18791 -5.11427 1.000 23.02323 159 ALA A O 1
ATOM 2143 N N . GLY A 1 140 ? 31.36990 14.58081 -4.34883 1.000 19.29151 160 GLY A N 1
ATOM 2144 C CA . GLY A 1 140 ? 30.29047 15.50748 -4.07768 1.000 18.66388 160 GLY A CA 1
ATOM 2145 C C . GLY A 1 140 ? 29.40150 15.79601 -5.26509 1.000 21.93504 160 GLY A C 1
ATOM 2146 O O . GLY A 1 140 ? 28.68549 16.80321 -5.26503 1.000 22.02085 160 GLY A O 1
ATOM 2150 N N . THR A 1 141 ? 29.40592 14.92938 -6.27308 1.000 19.41713 161 THR A N 1
ATOM 2151 C CA . THR A 1 141 ? 28.69318 15.16103 -7.52281 1.000 20.96226 161 THR A CA 1
ATOM 2152 C C . THR A 1 141 ? 27.67095 14.06267 -7.80207 1.000 19.88310 161 THR A C 1
ATOM 2153 O O . THR A 1 141 ? 27.34452 13.79361 -8.96014 1.000 21.15346 161 THR A O 1
ATOM 2164 N N . HIS A 1 142 ? 27.14565 13.42468 -6.75329 1.000 18.96314 162 HIS A N 1
ATOM 2165 C CA . HIS A 1 142 ? 26.32597 12.23434 -6.96117 1.000 18.29665 162 HIS A CA 1
ATOM 2166 C C . HIS A 1 142 ? 25.01741 12.57647 -7.66837 1.000 18.96238 162 HIS A C 1
ATOM 2167 O O . HIS A 1 142 ? 24.61525 11.88984 -8.61547 1.000 17.21051 162 HIS A O 1
ATOM 2181 N N . GLU A 1 143 ? 24.33571 13.63433 -7.22908 1.000 17.74085 163 GLU A N 1
ATOM 2182 C CA . GLU A 1 143 ? 23.04071 13.94871 -7.82452 1.000 18.61798 163 GLU A CA 1
ATOM 2183 C C . GLU A 1 143 ? 23.18064 14.38695 -9.27812 1.000 19.00856 163 GLU A C 1
ATOM 2184 O O . GLU A 1 143 ? 22.39799 13.95885 -10.13343 1.000 19.02979 163 GLU A O 1
ATOM 2196 N N . GLU A 1 144 ? 24.16563 15.23638 -9.58427 1.000 17.74433 164 GLU A N 1
ATOM 2197 C CA . GLU A 1 144 ? 24.31388 15.70508 -10.95909 1.000 18.43326 164 GLU A CA 1
ATOM 2198 C C . GLU A 1 144 ? 24.82828 14.60294 -11.87867 1.000 18.16025 164 GLU A C 1
ATOM 2199 O O . GLU A 1 144 ? 24.45894 14.55910 -13.05798 1.000 19.49276 164 GLU A O 1
ATOM 2211 N N . TYR A 1 145 ? 25.67448 13.70801 -11.36496 1.000 18.16556 165 TYR A N 1
ATOM 2212 C CA . TYR A 1 145 ? 26.14233 12.58304 -12.17007 1.000 17.72367 165 TYR A CA 1
ATOM 2213 C C . TYR A 1 145 ? 24.97233 11.70816 -12.60764 1.000 17.17012 165 TYR A C 1
ATOM 2214 O O . TYR A 1 145 ? 24.85597 11.34131 -13.78355 1.000 18.05904 165 TYR A O 1
ATOM 2232 N N . VAL A 1 146 ? 24.08601 11.37124 -11.66979 1.000 18.53362 166 VAL A N 1
ATOM 2233 C CA . VAL A 1 146 ? 22.93087 10.54476 -12.00345 1.000 17.15185 166 VAL A CA 1
ATOM 2234 C C . VAL A 1 146 ? 21.99615 11.28764 -12.94960 1.000 16.00586 166 VAL A C 1
ATOM 2235 O O . VAL A 1 146 ? 21.46361 10.70562 -13.90253 1.000 17.24900 166 VAL A O 1
ATOM 2248 N N . LYS A 1 147 ? 21.77788 12.58089 -12.70447 1.000 17.45156 167 LYS A N 1
ATOM 2249 C CA . LYS A 1 147 ? 20.92539 13.36015 -13.59513 1.000 19.19993 167 LYS A CA 1
ATOM 2250 C C . LYS A 1 147 ? 21.49797 13.39929 -15.00604 1.000 17.63058 167 LYS A C 1
ATOM 2251 O O . LYS A 1 147 ? 20.75084 13.33942 -15.99017 1.000 17.52562 167 LYS A O 1
ATOM 2270 N N . GLN A 1 148 ? 22.82325 13.51437 -15.12491 1.000 19.45111 168 GLN A N 1
ATOM 2271 C CA . GLN A 1 148 ? 23.44339 13.54015 -16.44571 1.000 19.74583 168 GLN A CA 1
ATOM 2272 C C . GLN A 1 148 ? 23.20120 12.23330 -17.18506 1.000 20.24082 168 GLN A C 1
ATOM 2273 O O . GLN A 1 148 ? 22.91341 12.23789 -18.38700 1.000 18.46514 168 GLN A O 1
ATOM 2287 N N . GLN A 1 149 ? 23.30780 11.10304 -16.48169 1.000 19.13062 169 GLN A N 1
ATOM 2288 C CA . GLN A 1 149 ? 22.93677 9.82368 -17.07495 1.000 18.56618 169 GLN A CA 1
ATOM 2289 C C . GLN A 1 149 ? 21.53109 9.88911 -17.65893 1.000 17.66958 169 GLN A C 1
ATOM 2290 O O . GLN A 1 149 ? 21.29131 9.46976 -18.79667 1.000 19.05699 169 GLN A O 1
ATOM 2304 N N . LEU A 1 150 ? 20.58159 10.40393 -16.87608 1.000 16.49140 170 LEU A N 1
ATOM 2305 C CA . LEU A 1 150 ? 19.19532 10.46328 -17.32486 1.000 16.96592 170 LEU A CA 1
ATOM 2306 C C . LEU A 1 150 ? 19.03815 11.43304 -18.48807 1.000 19.35094 170 LEU A C 1
ATOM 2307 O O . LEU A 1 150 ? 18.38001 11.12004 -19.48695 1.000 19.11045 170 LEU A O 1
ATOM 2323 N N . THR A 1 151 ? 19.63493 12.61983 -18.37388 1.000 18.06367 171 THR A N 1
ATOM 2324 C CA . THR A 1 151 ? 19.58974 13.58039 -19.47020 1.000 19.37921 171 THR A CA 1
ATOM 2325 C C . THR A 1 151 ? 20.13704 12.96930 -20.75412 1.000 19.41125 171 THR A C 1
ATOM 2326 O O . THR A 1 151 ? 19.51330 13.06319 -21.81731 1.000 18.29104 171 THR A O 1
ATOM 2337 N N . GLU A 1 152 ? 21.31351 12.34192 -20.67207 1.000 18.47697 172 GLU A N 1
ATOM 2338 C CA . GLU A 1 152 ? 22.00776 11.90368 -21.87796 1.000 20.36004 172 GLU A CA 1
ATOM 2339 C C . GLU A 1 152 ? 21.23430 10.81412 -22.61147 1.000 18.47890 172 GLU A C 1
ATOM 2340 O O . GLU A 1 152 ? 21.24288 10.76952 -23.84674 1.000 18.79922 172 GLU A O 1
ATOM 2352 N N . SER A 1 153 ? 20.55467 9.93156 -21.88041 1.000 17.56488 173 SER A N 1
ATOM 2353 C CA . SER A 1 153 ? 19.92621 8.77539 -22.50527 1.000 18.73749 173 SER A CA 1
ATOM 2354 C C . SER A 1 153 ? 18.42042 8.91078 -22.68648 1.000 17.89480 173 SER A C 1
ATOM 2355 O O . SER A 1 153 ? 17.86181 8.24640 -23.56595 1.000 15.46442 173 SER A O 1
ATOM 2363 N N . LEU A 1 154 ? 17.74838 9.75445 -21.90458 1.000 17.33745 174 LEU A N 1
ATOM 2364 C CA . LEU A 1 154 ? 16.29078 9.73937 -21.86682 1.000 15.86801 174 LEU A CA 1
ATOM 2365 C C . LEU A 1 154 ? 15.62374 10.96357 -22.47534 1.000 17.96816 174 LEU A C 1
ATOM 2366 O O . LEU A 1 154 ? 14.49065 10.85313 -22.94785 1.000 18.69414 174 LEU A O 1
ATOM 2382 N N . PHE A 1 155 ? 16.27848 12.12299 -22.47589 1.000 18.63446 175 PHE A N 1
ATOM 2383 C CA . PHE A 1 155 ? 15.61029 13.35887 -22.87060 1.000 19.24685 175 PHE A CA 1
ATOM 2384 C C . PHE A 1 155 ? 15.46934 13.51404 -24.37908 1.000 19.39235 175 PHE A C 1
ATOM 2385 O O . PHE A 1 155 ? 14.85510 14.49032 -24.82573 1.000 19.28550 175 PHE A O 1
ATOM 2402 N N . GLY A 1 156 ? 16.01520 12.59358 -25.16804 1.000 17.68576 176 GLY A N 1
ATOM 2403 C CA . GLY A 1 156 ? 15.68312 12.55476 -26.57356 1.000 21.42726 176 GLY A CA 1
ATOM 2404 C C . GLY A 1 156 ? 14.35413 11.90661 -26.87383 1.000 20.39808 176 GLY A C 1
ATOM 2405 O O . GLY A 1 156 ? 13.93624 11.84941 -28.03263 1.000 20.13353 176 GLY A O 1
ATOM 2409 N N . LEU A 1 157 ? 13.66134 11.43103 -25.84453 1.000 18.96451 177 LEU A N 1
ATOM 2410 C CA . LEU A 1 157 ? 12.44645 10.64923 -26.02046 1.000 20.84780 177 LEU A CA 1
ATOM 2411 C C . LEU A 1 157 ? 11.22506 11.55049 -26.12864 1.000 18.53770 177 LEU A C 1
ATOM 2412 O O . LEU A 1 157 ? 11.13846 12.59094 -25.46826 1.000 18.36347 177 LEU A O 1
ATOM 2428 N N . SER A 1 158 ? 10.28498 11.14245 -26.97600 1.000 17.80526 178 SER A N 1
ATOM 2429 C CA . SER A 1 158 ? 9.00613 11.82410 -27.06214 1.000 21.31691 178 SER A CA 1
ATOM 2430 C C . SER A 1 158 ? 8.24253 11.68708 -25.74784 1.000 19.85425 178 SER A C 1
ATOM 2431 O O . SER A 1 158 ? 8.50463 10.79887 -24.93164 1.000 19.09804 178 SER A O 1
ATOM 2439 N N . ALA A 1 159 ? 7.27648 12.58649 -25.55066 1.000 22.16937 179 ALA A N 1
ATOM 2440 C CA . ALA A 1 159 ? 6.42187 12.49464 -24.37173 1.000 22.13867 179 ALA A CA 1
ATOM 2441 C C . ALA A 1 159 ? 5.75576 11.12654 -24.28156 1.000 21.32207 179 ALA A C 1
ATOM 2442 O O . ALA A 1 159 ? 5.68799 10.53031 -23.20011 1.000 21.69706 179 ALA A O 1
ATOM 2449 N N . THR A 1 160 ? 5.26842 10.60555 -25.41060 1.000 20.99613 180 THR A N 1
ATOM 2450 C CA . THR A 1 160 ? 4.58838 9.31505 -25.38896 1.000 22.56567 180 THR A CA 1
ATOM 2451 C C . THR A 1 160 ? 5.55949 8.17145 -25.12818 1.000 21.03668 180 THR A C 1
ATOM 2452 O O . THR A 1 160 ? 5.18973 7.18166 -24.48587 1.000 21.28987 180 THR A O 1
ATOM 2463 N N . ASP A 1 161 ? 6.79670 8.28460 -25.61829 1.000 22.45960 181 ASP A N 1
ATOM 2464 C CA . ASP A 1 161 ? 7.79495 7.25707 -25.34374 1.000 22.91903 181 ASP A CA 1
ATOM 2465 C C . ASP A 1 161 ? 8.30354 7.33690 -23.91333 1.000 20.54087 181 ASP A C 1
ATOM 2466 O O . ASP A 1 161 ? 8.61157 6.30198 -23.31351 1.000 17.75720 181 ASP A O 1
ATOM 2475 N N . PHE A 1 162 ? 8.39932 8.54445 -23.34964 1.000 19.65766 182 PHE A N 1
ATOM 2476 C CA . PHE A 1 162 ? 8.84660 8.66323 -21.96800 1.000 17.75140 182 PHE A CA 1
ATOM 2477 C C . PHE A 1 162 ? 7.85747 8.00827 -21.01631 1.000 17.48726 182 PHE A C 1
ATOM 2478 O O . PHE A 1 162 ? 8.25550 7.42649 -20.00278 1.000 15.86073 182 PHE A O 1
ATOM 2495 N N . ALA A 1 163 ? 6.56118 8.09264 -21.32267 1.000 19.09135 183 ALA A N 1
ATOM 2496 C CA . ALA A 1 163 ? 5.55519 7.54411 -20.42134 1.000 18.96251 183 ALA A CA 1
ATOM 2497 C C . ALA A 1 163 ? 5.68540 6.03654 -20.26340 1.000 16.41884 183 ALA A C 1
ATOM 2498 O O . ALA A 1 163 ? 5.11688 5.47019 -19.32212 1.000 18.05672 183 ALA A O 1
ATOM 2505 N N . LYS A 1 164 ? 6.41921 5.37637 -21.15802 1.000 18.78572 184 LYS A N 1
ATOM 2506 C CA . LYS A 1 164 ? 6.50647 3.92325 -21.18016 1.000 19.38881 184 LYS A CA 1
ATOM 2507 C C . LYS A 1 164 ? 7.73944 3.38619 -20.46008 1.000 18.45219 184 LYS A C 1
ATOM 2508 O O . LYS A 1 164 ? 7.99616 2.17936 -20.51623 1.000 17.09459 184 LYS A O 1
ATOM 2527 N N . ILE A 1 165 ? 8.49090 4.23631 -19.76928 1.000 17.71266 185 ILE A N 1
ATOM 2528 C CA . ILE A 1 165 ? 9.77628 3.84447 -19.20329 1.000 16.23901 185 ILE A CA 1
ATOM 2529 C C . ILE A 1 165 ? 9.62559 3.57064 -17.71528 1.000 13.91501 185 ILE A C 1
ATOM 2530 O O . ILE A 1 165 ? 8.72790 4.09532 -17.04439 1.000 14.64323 185 ILE A O 1
ATOM 2546 N N . VAL A 1 166 ? 10.52394 2.73263 -17.19966 1.000 14.62740 186 VAL A N 1
ATOM 2547 C CA . VAL A 1 166 ? 10.68576 2.48879 -15.77259 1.000 15.03591 186 VAL A CA 1
ATOM 2548 C C . VAL A 1 166 ? 12.12793 2.81645 -15.41464 1.000 15.57869 186 VAL A C 1
ATOM 2549 O O . VAL A 1 166 ? 13.04534 2.53740 -16.19493 1.000 15.30655 186 VAL A O 1
ATOM 2562 N N . ILE A 1 167 ? 12.32753 3.41894 -14.24517 1.000 13.89014 187 ILE A N 1
ATOM 2563 C CA . ILE A 1 167 ? 13.65164 3.81627 -13.78061 1.000 15.08940 187 ILE A CA 1
ATOM 2564 C C . ILE A 1 167 ? 14.05984 2.92172 -12.61870 1.000 15.43443 187 ILE A C 1
ATOM 2565 O O . ILE A 1 167 ? 13.23197 2.57566 -11.76859 1.000 14.35475 187 ILE A O 1
ATOM 2581 N N . ALA A 1 168 ? 15.34010 2.55683 -12.57921 1.000 15.13182 188 ALA A N 1
ATOM 2582 C CA . ALA A 1 168 ? 15.93537 1.87311 -11.43939 1.000 13.81987 188 ALA A CA 1
ATOM 2583 C C . ALA A 1 168 ? 17.15351 2.66784 -11.00402 1.000 14.01597 188 ALA A C 1
ATOM 2584 O O . ALA A 1 168 ? 17.98143 3.03680 -11.84268 1.000 13.77965 188 ALA A O 1
ATOM 2591 N N . TYR A 1 169 ? 17.25646 2.94777 -9.70845 1.000 14.68920 189 TYR A N 1
ATOM 2592 C CA . TYR A 1 169 ? 18.40918 3.64805 -9.16001 1.000 15.73885 189 TYR A CA 1
ATOM 2593 C C . TYR A 1 169 ? 19.32198 2.64445 -8.46791 1.000 13.80736 189 TYR A C 1
ATOM 2594 O O . TYR A 1 169 ? 18.91318 1.98908 -7.50226 1.000 14.48317 189 TYR A O 1
ATOM 2612 N N . GLU A 1 170 ? 20.55672 2.53459 -8.95835 1.000 14.73738 190 GLU A N 1
ATOM 2613 C CA . GLU A 1 170 ? 21.53924 1.64550 -8.36159 1.000 14.28994 190 GLU A CA 1
ATOM 2614 C C . GLU A 1 170 ? 22.50072 2.46537 -7.51444 1.000 16.17519 190 GLU A C 1
ATOM 2615 O O . GLU A 1 170 ? 23.33136 3.19446 -8.07475 1.000 15.49695 190 GLU A O 1
ATOM 2627 N N . PRO A 1 171 ? 22.44084 2.39002 -6.18551 1.000 15.76093 191 PRO A N 1
ATOM 2628 C CA . PRO A 1 171 ? 23.49795 3.05769 -5.38797 1.000 16.43458 191 PRO A CA 1
ATOM 2629 C C . PRO A 1 171 ? 24.80511 2.27745 -5.42560 1.000 15.34990 191 PRO A C 1
ATOM 2630 O O . PRO A 1 171 ? 25.21923 1.62665 -4.46060 1.000 15.97945 191 PRO A O 1
ATOM 2641 N N . ILE A 1 172 ? 25.48479 2.35276 -6.57800 1.000 15.50548 192 ILE A N 1
ATOM 2642 C CA . ILE A 1 172 ? 26.72675 1.60663 -6.76474 1.000 16.65694 192 ILE A CA 1
ATOM 2643 C C . ILE A 1 172 ? 27.71288 1.92069 -5.65082 1.000 14.63721 192 ILE A C 1
ATOM 2644 O O . ILE A 1 172 ? 28.52886 1.07229 -5.26821 1.000 17.38045 192 ILE A O 1
ATOM 2660 N N . TRP A 1 173 ? 27.66835 3.14525 -5.12503 1.000 17.41488 193 TRP A N 1
ATOM 2661 C CA . TRP A 1 173 ? 28.51983 3.52023 -4.00477 1.000 16.98344 193 TRP A CA 1
ATOM 2662 C C . TRP A 1 173 ? 28.20699 2.72908 -2.74376 1.000 16.27976 193 TRP A C 1
ATOM 2663 O O . TRP A 1 173 ? 29.01940 2.73921 -1.81245 1.000 17.39948 193 TRP A O 1
ATOM 2684 N N . ALA A 1 174 ? 27.05545 2.05430 -2.68773 1.000 15.16868 194 ALA A N 1
ATOM 2685 C CA . ALA A 1 174 ? 26.61367 1.34100 -1.49617 1.000 17.31852 194 ALA A CA 1
ATOM 2686 C C . ALA A 1 174 ? 26.36095 -0.13452 -1.78560 1.000 16.76756 194 ALA A C 1
ATOM 2687 O O . ALA A 1 174 ? 25.57507 -0.78426 -1.09376 1.000 19.56999 194 ALA A O 1
ATOM 2694 N N . ILE A 1 175 ? 27.02605 -0.67606 -2.79950 1.000 15.99640 195 ILE A N 1
ATOM 2695 C CA . ILE A 1 175 ? 26.88604 -2.07509 -3.18588 1.000 17.21839 195 ILE A CA 1
ATOM 2696 C C . ILE A 1 175 ? 28.27816 -2.68980 -3.13929 1.000 17.56887 195 ILE A C 1
ATOM 2697 O O . ILE A 1 175 ? 29.08509 -2.50089 -4.05839 1.000 18.45675 195 ILE A O 1
ATOM 2713 N N . GLY A 1 176 ? 28.56585 -3.42422 -2.06745 1.000 17.71348 196 GLY A N 1
ATOM 2714 C CA . GLY A 1 176 ? 29.84800 -4.08796 -1.94297 1.000 19.45702 196 GLY A CA 1
ATOM 2715 C C . GLY A 1 176 ? 31.01291 -3.17347 -1.65166 1.000 19.34017 196 GLY A C 1
ATOM 2716 O O . GLY A 1 176 ? 32.15723 -3.52569 -1.95675 1.000 23.16048 196 GLY A O 1
ATOM 2720 N N . THR A 1 177 ? 30.75668 -2.00760 -1.05863 1.000 16.90329 197 THR A N 1
ATOM 2721 C CA . THR A 1 177 ? 31.80405 -1.04746 -0.75463 1.000 19.21892 197 THR A CA 1
ATOM 2722 C C . THR A 1 177 ? 32.07952 -0.89569 0.73004 1.000 16.17903 197 THR A C 1
ATOM 2723 O O . THR A 1 177 ? 33.12465 -0.34770 1.08918 1.000 17.28840 197 THR A O 1
ATOM 2734 N N . GLY A 1 178 ? 31.18392 -1.36914 1.59193 1.000 17.24629 198 GLY A N 1
ATOM 2735 C CA . GLY A 1 178 ? 31.24158 -1.08726 3.00673 1.000 16.53905 198 GLY A CA 1
ATOM 2736 C C . GLY A 1 178 ? 30.39503 0.09102 3.42848 1.000 17.29710 198 GLY A C 1
ATOM 2737 O O . GLY A 1 178 ? 30.22441 0.31451 4.63485 1.000 17.94993 198 GLY A O 1
ATOM 2741 N N . LYS A 1 179 ? 29.86589 0.84959 2.47228 1.000 17.55685 199 LYS A N 1
ATOM 2742 C CA . LYS A 1 179 ? 28.93942 1.93203 2.75819 1.000 16.87536 199 LYS A CA 1
ATOM 2743 C C . LYS A 1 179 ? 27.50890 1.41238 2.69510 1.000 17.06321 199 LYS A C 1
ATOM 2744 O O . LYS A 1 179 ? 27.20960 0.44246 1.99356 1.000 17.01680 199 LYS A O 1
ATOM 2763 N N . THR A 1 180 ? 26.62352 2.07121 3.43571 1.000 16.10825 200 THR A N 1
ATOM 2764 C CA . THR A 1 180 ? 25.21727 1.70342 3.49558 1.000 17.88342 200 THR A CA 1
ATOM 2765 C C . THR A 1 180 ? 24.35823 2.89501 3.09673 1.000 15.78826 200 THR A C 1
ATOM 2766 O O . THR A 1 180 ? 24.65646 4.03692 3.45926 1.000 15.99704 200 THR A O 1
ATOM 2777 N N . ALA A 1 181 ? 23.29596 2.62352 2.34429 1.000 15.45795 201 ALA A N 1
ATOM 2778 C CA . ALA A 1 181 ? 22.33531 3.63628 1.92868 1.000 15.32007 201 ALA A CA 1
ATOM 2779 C C . ALA A 1 181 ? 21.05743 3.44096 2.73212 1.000 15.54065 201 ALA A C 1
ATOM 2780 O O . ALA A 1 181 ? 20.42109 2.38498 2.64222 1.000 15.44664 201 ALA A O 1
ATOM 2787 N N . SER A 1 182 ? 20.69193 4.44864 3.52100 1.000 17.22882 202 SER A N 1
ATOM 2788 C CA . SER A 1 182 ? 19.46726 4.36805 4.29698 1.000 18.42579 202 SER A CA 1
ATOM 2789 C C . SER A 1 182 ? 18.25532 4.53431 3.38156 1.000 17.82844 202 SER A C 1
ATOM 2790 O O . SER A 1 182 ? 18.36237 4.95740 2.22512 1.000 18.10335 202 SER A O 1
ATOM 2798 N N . SER A 1 183 ? 17.08108 4.19221 3.91676 1.000 16.95582 203 SER A N 1
ATOM 2799 C CA . SER A 1 183 ? 15.85424 4.37415 3.14985 1.000 17.63281 203 SER A CA 1
ATOM 2800 C C . SER A 1 183 ? 15.59264 5.84810 2.86536 1.000 18.75036 203 SER A C 1
ATOM 2801 O O . SER A 1 183 ? 14.93532 6.18066 1.87276 1.000 18.20166 203 SER A O 1
ATOM 2809 N N . ASP A 1 184 ? 16.09522 6.74502 3.71808 1.000 19.93519 204 ASP A N 1
ATOM 2810 C CA . ASP A 1 184 ? 15.94556 8.17254 3.45463 1.000 18.38176 204 ASP A CA 1
ATOM 2811 C C . ASP A 1 184 ? 16.88630 8.62250 2.34426 1.000 18.18895 204 ASP A C 1
ATOM 2812 O O . ASP A 1 184 ? 16.50100 9.41752 1.47920 1.000 18.96864 204 ASP A O 1
ATOM 2821 N N . GLN A 1 185 ? 18.12653 8.12955 2.35403 1.000 17.75720 205 GLN A N 1
ATOM 2822 C CA . GLN A 1 185 ? 19.04003 8.42684 1.25629 1.000 18.08147 205 GLN A CA 1
ATOM 2823 C C . GLN A 1 185 ? 18.47544 7.93511 -0.07225 1.000 16.31843 205 GLN A C 1
ATOM 2824 O O . GLN A 1 185 ? 18.58694 8.62031 -1.09563 1.000 17.65951 205 GLN A O 1
ATOM 2838 N N . ALA A 1 186 ? 17.86244 6.74942 -0.07651 1.000 16.83385 206 ALA A N 1
ATOM 2839 C CA . ALA A 1 186 ? 17.23474 6.24459 -1.29360 1.000 18.37091 206 ALA A CA 1
ATOM 2840 C C . ALA A 1 186 ? 16.08758 7.14910 -1.72642 1.000 18.09952 206 ALA A C 1
ATOM 2841 O O . ALA A 1 186 ? 15.98442 7.52899 -2.89936 1.000 18.57177 206 ALA A O 1
ATOM 2848 N N . GLN A 1 187 ? 15.20603 7.49466 -0.78630 1.000 19.27817 207 GLN A N 1
ATOM 2849 C CA . GLN A 1 187 ? 14.14651 8.45802 -1.06494 1.000 17.60758 207 GLN A CA 1
ATOM 2850 C C . GLN A 1 187 ? 14.71808 9.74325 -1.65175 1.000 16.91361 207 GLN A C 1
ATOM 2851 O O . GLN A 1 187 ? 14.21926 10.26241 -2.65677 1.000 16.57591 207 GLN A O 1
ATOM 2865 N N . GLU A 1 188 ? 15.76708 10.27450 -1.02236 1.000 17.48171 208 GLU A N 1
ATOM 2866 C CA . GLU A 1 188 ? 16.36834 11.52041 -1.48516 1.000 18.73684 208 GLU A CA 1
ATOM 2867 C C . GLU A 1 188 ? 16.79617 11.42631 -2.94472 1.000 16.80925 208 GLU A C 1
ATOM 2868 O O . GLU A 1 188 ? 16.57049 12.35901 -3.72431 1.000 16.16603 208 GLU A O 1
ATOM 2880 N N . MET A 1 189 ? 17.42982 10.31774 -3.33125 1.000 16.74600 209 MET A N 1
ATOM 2881 C CA . MET A 1 189 ? 17.84980 10.16362 -4.71964 1.000 16.81236 209 MET A CA 1
ATOM 2882 C C . MET A 1 189 ? 16.65192 9.93248 -5.63215 1.000 15.95006 209 MET A C 1
ATOM 2883 O O . MET A 1 189 ? 16.59658 10.47787 -6.74041 1.000 15.82612 209 MET A O 1
ATOM 2897 N N . HIS A 1 190 ? 15.68203 9.12798 -5.18471 1.000 15.41815 210 HIS A N 1
ATOM 2898 C CA . HIS A 1 190 ? 14.47910 8.91155 -5.98326 1.000 16.00869 210 HIS A CA 1
ATOM 2899 C C . HIS A 1 190 ? 13.72552 10.21598 -6.20163 1.000 16.71620 210 HIS A C 1
ATOM 2900 O O . HIS A 1 190 ? 13.19854 10.46257 -7.29299 1.000 18.47769 210 HIS A O 1
ATOM 2914 N N . ALA A 1 191 ? 13.66912 11.06778 -5.17573 1.000 18.10761 211 ALA A N 1
ATOM 2915 C CA . ALA A 1 191 ? 13.01133 12.36118 -5.32520 1.000 17.90972 211 ALA A CA 1
ATOM 2916 C C . ALA A 1 191 ? 13.79140 13.26275 -6.27235 1.000 15.48034 211 ALA A C 1
ATOM 2917 O O . ALA A 1 191 ? 13.20073 13.95729 -7.10856 1.000 17.62346 211 ALA A O 1
ATOM 2924 N N . ALA A 1 192 ? 15.12099 13.26699 -6.15235 1.000 16.56624 212 ALA A N 1
ATOM 2925 C CA . ALA A 1 192 ? 15.94406 14.03208 -7.08156 1.000 17.38980 212 ALA A CA 1
ATOM 2926 C C . ALA A 1 192 ? 15.72179 13.56701 -8.51402 1.000 17.55260 212 ALA A C 1
ATOM 2927 O O . ALA A 1 192 ?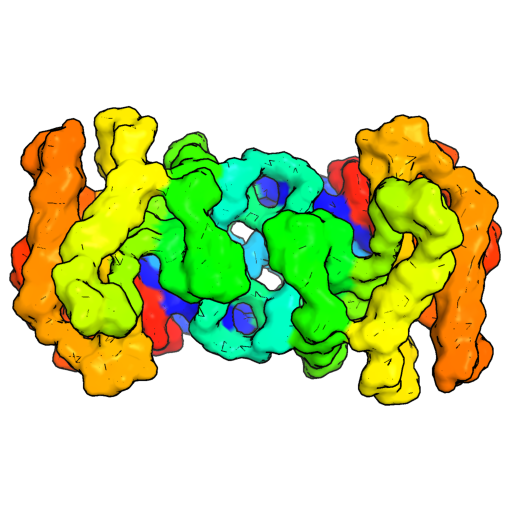 15.68841 14.38140 -9.44359 1.000 15.19993 212 ALA A O 1
ATOM 2934 N N . ILE A 1 193 ? 15.57044 12.25729 -8.71093 1.000 16.87751 213 ILE A N 1
ATOM 2935 C CA . ILE A 1 193 ? 15.34412 11.72536 -10.05039 1.000 17.57512 213 ILE A CA 1
ATOM 2936 C C . ILE A 1 193 ? 14.00991 12.21296 -10.59939 1.000 16.83916 213 ILE A C 1
ATOM 2937 O O . ILE A 1 193 ? 13.93295 12.72175 -11.72363 1.000 15.68620 213 ILE A O 1
ATOM 2953 N N . ARG A 1 194 ? 12.93746 12.05376 -9.82000 1.000 17.34154 214 ARG A N 1
ATOM 2954 C CA . ARG A 1 194 ? 11.61273 12.43623 -10.29680 1.000 17.25062 214 ARG A CA 1
ATOM 2955 C C . ARG A 1 194 ? 11.58176 13.90431 -10.69897 1.000 17.10233 214 ARG A C 1
ATOM 2956 O O . ARG A 1 194 ? 11.12034 14.25222 -11.79189 1.000 16.29350 214 ARG A O 1
ATOM 2977 N N . THR A 1 195 ? 12.07881 14.78252 -9.82615 1.000 17.99418 215 THR A N 1
ATOM 2978 C CA . THR A 1 195 ? 12.12549 16.20046 -10.15894 1.000 18.05313 215 THR A CA 1
ATOM 2979 C C . THR A 1 195 ? 12.93595 16.44686 -11.42053 1.000 17.46368 215 THR A C 1
ATOM 2980 O O . THR A 1 195 ? 12.60195 17.34012 -12.20443 1.000 17.23253 215 THR A O 1
ATOM 2991 N N . HIS A 1 196 ? 13.99571 15.66727 -11.64322 1.000 18.45774 216 HIS A N 1
ATOM 2992 C CA . HIS A 1 196 ? 14.77697 15.84642 -12.86091 1.000 18.32774 216 HIS A CA 1
ATOM 2993 C C . HIS A 1 196 ? 14.01139 15.36441 -14.08479 1.000 17.52375 216 HIS A C 1
ATOM 2994 O O . HIS A 1 196 ? 14.12606 15.94997 -15.16763 1.000 20.85822 216 HIS A O 1
ATOM 3008 N N . LEU A 1 197 ? 13.26223 14.26989 -13.94769 1.000 17.69664 217 LEU A N 1
ATOM 3009 C CA . LEU A 1 197 ? 12.40514 13.84092 -15.04504 1.000 18.64618 217 LEU A CA 1
ATOM 3010 C C . LEU A 1 197 ? 11.29017 14.84350 -15.29964 1.000 17.99325 217 LEU A C 1
ATOM 3011 O O . LEU A 1 197 ? 10.88888 15.03683 -16.45180 1.000 18.95071 217 LEU A O 1
ATOM 3027 N N . ALA A 1 198 ? 10.80169 15.50792 -14.24802 1.000 17.79232 218 ALA A N 1
ATOM 3028 C CA . ALA A 1 198 ? 9.76522 16.51662 -14.41131 1.000 17.66362 218 ALA A CA 1
ATOM 3029 C C . ALA A 1 198 ? 10.28669 17.77242 -15.09325 1.000 17.65427 218 ALA A C 1
ATOM 3030 O O . ALA A 1 198 ? 9.48980 18.52202 -15.66596 1.000 19.01331 218 ALA A O 1
ATOM 3037 N N . SER A 1 199 ? 11.59760 18.02931 -15.03799 1.000 17.54547 219 SER A N 1
ATOM 3038 C CA . SER A 1 199 ? 12.13456 19.20864 -15.70950 1.000 19.20687 219 SER A CA 1
ATOM 3039 C C . SER A 1 199 ? 11.77605 19.20267 -17.19055 1.000 19.97546 219 SER A C 1
ATOM 3040 O O . SER A 1 199 ? 11.42433 20.24435 -17.75576 1.000 19.73783 219 SER A O 1
ATOM 3048 N N . LYS A 1 200 ? 11.83437 18.03391 -17.82989 1.000 18.08041 220 LYS A N 1
ATOM 3049 C CA . LYS A 1 200 ? 11.56254 17.92453 -19.25762 1.000 20.12123 220 LYS A CA 1
ATOM 3050 C C . LYS A 1 200 ? 10.10066 17.60549 -19.54954 1.000 19.96463 220 LYS A C 1
ATOM 3051 O O . LYS A 1 200 ? 9.51638 18.18111 -20.47463 1.000 22.95182 220 LYS A O 1
ATOM 3070 N N . TYR A 1 201 ? 9.49566 16.70019 -18.78216 1.000 18.74692 221 TYR A N 1
ATOM 3071 C CA . TYR A 1 201 ? 8.20098 16.13211 -19.13204 1.000 18.44728 221 TYR A CA 1
ATOM 3072 C C . TYR A 1 201 ? 7.06782 16.58550 -18.22597 1.000 17.33914 221 TYR A C 1
ATOM 3073 O O . TYR A 1 201 ? 5.91988 16.18403 -18.44673 1.000 18.04053 221 TYR A O 1
ATOM 3091 N N . GLY A 1 202 ? 7.34620 17.41377 -17.23605 1.000 18.46114 222 GLY A N 1
ATOM 3092 C CA . GLY A 1 202 ? 6.28817 17.88289 -16.35856 1.000 17.33589 222 GLY A CA 1
ATOM 3093 C C . GLY A 1 202 ? 6.07067 16.96468 -15.17439 1.000 17.20527 222 GLY A C 1
ATOM 3094 O O . GLY A 1 202 ? 6.36879 15.77023 -15.20483 1.000 19.73307 222 GLY A O 1
ATOM 3098 N N . GLN A 1 203 ? 5.53174 17.54508 -14.10019 1.000 18.02017 223 GLN A N 1
ATOM 3099 C CA . GLN A 1 203 ? 5.36224 16.78617 -12.86619 1.000 20.68888 223 GLN A CA 1
ATOM 3100 C C . GLN A 1 203 ? 4.32898 15.67888 -13.03388 1.000 18.88976 223 GLN A C 1
ATOM 3101 O O . GLN A 1 203 ? 4.53635 14.55419 -12.56351 1.000 17.70600 223 GLN A O 1
ATOM 3115 N N . ALA A 1 204 ? 3.20814 15.97717 -13.69465 1.000 18.95181 224 ALA A N 1
ATOM 3116 C CA . ALA A 1 204 ? 2.18005 14.96328 -13.90200 1.000 19.82920 224 ALA A CA 1
ATOM 3117 C C . ALA A 1 204 ? 2.77138 13.71304 -14.53906 1.000 19.57147 224 ALA A C 1
ATOM 3118 O O . ALA A 1 204 ? 2.58459 12.59741 -14.04138 1.000 19.69231 224 ALA A O 1
ATOM 3125 N N . ALA A 1 205 ? 3.49782 13.88343 -15.64576 1.000 17.92648 225 ALA A N 1
ATOM 3126 C CA . ALA A 1 205 ? 4.10202 12.73396 -16.31304 1.000 19.35680 225 ALA A CA 1
ATOM 3127 C C . ALA A 1 205 ? 5.15956 12.07502 -15.43427 1.000 18.40183 225 ALA A C 1
ATOM 3128 O O . ALA A 1 205 ? 5.21702 10.84263 -15.33914 1.000 21.45049 225 ALA A O 1
ATOM 3135 N N . ALA A 1 206 ? 6.01096 12.87845 -14.79148 1.000 19.22595 226 ALA A N 1
ATOM 3136 C CA . ALA A 1 206 ? 7.00313 12.32199 -13.87936 1.000 17.44639 226 ALA A CA 1
ATOM 3137 C C . ALA A 1 206 ? 6.34569 11.58846 -12.71943 1.000 18.02240 226 ALA A C 1
ATOM 3138 O O . ALA A 1 206 ? 6.88144 10.58466 -12.23870 1.000 18.18625 226 ALA A O 1
ATOM 3145 N N . ASP A 1 207 ? 5.18330 12.05985 -12.26741 1.000 19.84351 227 ASP A N 1
ATOM 3146 C CA . ASP A 1 207 ? 4.46273 11.39990 -11.18572 1.000 19.78736 227 ASP A CA 1
ATOM 3147 C C . ASP A 1 207 ? 3.82131 10.08606 -11.61391 1.000 18.76695 227 ASP A C 1
ATOM 3148 O O . ASP A 1 207 ? 3.21765 9.41664 -10.76952 1.000 20.48065 227 ASP A O 1
ATOM 3157 N N . GLU A 1 208 ? 3.92217 9.71592 -12.89169 1.000 18.78077 228 GLU A N 1
ATOM 3158 C CA . GLU A 1 208 ? 3.40453 8.45592 -13.40897 1.000 22.02280 228 GLU A CA 1
ATOM 3159 C C . GLU A 1 208 ? 4.48747 7.38560 -13.53343 1.000 19.70506 228 GLU A C 1
ATOM 3160 O O . GLU A 1 208 ? 4.16239 6.20636 -13.72306 1.000 18.72156 228 GLU A O 1
ATOM 3172 N N . ILE A 1 209 ? 5.75186 7.74982 -13.36470 1.000 18.04531 229 ILE A N 1
ATOM 3173 C CA . ILE A 1 209 ? 6.86527 6.85074 -13.64628 1.000 17.31115 229 ILE A CA 1
ATOM 3174 C C . ILE A 1 209 ? 7.19378 6.05152 -12.39458 1.000 19.20063 229 ILE A C 1
ATOM 3175 O O . ILE A 1 209 ? 7.34532 6.62306 -11.31032 1.000 17.49091 229 ILE A O 1
ATOM 3191 N N . SER A 1 210 ? 7.33581 4.73581 -12.54507 1.000 18.76103 230 SER A N 1
ATOM 3192 C CA . SER A 1 210 ? 7.79844 3.88768 -11.45304 1.000 16.74535 230 SER A CA 1
ATOM 3193 C C . SER A 1 210 ? 9.31772 3.97724 -11.35352 1.000 17.57380 230 SER A C 1
ATOM 3194 O O . SER A 1 210 ? 10.02837 3.58891 -12.28696 1.000 15.52979 230 SER A O 1
ATOM 3202 N N . ILE A 1 211 ? 9.81368 4.46682 -10.21993 1.000 18.53589 231 ILE A N 1
ATOM 3203 C CA . ILE A 1 211 ? 11.24393 4.56642 -9.95131 1.000 17.21155 231 ILE A CA 1
ATOM 3204 C C . ILE A 1 211 ? 11.55780 3.50934 -8.90262 1.000 15.77421 231 ILE A C 1
ATOM 3205 O O . ILE A 1 211 ? 11.10209 3.60422 -7.75610 1.000 15.23881 231 ILE A O 1
ATOM 3221 N N . LEU A 1 212 ? 12.33985 2.50764 -9.28646 1.000 16.20668 232 LEU A N 1
ATOM 3222 C CA . LEU A 1 212 ? 12.60836 1.35515 -8.44043 1.000 14.87525 232 LEU A CA 1
ATOM 3223 C C . LEU A 1 212 ? 13.97105 1.47708 -7.77226 1.000 15.62914 232 LEU A C 1
ATOM 3224 O O . LEU A 1 212 ? 14.94001 1.93309 -8.38522 1.000 15.52603 232 LEU A O 1
ATOM 3240 N N . TYR A 1 213 ? 14.03739 1.06428 -6.51115 1.000 14.88272 233 TYR A N 1
ATOM 3241 C CA . TYR A 1 213 ? 15.29836 1.03991 -5.78850 1.000 14.47464 233 TYR A CA 1
ATOM 3242 C C . TYR A 1 213 ? 16.11815 -0.16425 -6.23123 1.000 15.26772 233 TYR A C 1
ATOM 3243 O O . TYR A 1 213 ? 15.63035 -1.29891 -6.21674 1.000 14.75628 233 TYR A O 1
ATOM 3261 N N . GLY A 1 214 ? 17.36323 0.08569 -6.63302 1.000 15.57655 234 GLY A N 1
ATOM 3262 C CA . GLY A 1 214 ? 18.24409 -0.96040 -7.10469 1.000 14.60363 234 GLY A CA 1
ATOM 3263 C C . GLY A 1 214 ? 19.36536 -1.34387 -6.16286 1.000 15.25942 234 GLY A C 1
ATOM 3264 O O . GLY A 1 214 ? 20.23981 -2.11617 -6.55157 1.000 16.32995 234 GLY A O 1
ATOM 3268 N N . GLY A 1 215 ? 19.37454 -0.81332 -4.94288 1.000 16.78821 235 GLY A N 1
ATOM 3269 C CA . GLY A 1 215 ? 20.36929 -1.18489 -3.96285 1.000 18.17562 235 GLY A CA 1
ATOM 3270 C C . GLY A 1 215 ? 20.00253 -2.46890 -3.24084 1.000 17.11952 235 GLY A C 1
ATOM 3271 O O . GLY A 1 215 ? 19.11340 -3.22247 -3.64040 1.000 15.85659 235 GLY A O 1
ATOM 3275 N N . SER A 1 216 ? 20.70498 -2.70559 -2.13484 1.000 19.11834 236 SER A N 1
ATOM 3276 C CA . SER A 1 216 ? 20.42113 -3.85479 -1.28594 1.000 19.21557 236 SER A CA 1
ATOM 3277 C C . SER A 1 216 ? 18.96419 -3.81243 -0.83888 1.000 18.37027 236 SER A C 1
ATOM 3278 O O . SER A 1 216 ? 18.57248 -2.96657 -0.02866 1.000 17.51704 236 SER A O 1
ATOM 3286 N N . CYS A 1 217 ? 18.16088 -4.73529 -1.36119 1.000 18.62262 237 CYS A N 1
ATOM 3287 C CA . CYS A 1 217 ? 16.72132 -4.75392 -1.13796 1.000 19.78782 237 CYS A CA 1
ATOM 3288 C C . CYS A 1 217 ? 16.30534 -6.19999 -0.93567 1.000 19.36491 237 CYS A C 1
ATOM 3289 O O . CYS A 1 217 ? 16.53934 -7.04507 -1.80678 1.000 18.47456 237 CYS A O 1
ATOM 3297 N N . ASN A 1 218 ? 15.70886 -6.47841 0.21131 1.000 20.45829 238 ASN A N 1
ATOM 3298 C CA . ASN A 1 218 ? 15.44487 -7.84241 0.64000 1.000 23.03324 238 ASN A CA 1
ATOM 3299 C C . ASN A 1 218 ? 14.40627 -7.85510 1.75142 1.000 20.64839 238 ASN A C 1
ATOM 3300 O O . ASN A 1 218 ? 13.98273 -6.78523 2.19822 1.000 21.29308 238 ASN A O 1
ATOM 3311 N N . PRO A 1 219 ? 13.93957 -9.02911 2.18942 1.000 20.55211 239 PRO A N 1
ATOM 3312 C CA . PRO A 1 219 ? 12.88633 -9.06054 3.21978 1.000 20.17830 239 PRO A CA 1
ATOM 3313 C C . PRO A 1 219 ? 13.23257 -8.29418 4.48107 1.000 21.87090 239 PRO A C 1
ATOM 3314 O O . PRO A 1 219 ? 12.31986 -7.93530 5.23117 1.000 21.30454 239 PRO A O 1
ATOM 3325 N N . GLY A 1 220 ? 14.51906 -8.05268 4.74434 1.000 26.56689 240 GLY A N 1
ATOM 3326 C CA . GLY A 1 220 ? 14.90699 -7.34871 5.94956 1.000 25.65912 240 GLY A CA 1
ATOM 3327 C C . GLY A 1 220 ? 14.64074 -5.86410 5.92664 1.000 28.50938 240 GLY A C 1
ATOM 3328 O O . GLY A 1 220 ? 14.50687 -5.26154 6.99582 1.000 27.60392 240 GLY A O 1
ATOM 3332 N N . ASN A 1 221 ? 14.54855 -5.26167 4.73916 1.000 23.33203 241 ASN A N 1
ATOM 3333 C CA . ASN A 1 221 ? 14.36592 -3.81942 4.65318 1.000 20.69683 241 ASN A CA 1
ATOM 3334 C C . ASN A 1 221 ? 13.38922 -3.38915 3.56555 1.000 21.42978 241 ASN A C 1
ATOM 3335 O O . ASN A 1 221 ? 13.27176 -2.18302 3.30879 1.000 24.46770 241 ASN A O 1
ATOM 3346 N N . ALA A 1 222 ? 12.68165 -4.32015 2.92440 1.000 22.16192 242 ALA A N 1
ATOM 3347 C CA . ALA A 1 222 ? 11.82027 -3.95091 1.80524 1.000 20.33654 242 ALA A CA 1
ATOM 3348 C C . ALA A 1 222 ? 10.72779 -2.97984 2.24137 1.000 18.97931 242 ALA A C 1
ATOM 3349 O O . ALA A 1 222 ? 10.51071 -1.94277 1.60313 1.000 18.64789 242 ALA A O 1
ATOM 3356 N N . LYS A 1 223 ? 10.02587 -3.30171 3.32956 1.000 19.78515 243 LYS A N 1
ATOM 3357 C CA . LYS A 1 223 ? 8.89370 -2.48060 3.74798 1.000 20.39223 243 LYS A CA 1
ATOM 3358 C C . LYS A 1 223 ? 9.30693 -1.03629 3.99466 1.000 18.49486 243 LYS A C 1
ATOM 3359 O O . LYS A 1 223 ? 8.60910 -0.10558 3.57669 1.000 19.05365 243 LYS A O 1
ATOM 3378 N N . GLU A 1 224 ? 10.43300 -0.82678 4.67949 1.000 18.31060 244 GLU A N 1
ATOM 3379 C CA . GLU A 1 224 ? 10.86474 0.53359 4.97769 1.000 21.62488 244 GLU A CA 1
ATOM 3380 C C . GLU A 1 224 ? 11.24334 1.28229 3.70699 1.000 19.93286 244 GLU A C 1
ATOM 3381 O O . GLU A 1 224 ? 10.90817 2.46243 3.55270 1.000 17.79765 244 GLU A O 1
ATOM 3393 N N . ILE A 1 225 ? 11.95158 0.61887 2.79189 1.000 20.15498 245 ILE A N 1
ATOM 3394 C CA . ILE A 1 225 ? 12.35599 1.27039 1.54982 1.000 18.34358 245 ILE A CA 1
ATOM 3395 C C . ILE A 1 225 ? 11.13605 1.57233 0.68882 1.000 20.20423 245 ILE A C 1
ATOM 3396 O O . ILE A 1 225 ? 10.96878 2.69148 0.19046 1.000 19.62348 245 ILE A O 1
ATOM 3412 N N . PHE A 1 226 ? 10.25684 0.58173 0.51346 1.000 17.66807 246 PHE A N 1
ATOM 3413 C CA . PHE A 1 226 ? 9.09812 0.76798 -0.35302 1.000 16.07524 246 PHE A CA 1
ATOM 3414 C C . PHE A 1 226 ? 8.14401 1.81111 0.21013 1.000 20.13995 246 PHE A C 1
ATOM 3415 O O . PHE A 1 226 ? 7.43556 2.48283 -0.55036 1.000 21.46004 246 PHE A O 1
ATOM 3432 N N . SER A 1 227 ? 8.12150 1.97524 1.53391 1.000 19.32782 247 SER A N 1
ATOM 3433 C CA . SER A 1 227 ? 7.21236 2.93867 2.14370 1.000 17.58999 247 SER A CA 1
ATOM 3434 C C . SER A 1 227 ? 7.54204 4.37307 1.74283 1.000 19.33738 247 SER A C 1
ATOM 3435 O O . SER A 1 227 ? 6.72235 5.27535 1.95667 1.000 20.19507 247 SER A O 1
ATOM 3443 N N . LYS A 1 228 ? 8.72709 4.60785 1.19105 1.000 18.73508 248 LYS A N 1
ATOM 3444 C CA . LYS A 1 228 ? 9.12896 5.96136 0.83687 1.000 18.22727 248 LYS A CA 1
ATOM 3445 C C . LYS A 1 228 ? 8.32529 6.45782 -0.36557 1.000 18.81041 248 LYS A C 1
ATOM 3446 O O . LYS A 1 228 ? 8.11431 5.71178 -1.32842 1.000 18.83489 248 LYS A O 1
ATOM 3465 N N . PRO A 1 229 ? 7.88417 7.71943 -0.34984 1.000 18.64943 249 PRO A N 1
ATOM 3466 C CA . PRO A 1 229 ? 6.91305 8.15880 -1.37044 1.000 20.15165 249 PRO A CA 1
ATOM 3467 C C . PRO A 1 229 ? 7.40664 8.03005 -2.80447 1.000 18.58267 249 PRO A C 1
ATOM 3468 O O . PRO A 1 229 ? 6.61312 7.70340 -3.69810 1.000 16.93097 249 PRO A O 1
ATOM 3479 N N . ASP A 1 230 ? 8.68658 8.28661 -3.05806 1.000 18.32438 250 ASP A N 1
ATOM 3480 C CA . ASP A 1 230 ? 9.22926 8.25728 -4.40787 1.000 16.09934 250 ASP A CA 1
ATOM 3481 C C . ASP A 1 230 ? 9.88568 6.92474 -4.74955 1.000 17.85489 250 ASP A C 1
ATOM 3482 O O . ASP A 1 230 ? 10.47043 6.78992 -5.82953 1.000 16.09044 250 ASP A O 1
ATOM 3491 N N . VAL A 1 231 ? 9.78821 5.93509 -3.86774 1.000 15.07771 251 VAL A N 1
ATOM 3492 C CA . VAL A 1 231 ? 10.23580 4.57609 -4.15150 1.000 17.15848 251 VAL A CA 1
ATOM 3493 C C . VAL A 1 231 ? 9.00697 3.75084 -4.50235 1.000 16.31061 251 VAL A C 1
ATOM 3494 O O . VAL A 1 231 ? 8.08372 3.62311 -3.68948 1.000 16.10440 251 VAL A O 1
ATOM 3507 N N . ASP A 1 232 ? 8.98884 3.19946 -5.71605 1.000 16.81650 252 ASP A N 1
ATOM 3508 C CA . ASP A 1 232 ? 7.82869 2.49709 -6.24831 1.000 17.16898 252 ASP A CA 1
ATOM 3509 C C . ASP A 1 232 ? 8.07942 1.00182 -6.39357 1.000 16.40615 252 ASP A C 1
ATOM 3510 O O . ASP A 1 232 ? 7.39779 0.33592 -7.17890 1.000 16.70105 252 ASP A O 1
ATOM 3519 N N . GLY A 1 233 ? 9.04924 0.46218 -5.65537 1.000 16.71535 253 GLY A N 1
ATOM 3520 C CA . GLY A 1 233 ? 9.40679 -0.93151 -5.74471 1.000 17.02705 253 GLY A CA 1
ATOM 3521 C C . GLY A 1 233 ? 10.90048 -1.08683 -5.77350 1.000 15.45165 253 GLY A C 1
ATOM 3522 O O . GLY A 1 233 ? 11.65037 -0.18413 -5.38272 1.000 13.85742 253 GLY A O 1
ATOM 3526 N N . GLY A 1 234 ? 11.33816 -2.23365 -6.26137 1.000 14.46801 254 GLY A N 1
ATOM 3527 C CA . GLY A 1 234 ? 12.75076 -2.55564 -6.25733 1.000 15.03461 254 GLY A CA 1
ATOM 3528 C C . GLY A 1 234 ? 13.16687 -3.34149 -7.47793 1.000 14.37482 254 GLY A C 1
ATOM 3529 O O . GLY A 1 234 ? 12.38221 -4.09036 -8.06706 1.000 13.39686 254 GLY A O 1
ATOM 3533 N N . LEU A 1 235 ? 14.42161 -3.12780 -7.88415 1.000 14.31601 255 LEU A N 1
ATOM 3534 C CA . LEU A 1 235 ? 15.12258 -3.97973 -8.84090 1.000 13.99795 255 LEU A CA 1
ATOM 3535 C C . LEU A 1 235 ? 16.02119 -4.86325 -7.98525 1.000 13.69968 255 LEU A C 1
ATOM 3536 O O . LEU A 1 235 ? 17.05267 -4.41353 -7.48051 1.000 14.64009 255 LEU A O 1
ATOM 3552 N N . ILE A 1 236 ? 15.62737 -6.11866 -7.82227 1.000 13.77597 256 ILE A N 1
ATOM 3553 C CA . ILE A 1 236 ? 16.16878 -6.98365 -6.78180 1.000 13.88021 256 ILE A CA 1
ATOM 3554 C C . ILE A 1 236 ? 17.31959 -7.81631 -7.32803 1.000 13.66011 256 ILE A C 1
ATOM 3555 O O . ILE A 1 236 ? 17.24334 -8.37678 -8.42986 1.000 15.57497 256 ILE A O 1
ATOM 3571 N N . GLY A 1 237 ? 18.37933 -7.92259 -6.53419 1.000 13.39854 257 GLY A N 1
ATOM 3572 C CA . GLY A 1 237 ? 19.50425 -8.75970 -6.88489 1.000 14.73821 257 GLY A CA 1
ATOM 3573 C C . GLY A 1 237 ? 19.38713 -10.16570 -6.33485 1.000 15.01030 257 GLY A C 1
ATOM 3574 O O . GLY A 1 237 ? 18.49311 -10.92130 -6.72486 1.000 13.93270 257 GLY A O 1
ATOM 3578 N N . GLY A 1 238 ? 20.27515 -10.51367 -5.40417 1.000 16.31012 258 GLY A N 1
ATOM 3579 C CA . GLY A 1 238 ? 20.38203 -11.89347 -4.96163 1.000 15.26093 258 GLY A CA 1
ATOM 3580 C C . GLY A 1 238 ? 19.08140 -12.49479 -4.46904 1.000 13.91561 258 GLY A C 1
ATOM 3581 O O . GLY A 1 238 ? 18.85216 -13.69747 -4.62862 1.000 15.43524 258 GLY A O 1
ATOM 3585 N N . ALA A 1 239 ? 18.21755 -11.68356 -3.85503 1.000 14.06223 259 ALA A N 1
ATOM 3586 C CA . ALA A 1 239 ? 16.95037 -12.20397 -3.35349 1.000 16.52009 259 ALA A CA 1
ATOM 3587 C C . ALA A 1 239 ? 16.05076 -12.70109 -4.47717 1.000 16.56609 259 ALA A C 1
ATOM 3588 O O . ALA A 1 239 ? 15.09952 -13.44700 -4.21328 1.000 17.60073 259 ALA A O 1
ATOM 3595 N N . SER A 1 240 ? 16.33023 -12.30202 -5.72129 1.000 16.17807 260 SER A N 1
ATOM 3596 C CA . SER A 1 240 ? 15.59420 -12.84372 -6.85601 1.000 15.96126 260 SER A CA 1
ATOM 3597 C C . SER A 1 240 ? 15.70072 -14.36034 -6.91219 1.000 16.13873 260 SER A C 1
ATOM 3598 O O . SER A 1 240 ? 14.76682 -15.03487 -7.36264 1.000 14.16736 260 SER A O 1
ATOM 3606 N N . LEU A 1 241 ? 16.82594 -14.91354 -6.45685 1.000 15.36516 261 LEU A N 1
ATOM 3607 C CA . LEU A 1 241 ? 17.10685 -16.33205 -6.62018 1.000 15.97857 261 LEU A CA 1
ATOM 3608 C C . LEU A 1 241 ? 16.50567 -17.20214 -5.52411 1.000 17.70653 261 LEU A C 1
ATOM 3609 O O . LEU A 1 241 ? 16.61042 -18.42996 -5.61035 1.000 19.05510 261 LEU A O 1
ATOM 3625 N N . LYS A 1 242 ? 15.87568 -16.61079 -4.51210 1.000 17.68467 262 LYS A N 1
ATOM 3626 C CA . LYS A 1 242 ? 15.22894 -17.35459 -3.43464 1.000 18.55326 262 LYS A CA 1
ATOM 3627 C C . LYS A 1 242 ? 13.74344 -17.01632 -3.45547 1.000 19.49990 262 LYS A C 1
ATOM 3628 O O . LYS A 1 242 ? 13.35867 -15.87423 -3.18292 1.000 21.99523 262 LYS A O 1
ATOM 3647 N N . SER A 1 243 ? 12.90878 -18.01572 -3.75167 1.000 21.46875 263 SER A N 1
ATOM 3648 C CA . SER A 1 243 ? 11.49572 -17.74996 -4.00898 1.000 20.27581 263 SER A CA 1
ATOM 3649 C C . SER A 1 243 ? 10.80602 -17.14132 -2.79296 1.000 19.73747 263 SER A C 1
ATOM 3650 O O . SER A 1 243 ? 9.91113 -16.29947 -2.93736 1.000 21.06807 263 SER A O 1
ATOM 3658 N N . ARG A 1 244 ? 11.19308 -17.56312 -1.58629 1.000 21.83583 264 ARG A N 1
ATOM 3659 C CA . ARG A 1 244 ? 10.54947 -17.03799 -0.38484 1.000 22.48808 264 ARG A CA 1
ATOM 3660 C C . ARG A 1 244 ? 10.93561 -15.58159 -0.15111 1.000 21.39897 264 ARG A C 1
ATOM 3661 O O . ARG A 1 244 ? 10.07729 -14.74418 0.15005 1.000 21.67422 264 ARG A O 1
ATOM 3682 N N . ASP A 1 245 ? 12.22527 -15.25867 -0.28001 1.000 20.96865 265 ASP A N 1
ATOM 3683 C CA . ASP A 1 245 ? 12.64497 -13.86687 -0.15215 1.000 21.67096 265 ASP A CA 1
ATOM 3684 C C . ASP A 1 245 ? 11.96171 -12.99239 -1.19711 1.000 20.86651 265 ASP A C 1
ATOM 3685 O O . ASP A 1 245 ? 11.48111 -11.89621 -0.88574 1.000 19.92077 265 ASP A O 1
ATOM 3694 N N . PHE A 1 246 ? 11.91120 -13.46317 -2.44565 1.000 21.39922 266 PHE A N 1
ATOM 3695 C CA . PHE A 1 246 ? 11.28995 -12.68511 -3.51371 1.000 18.69261 266 PHE A CA 1
ATOM 3696 C C . PHE A 1 246 ? 9.81859 -12.41574 -3.21328 1.000 17.33338 266 PHE A C 1
ATOM 3697 O O . PHE A 1 246 ? 9.31966 -11.31032 -3.45662 1.000 17.59545 266 PHE A O 1
ATOM 3714 N N . LEU A 1 247 ? 9.10893 -13.41103 -2.67473 1.000 19.60185 267 LEU A N 1
ATOM 3715 C CA . LEU A 1 247 ? 7.70658 -13.21088 -2.32229 1.000 23.07749 267 LEU A CA 1
ATOM 3716 C C . LEU A 1 247 ? 7.54416 -12.29755 -1.11507 1.000 21.26959 267 LEU A C 1
ATOM 3717 O O . LEU A 1 247 ? 6.57833 -11.52984 -1.05648 1.000 18.27576 267 LEU A O 1
ATOM 3733 N N . ASP A 1 248 ? 8.46389 -12.36545 -0.14718 1.000 20.47739 268 ASP A N 1
ATOM 3734 C CA . ASP A 1 248 ? 8.39062 -11.46867 1.00117 1.000 20.15941 268 ASP A CA 1
ATOM 3735 C C . ASP A 1 248 ? 8.56102 -10.01775 0.57495 1.000 19.74841 268 ASP A C 1
ATOM 3736 O O . ASP A 1 248 ? 7.89893 -9.12433 1.11439 1.000 20.35294 268 ASP A O 1
ATOM 3745 N N . ILE A 1 249 ? 9.44638 -9.76224 -0.39042 1.000 19.02745 269 ILE A N 1
ATOM 3746 C CA . ILE A 1 249 ? 9.59623 -8.40894 -0.91347 1.000 18.29228 269 ILE A CA 1
ATOM 3747 C C . ILE A 1 249 ? 8.32444 -7.98008 -1.62905 1.000 19.08057 269 ILE A C 1
ATOM 3748 O O . ILE A 1 249 ? 7.84542 -6.85388 -1.45323 1.000 19.21473 269 ILE A O 1
ATOM 3764 N N . ILE A 1 250 ? 7.75382 -8.87447 -2.43961 1.000 19.15004 270 ILE A N 1
ATOM 3765 C CA . ILE A 1 250 ? 6.52032 -8.56258 -3.15597 1.000 19.18025 270 ILE A CA 1
ATOM 3766 C C . ILE A 1 250 ? 5.43055 -8.13370 -2.18414 1.000 18.62816 270 ILE A C 1
ATOM 3767 O O . ILE A 1 250 ? 4.60997 -7.26177 -2.49438 1.000 16.83499 270 ILE A O 1
ATOM 3783 N N . LYS A 1 251 ? 5.40361 -8.73168 -0.99475 1.000 17.49517 271 LYS A N 1
ATOM 3784 C CA . LYS A 1 251 ? 4.36410 -8.45839 -0.01291 1.000 16.87484 271 LYS A CA 1
ATOM 3785 C C . LYS A 1 251 ? 4.75157 -7.35897 0.97385 1.000 17.01813 271 LYS A C 1
ATOM 3786 O O . LYS A 1 251 ? 4.13163 -7.24516 2.03868 1.000 17.54543 271 LYS A O 1
ATOM 3805 N N . SER A 1 252 ? 5.75266 -6.54564 0.64583 1.000 17.16220 272 SER A N 1
ATOM 3806 C CA . SER A 1 252 ? 6.29277 -5.57024 1.58158 1.000 18.23512 272 SER A CA 1
ATOM 3807 C C . SER A 1 252 ? 5.83148 -4.14232 1.30871 1.000 19.15949 272 SER A C 1
ATOM 3808 O O . SER A 1 252 ? 6.34470 -3.21263 1.93676 1.000 19.25189 272 SER A O 1
ATOM 3816 N N . PHE A 1 253 ? 4.88513 -3.93938 0.39959 1.000 18.47454 273 PHE A N 1
ATOM 3817 C CA . PHE A 1 253 ? 4.34393 -2.60316 0.17131 1.000 19.69791 273 PHE A CA 1
ATOM 3818 C C . PHE A 1 253 ? 3.28767 -2.27906 1.22036 1.000 21.12354 273 PHE A C 1
ATOM 3819 O O . PHE A 1 253 ? 2.39990 -3.08625 1.49243 1.000 21.68215 273 PHE A O 1
ATOM 3837 N N . MET B 1 1 ? 42.23928 -38.56852 -37.94056 1.000 40.89971 21 MET B N 1
ATOM 3838 C CA . MET B 1 1 ? 40.98045 -38.41460 -38.72363 1.000 39.83223 21 MET B CA 1
ATOM 3839 C C . MET B 1 1 ? 40.14245 -37.24948 -38.21431 1.000 38.97274 21 MET B C 1
ATOM 3840 O O . MET B 1 1 ? 39.47966 -37.35103 -37.18177 1.000 35.20090 21 MET B O 1
ATOM 3856 N N . ARG B 1 2 ? 40.18165 -36.13788 -38.93985 1.000 42.83535 22 ARG B N 1
ATOM 3857 C CA . ARG B 1 2 ? 39.36124 -34.99471 -38.58472 1.000 37.11676 22 ARG B CA 1
ATOM 3858 C C . ARG B 1 2 ? 37.88961 -35.27704 -38.86739 1.000 34.83533 22 ARG B C 1
ATOM 3859 O O . ARG B 1 2 ? 37.52802 -36.21244 -39.58700 1.000 34.12665 22 ARG B O 1
ATOM 3880 N N . LYS B 1 3 ? 37.03656 -34.44085 -38.29130 1.000 30.81765 23 LYS B N 1
ATOM 3881 C CA . LYS B 1 3 ? 35.61994 -34.42089 -38.61661 1.000 28.52205 23 LYS B CA 1
ATOM 3882 C C . LYS B 1 3 ? 35.34802 -33.27547 -39.58392 1.000 22.64032 23 LYS B C 1
ATOM 3883 O O . LYS B 1 3 ? 35.94014 -32.19912 -39.46618 1.000 19.79751 23 LYS B O 1
ATOM 3902 N N . ASN B 1 4 ? 34.47082 -33.51683 -40.55408 1.000 20.99033 24 ASN B N 1
ATOM 3903 C CA . ASN B 1 4 ? 33.91624 -32.43341 -41.35391 1.000 19.67256 24 ASN B CA 1
ATOM 3904 C C . ASN B 1 4 ? 32.75377 -31.81163 -40.59179 1.000 19.49818 24 ASN B C 1
ATOM 3905 O O . ASN B 1 4 ? 31.89943 -32.52733 -40.06173 1.000 18.41112 24 ASN B O 1
ATOM 3916 N N . ILE B 1 5 ? 32.72720 -30.48413 -40.51999 1.000 16.75127 25 ILE B N 1
ATOM 3917 C CA . ILE B 1 5 ? 31.74598 -29.76923 -39.71459 1.000 16.36934 25 ILE B CA 1
ATOM 3918 C C . ILE B 1 5 ? 31.16944 -28.61735 -40.52503 1.000 14.90485 25 ILE B C 1
ATOM 3919 O O . ILE B 1 5 ? 31.90787 -27.86682 -41.17108 1.000 15.03626 25 ILE B O 1
ATOM 3935 N N . VAL B 1 6 ? 29.85194 -28.46370 -40.46858 1.000 15.26556 26 VAL B N 1
ATOM 3936 C CA . VAL B 1 6 ? 29.16802 -27.28009 -40.97123 1.000 15.01941 26 VAL B CA 1
ATOM 3937 C C . VAL B 1 6 ? 28.45136 -26.66088 -39.77898 1.000 15.82850 26 VAL B C 1
ATOM 3938 O O . VAL B 1 6 ? 27.51591 -27.25724 -39.22995 1.000 14.56191 26 VAL B O 1
ATOM 3951 N N . ALA B 1 7 ? 28.88796 -25.47333 -39.37362 1.000 15.13978 27 ALA B N 1
ATOM 3952 C CA . ALA B 1 7 ? 28.34724 -24.78385 -38.20909 1.000 15.09051 27 ALA B CA 1
ATOM 3953 C C . ALA B 1 7 ? 27.58659 -23.55172 -38.67509 1.000 14.55678 27 ALA B C 1
ATOM 3954 O O . ALA B 1 7 ? 28.18003 -22.63329 -39.25179 1.000 12.22929 27 ALA B O 1
ATOM 3961 N N . GLY B 1 8 ? 26.28027 -23.53742 -38.42590 1.000 15.19474 28 GLY B N 1
ATOM 3962 C CA . GLY B 1 8 ? 25.44600 -22.42298 -38.81947 1.000 14.44012 28 GLY B CA 1
ATOM 3963 C C . GLY B 1 8 ? 25.40063 -21.33698 -37.76729 1.000 14.12296 28 GLY B C 1
ATOM 3964 O O . GLY B 1 8 ? 24.87255 -21.53995 -36.67049 1.000 14.59472 28 GLY B O 1
ATOM 3968 N N . ASN B 1 9 ? 25.95868 -20.17591 -38.09197 1.000 15.03776 29 ASN B N 1
ATOM 3969 C CA . ASN B 1 9 ? 25.92772 -19.01018 -37.21431 1.000 13.14395 29 ASN B CA 1
ATOM 3970 C C . ASN B 1 9 ? 24.81068 -18.09642 -37.70585 1.000 13.73359 29 ASN B C 1
ATOM 3971 O O . ASN B 1 9 ? 24.98212 -17.35767 -38.67980 1.000 15.15425 29 ASN B O 1
ATOM 3982 N N . TRP B 1 10 ? 23.65825 -18.14984 -37.03087 1.000 12.99354 30 TRP B N 1
ATOM 3983 C CA . TRP B 1 10 ? 22.55570 -17.27585 -37.40803 1.000 13.58673 30 TRP B CA 1
ATOM 3984 C C . TRP B 1 10 ? 22.87834 -15.81098 -37.14337 1.000 12.77865 30 TRP B C 1
ATOM 3985 O O . TRP B 1 10 ? 22.23467 -14.93451 -37.73128 1.000 14.14088 30 TRP B O 1
ATOM 4006 N N . LYS B 1 11 ? 23.83270 -15.52904 -36.26014 1.000 12.50357 31 LYS B N 1
ATOM 4007 C CA . LYS B 1 11 ? 24.08426 -14.16001 -35.79154 1.000 13.04454 31 LYS B CA 1
ATOM 4008 C C . LYS B 1 11 ? 22.78659 -13.64468 -35.15885 1.000 13.59210 31 LYS B C 1
ATOM 4009 O O . LYS B 1 11 ? 21.97610 -14.43640 -34.66047 1.000 11.49983 31 LYS B O 1
ATOM 4028 N N . MET B 1 12 ? 22.56184 -12.32923 -35.18127 1.000 13.69676 32 MET B N 1
ATOM 4029 C CA . MET B 1 12 ? 21.38385 -11.74116 -34.54050 1.000 13.50232 32 MET B CA 1
ATOM 4030 C C . MET B 1 12 ? 20.23981 -11.68091 -35.55107 1.000 15.26531 32 MET B C 1
ATOM 4031 O O . MET B 1 12 ? 19.86745 -10.62544 -36.06638 1.000 15.08879 32 MET B O 1
ATOM 4045 N N . ASN B 1 13 ? 19.67913 -12.85628 -35.82979 1.000 14.28748 33 ASN B N 1
ATOM 4046 C CA . ASN B 1 13 ? 18.60979 -12.97951 -36.80784 1.000 15.17220 33 ASN B CA 1
ATOM 4047 C C . ASN B 1 13 ? 17.57217 -13.98811 -36.34295 1.000 14.91438 33 ASN B C 1
ATOM 4048 O O . ASN B 1 13 ? 17.91086 -15.00580 -35.73132 1.000 13.69277 33 ASN B O 1
ATOM 4059 N N . LEU B 1 14 ? 16.30663 -13.66968 -36.63197 1.000 13.97966 34 LEU B N 1
ATOM 4060 C CA . LEU B 1 14 ? 15.16770 -14.57360 -36.52213 1.000 13.57127 34 LEU B CA 1
ATOM 4061 C C . LEU B 1 14 ? 14.49064 -14.51549 -35.16012 1.000 14.87241 34 LEU B C 1
ATOM 4062 O O . LEU B 1 14 ? 15.14062 -14.67090 -34.11888 1.000 12.25689 34 LEU B O 1
ATOM 4078 N N . ASN B 1 15 ? 13.17359 -14.30368 -35.17349 1.000 15.47767 35 ASN B N 1
ATOM 4079 C CA . ASN B 1 15 ? 12.36877 -14.35020 -33.96230 1.000 13.96469 35 ASN B CA 1
ATOM 4080 C C . ASN B 1 15 ? 11.95727 -15.80146 -33.70023 1.000 13.94271 35 ASN B C 1
ATOM 4081 O O . ASN B 1 15 ? 12.37839 -16.72469 -34.40114 1.000 14.86584 35 ASN B O 1
ATOM 4092 N N . PHE B 1 16 ? 11.08898 -16.01730 -32.70721 1.000 15.87401 36 PHE B N 1
ATOM 4093 C CA . PHE B 1 16 ? 10.73154 -17.37972 -32.31700 1.000 15.53696 36 PHE B CA 1
ATOM 4094 C C . PHE B 1 16 ? 10.10468 -18.14424 -33.47735 1.000 16.69169 36 PHE B C 1
ATOM 4095 O O . PHE B 1 16 ? 10.53793 -19.25253 -33.81171 1.000 14.68328 36 PHE B O 1
ATOM 4112 N N . GLU B 1 17 ? 9.07179 -17.57281 -34.09907 1.000 16.16854 37 GLU B N 1
ATOM 4113 C CA . GLU B 1 17 ? 8.38290 -18.28389 -35.17155 1.000 16.47499 37 GLU B CA 1
ATOM 4114 C C . GLU B 1 17 ? 9.32705 -18.60569 -36.32317 1.000 16.07516 37 GLU B C 1
ATOM 4115 O O . GLU B 1 17 ? 9.29622 -19.71446 -36.86949 1.000 16.48352 37 GLU B O 1
ATOM 4127 N N . GLU B 1 18 ? 10.17624 -17.64922 -36.70392 1.000 17.13672 38 GLU B N 1
ATOM 4128 C CA . GLU B 1 18 ? 11.07123 -17.85835 -37.83807 1.000 15.63152 38 GLU B CA 1
ATOM 4129 C C . GLU B 1 18 ? 12.13029 -18.90987 -37.52942 1.000 13.84650 38 GLU B C 1
ATOM 4130 O O . GLU B 1 18 ? 12.48054 -19.71966 -38.39624 1.000 15.73871 38 GLU B O 1
ATOM 4142 N N . GLY B 1 19 ? 12.66186 -18.90410 -36.30679 1.000 14.34679 39 GLY B N 1
ATOM 4143 C CA . GLY B 1 19 ? 13.63916 -19.90816 -35.93098 1.000 16.28171 39 GLY B CA 1
ATOM 4144 C C . GLY B 1 19 ? 13.07329 -21.30945 -35.91608 1.000 15.21407 39 GLY B C 1
ATOM 4145 O O . GLY B 1 19 ? 13.77313 -22.26446 -36.26015 1.000 15.87246 39 GLY B O 1
ATOM 4149 N N . GLN B 1 20 ? 11.80607 -21.45347 -35.52707 1.000 15.69064 40 GLN B N 1
ATOM 4150 C CA . GLN B 1 20 ? 11.17716 -22.76741 -35.52646 1.000 16.20554 40 GLN B CA 1
ATOM 4151 C C . GLN B 1 20 ? 11.01461 -23.29287 -36.94661 1.000 15.33193 40 GLN B C 1
ATOM 4152 O O . GLN B 1 20 ? 11.31261 -24.45950 -37.22541 1.000 14.16255 40 GLN B O 1
ATOM 4166 N N . LYS B 1 21 ? 10.53700 -22.44476 -37.86002 1.000 15.12612 41 LYS B N 1
ATOM 4167 C CA . LYS B 1 21 ? 10.37372 -22.86733 -39.24792 1.000 14.11450 41 LYS B CA 1
ATOM 4168 C C . LYS B 1 21 ? 11.70294 -23.31884 -39.83907 1.000 15.76170 41 LYS B C 1
ATOM 4169 O O . LYS B 1 21 ? 11.79756 -24.39086 -40.44987 1.000 17.11650 41 LYS B O 1
ATOM 4188 N N . LEU B 1 22 ? 12.74615 -22.50773 -39.66415 1.000 15.19091 42 LEU B N 1
ATOM 4189 C CA . LEU B 1 22 ? 14.05769 -22.86244 -40.19438 1.000 15.64706 42 LEU B CA 1
ATOM 4190 C C . LEU B 1 22 ? 14.54845 -24.17814 -39.60587 1.000 15.79116 42 LEU B C 1
ATOM 4191 O O . LEU B 1 22 ? 14.99610 -25.07048 -40.33573 1.000 13.78250 42 LEU B O 1
ATOM 4207 N N . THR B 1 23 ? 14.48216 -24.31235 -38.27954 1.000 14.35388 43 THR B N 1
ATOM 4208 C CA . THR B 1 23 ? 14.99914 -25.51342 -37.63315 1.000 15.16515 43 THR B CA 1
ATOM 4209 C C . THR B 1 23 ? 14.24830 -26.75257 -38.10749 1.000 14.10274 43 THR B C 1
ATOM 4210 O O . THR B 1 23 ? 14.85855 -27.76615 -38.46983 1.000 15.49531 43 THR B O 1
ATOM 4221 N N . SER B 1 24 ? 12.91577 -26.68619 -38.11701 1.000 14.39599 44 SER B N 1
ATOM 4222 C CA . SER B 1 24 ? 12.12491 -27.85216 -38.49877 1.000 15.49924 44 SER B CA 1
ATOM 4223 C C . SER B 1 24 ? 12.46202 -28.31484 -39.91195 1.000 14.82295 44 SER B C 1
ATOM 4224 O O . SER B 1 24 ? 12.49108 -29.52045 -40.18740 1.000 16.35901 44 SER B O 1
ATOM 4232 N N . GLU B 1 25 ? 12.72214 -27.37345 -40.82192 1.000 14.10663 45 GLU B N 1
ATOM 4233 C CA . GLU B 1 25 ? 13.08859 -27.75146 -42.18279 1.000 15.40838 45 GLU B CA 1
ATOM 4234 C C . GLU B 1 25 ? 14.45299 -28.43254 -42.21569 1.000 15.49781 45 GLU B C 1
ATOM 4235 O O . GLU B 1 25 ? 14.64388 -29.41699 -42.93950 1.000 15.89464 45 GLU B O 1
ATOM 4247 N N . ILE B 1 26 ? 15.41104 -27.92964 -41.43417 1.000 15.93830 46 ILE B N 1
ATOM 4248 C CA . ILE B 1 26 ? 16.74720 -28.52021 -41.42009 1.000 15.11893 46 ILE B CA 1
ATOM 4249 C C . ILE B 1 26 ? 16.70736 -29.91437 -40.80482 1.000 16.93755 46 ILE B C 1
ATOM 4250 O O . ILE B 1 26 ? 17.29069 -30.86453 -41.34060 1.000 16.17554 46 ILE B O 1
ATOM 4266 N N . VAL B 1 27 ? 16.01180 -30.05926 -39.67469 1.000 15.10645 47 VAL B N 1
ATOM 4267 C CA . VAL B 1 27 ? 15.94719 -31.35278 -38.99791 1.000 15.02400 47 VAL B CA 1
ATOM 4268 C C . VAL B 1 27 ? 15.29993 -32.39145 -39.90395 1.000 15.48973 47 VAL B C 1
ATOM 4269 O O . VAL B 1 27 ? 15.80594 -33.50952 -40.05996 1.000 15.86623 47 VAL B O 1
ATOM 4282 N N . ASN B 1 28 ? 14.16309 -32.03839 -40.50845 1.000 17.51178 48 ASN B N 1
ATOM 4283 C CA . ASN B 1 28 ? 13.47580 -32.96808 -41.39849 1.000 16.45317 48 ASN B CA 1
ATOM 4284 C C . ASN B 1 28 ? 14.40323 -33.45023 -42.50588 1.000 19.02650 48 ASN B C 1
ATOM 4285 O O . ASN B 1 28 ? 14.48978 -34.65062 -42.78520 1.000 17.99557 48 ASN B O 1
ATOM 4296 N N . MET B 1 29 ? 15.09878 -32.51842 -43.15863 1.000 17.23733 49 MET B N 1
ATOM 4297 C CA . MET B 1 29 ? 15.95990 -32.89094 -44.27412 1.000 19.35453 49 MET B CA 1
ATOM 4298 C C . MET B 1 29 ? 17.15970 -33.70072 -43.79813 1.000 21.97783 49 MET B C 1
ATOM 4299 O O . MET B 1 29 ? 17.60253 -34.62751 -44.48639 1.000 21.47371 49 MET B O 1
ATOM 4313 N N . ILE B 1 30 ? 17.69438 -33.37731 -42.61961 1.000 22.77447 50 ILE B N 1
ATOM 4314 C CA . ILE B 1 30 ? 18.83969 -34.12480 -42.10838 1.000 21.65895 50 ILE B CA 1
ATOM 4315 C C . ILE B 1 30 ? 18.42004 -35.52863 -41.68491 1.000 21.29268 50 ILE B C 1
ATOM 4316 O O . ILE B 1 30 ? 19.15751 -36.49962 -41.89507 1.000 22.02266 50 ILE B O 1
ATOM 4332 N N . ARG B 1 31 ? 17.23393 -35.66400 -41.08730 1.000 20.82932 51 ARG B N 1
ATOM 4333 C CA . ARG B 1 31 ? 16.77213 -36.98343 -40.67265 1.000 22.28840 51 ARG B CA 1
ATOM 4334 C C . ARG B 1 31 ? 16.45476 -37.86456 -41.87310 1.000 21.59348 51 ARG B C 1
ATOM 4335 O O . ARG B 1 31 ? 16.61846 -39.08945 -41.80055 1.000 23.98357 51 ARG B O 1
ATOM 4356 N N . ASP B 1 32 ? 16.02033 -37.26638 -42.98659 1.000 20.38302 52 ASP B N 1
ATOM 4357 C CA . ASP B 1 32 ? 15.61932 -38.06322 -44.14051 1.000 22.45934 52 ASP B CA 1
ATOM 4358 C C . ASP B 1 32 ? 16.81155 -38.41438 -45.02518 1.000 23.52968 52 ASP B C 1
ATOM 4359 O O . ASP B 1 32 ? 16.86680 -39.51314 -45.59177 1.000 25.51179 52 ASP B O 1
ATOM 4368 N N . GLU B 1 33 ? 17.76238 -37.49382 -45.17299 1.000 23.47153 53 GLU B N 1
ATOM 4369 C CA . GLU B 1 33 ? 18.91076 -37.71864 -46.04214 1.000 24.57143 53 GLU B CA 1
ATOM 4370 C C . GLU B 1 33 ? 20.04012 -38.48356 -45.36076 1.000 26.09793 53 GLU B C 1
ATOM 4371 O O . GLU B 1 33 ? 20.95297 -38.94929 -46.05060 1.000 26.56241 53 GLU B O 1
ATOM 4383 N N . ASN B 1 34 ? 20.00118 -38.61923 -44.03985 1.000 28.77779 54 ASN B N 1
ATOM 4384 C CA . ASN B 1 34 ? 20.95295 -39.42917 -43.28258 1.000 31.54329 54 ASN B CA 1
ATOM 4385 C C . ASN B 1 34 ? 22.38146 -39.21871 -43.78057 1.000 33.85949 54 ASN B C 1
ATOM 4386 O O . ASN B 1 34 ? 23.05181 -40.13704 -44.25205 1.000 34.01232 54 ASN B O 1
ATOM 4397 N N . ILE B 1 35 ? 22.83982 -37.97232 -43.67572 1.000 31.47321 55 ILE B N 1
ATOM 4398 C CA . ILE B 1 35 ? 24.21734 -37.65588 -44.03246 1.000 34.28367 55 ILE B CA 1
ATOM 4399 C C . ILE B 1 35 ? 25.14721 -38.28033 -43.00341 1.000 37.19252 55 ILE B C 1
ATOM 4400 O O . ILE B 1 35 ? 24.98258 -38.08666 -41.79210 1.000 35.08457 55 ILE B O 1
ATOM 4416 N N . LYS B 1 36 ? 26.13226 -39.03823 -43.48145 1.000 44.13484 56 LYS B N 1
ATOM 4417 C CA . LYS B 1 36 ? 26.89147 -39.92696 -42.60866 1.000 43.04737 56 LYS B CA 1
ATOM 4418 C C . LYS B 1 36 ? 28.05459 -39.22579 -41.91697 1.000 41.82605 56 LYS B C 1
ATOM 4419 O O . LYS B 1 36 ? 28.14893 -39.25478 -40.68550 1.000 41.82471 56 LYS B O 1
ATOM 4438 N N . ASP B 1 37 ? 28.93505 -38.58647 -42.68625 1.000 34.90994 57 ASP B N 1
ATOM 4439 C CA . ASP B 1 37 ? 30.24224 -38.16212 -42.19731 1.000 31.32254 57 ASP B CA 1
ATOM 4440 C C . ASP B 1 37 ? 30.39255 -36.64568 -42.13963 1.000 30.64531 57 ASP B C 1
ATOM 4441 O O . ASP B 1 37 ? 31.43460 -36.09814 -42.50700 1.000 32.56996 57 ASP B O 1
ATOM 4450 N N . VAL B 1 38 ? 29.36983 -35.94868 -41.65517 1.000 28.89400 58 VAL B N 1
ATOM 4451 C CA . VAL B 1 38 ? 29.44136 -34.50635 -41.45487 1.000 23.56246 58 VAL B CA 1
ATOM 4452 C C . VAL B 1 38 ? 28.68263 -34.15383 -40.18456 1.000 20.49337 58 VAL B C 1
ATOM 4453 O O . VAL B 1 38 ? 27.51197 -34.51881 -40.03314 1.000 20.63753 58 VAL B O 1
ATOM 4466 N N . SER B 1 39 ? 29.34307 -33.43611 -39.27891 1.000 20.06777 59 SER B N 1
ATOM 4467 C CA . SER B 1 39 ? 28.70563 -32.93020 -38.07079 1.000 17.92262 59 SER B CA 1
ATOM 4468 C C . SER B 1 39 ? 28.11610 -31.55633 -38.36949 1.000 15.45035 59 SER B C 1
ATOM 4469 O O . SER B 1 39 ? 28.83350 -30.64965 -38.80316 1.000 17.64779 59 SER B O 1
ATOM 4477 N N . VAL B 1 40 ? 26.81739 -31.40049 -38.12729 1.000 17.03729 60 VAL B N 1
ATOM 4478 C CA . VAL B 1 40 ? 26.11013 -30.14443 -38.34972 1.000 16.05351 60 VAL B CA 1
ATOM 4479 C C . VAL B 1 40 ? 25.81865 -29.50925 -36.99729 1.000 13.37081 60 VAL B C 1
ATOM 4480 O O . VAL B 1 40 ? 25.39386 -30.19168 -36.05698 1.000 13.60470 60 VAL B O 1
ATOM 4493 N N . VAL B 1 41 ? 26.05030 -28.20308 -36.89919 1.000 13.58879 61 VAL B N 1
ATOM 4494 C CA . VAL B 1 41 ? 25.85189 -27.46135 -35.66090 1.000 13.20367 61 VAL B CA 1
ATOM 4495 C C . VAL B 1 41 ? 25.00434 -26.23628 -35.96699 1.000 13.14973 61 VAL B C 1
ATOM 4496 O O . VAL B 1 41 ? 25.36366 -25.42902 -36.83218 1.000 14.99984 61 VAL B O 1
ATOM 4509 N N . LEU B 1 42 ? 23.89189 -26.09218 -35.25418 1.000 15.03364 62 LEU B N 1
ATOM 4510 C CA . LEU B 1 42 ? 23.06246 -24.89758 -35.31842 1.000 13.96810 62 LEU B CA 1
ATOM 4511 C C . LEU B 1 42 ? 23.46439 -23.98023 -34.17118 1.000 13.62434 62 LEU B C 1
ATOM 4512 O O . LEU B 1 42 ? 23.41550 -24.38482 -33.00435 1.000 13.84814 62 LEU B O 1
ATOM 4528 N N . ASN B 1 43 ? 23.85709 -22.75023 -34.50092 1.000 14.78318 63 ASN B N 1
ATOM 4529 C CA . ASN B 1 43 ? 24.27666 -21.75357 -33.51857 1.000 13.58553 63 ASN B CA 1
ATOM 4530 C C . ASN B 1 43 ? 23.30567 -20.58221 -33.55885 1.000 13.09991 63 ASN B C 1
ATOM 4531 O O . ASN B 1 43 ? 23.63607 -19.50188 -34.07178 1.000 12.32566 63 ASN B O 1
ATOM 4542 N N . PRO B 1 44 ? 22.09710 -20.75980 -33.03487 1.000 13.33214 64 PRO B N 1
ATOM 4543 C CA . PRO B 1 44 ? 21.12106 -19.66640 -33.02452 1.000 14.16975 64 PRO B CA 1
ATOM 4544 C C . PRO B 1 44 ? 21.37002 -18.74157 -31.85023 1.000 11.83178 64 PRO B C 1
ATOM 4545 O O . PRO B 1 44 ? 22.18156 -19.05177 -30.96270 1.000 11.47448 64 PRO B O 1
ATOM 4556 N N . PRO B 1 45 ? 20.69488 -17.59660 -31.80700 1.000 12.76405 65 PRO B N 1
ATOM 4557 C CA . PRO B 1 45 ? 20.79733 -16.72725 -30.62860 1.000 11.77145 65 PRO B CA 1
ATOM 4558 C C . PRO B 1 45 ? 20.42001 -17.47222 -29.35651 1.000 11.86418 65 PRO B C 1
ATOM 4559 O O . PRO B 1 45 ? 19.73743 -18.49944 -29.38318 1.000 11.43264 65 PRO B O 1
ATOM 4570 N N . TYR B 1 46 ? 20.87254 -16.92266 -28.22452 1.000 12.48698 66 TYR B N 1
ATOM 4571 C CA . TYR B 1 46 ? 20.64654 -17.56282 -26.93008 1.000 12.63571 66 TYR B CA 1
ATOM 4572 C C . TYR B 1 46 ? 19.18684 -17.96008 -26.74953 1.000 13.15698 66 TYR B C 1
ATOM 4573 O O . TYR B 1 46 ? 18.87631 -19.06961 -26.30071 1.000 12.95291 66 TYR B O 1
ATOM 4591 N N . VAL B 1 47 ? 18.27267 -17.04275 -27.07109 1.000 12.73613 67 VAL B N 1
ATOM 4592 C CA . VAL B 1 47 ? 16.86468 -17.24634 -26.76282 1.000 13.77980 67 VAL B CA 1
ATOM 4593 C C . VAL B 1 47 ? 16.29469 -18.45697 -27.48546 1.000 13.63419 67 VAL B C 1
ATOM 4594 O O . VAL B 1 47 ? 15.26904 -19.00665 -27.06412 1.000 15.54275 67 VAL B O 1
ATOM 4607 N N . HIS B 1 48 ? 16.94450 -18.90282 -28.55891 1.000 13.02873 68 HIS B N 1
ATOM 4608 C CA . HIS B 1 48 ? 16.41022 -19.98885 -29.36890 1.000 13.93789 68 HIS B CA 1
ATOM 4609 C C . HIS B 1 48 ? 16.84322 -21.37265 -28.90323 1.000 14.43536 68 HIS B C 1
ATOM 4610 O O . HIS B 1 48 ? 16.24282 -22.36485 -29.33140 1.000 14.67524 68 HIS B O 1
ATOM 4624 N N . LEU B 1 49 ? 17.86023 -21.46551 -28.04364 1.000 13.15834 69 LEU B N 1
ATOM 4625 C CA . LEU B 1 49 ? 18.49243 -22.75349 -27.77586 1.000 13.85622 69 LEU B CA 1
ATOM 4626 C C . LEU B 1 49 ? 17.47800 -23.77744 -27.28344 1.000 14.57398 69 LEU B C 1
ATOM 4627 O O . LEU B 1 49 ? 17.46631 -24.92533 -27.74124 1.000 15.53631 69 LEU B O 1
ATOM 4643 N N . HIS B 1 50 ? 16.60615 -23.37582 -26.36017 1.000 14.70352 70 HIS B N 1
ATOM 4644 C CA . HIS B 1 50 ? 15.67236 -24.33789 -25.77198 1.000 14.92041 70 HIS B CA 1
ATOM 4645 C C . HIS B 1 50 ? 14.72239 -24.92929 -26.80591 1.000 16.14683 70 HIS B C 1
ATOM 4646 O O . HIS B 1 50 ? 14.65561 -26.16399 -26.92458 1.000 15.18941 70 HIS B O 1
ATOM 4660 N N . PRO B 1 51 ? 13.96092 -24.13307 -27.56435 1.000 16.53285 71 PRO B N 1
ATOM 4661 C CA . PRO B 1 51 ? 13.06860 -24.74210 -28.56871 1.000 14.65400 71 PRO B CA 1
ATOM 4662 C C . PRO B 1 51 ? 13.81233 -25.38606 -29.72624 1.000 16.16312 71 PRO B C 1
ATOM 4663 O O . PRO B 1 51 ? 13.34287 -26.39867 -30.26112 1.000 17.07490 71 PRO B O 1
ATOM 4674 N N . VAL B 1 52 ? 14.95140 -24.82874 -30.13960 1.000 15.64702 72 VAL B N 1
ATOM 4675 C CA . VAL B 1 52 ? 15.74244 -25.46482 -31.18903 1.000 16.36889 72 VAL B CA 1
ATOM 4676 C C . VAL B 1 52 ? 16.24493 -26.82304 -30.71822 1.000 15.32563 72 VAL B C 1
ATOM 4677 O O . VAL B 1 52 ? 16.19447 -27.81401 -31.45696 1.000 15.98316 72 VAL B O 1
ATOM 4690 N N . LYS B 1 53 ? 16.73999 -26.88989 -29.48245 1.000 16.63987 73 LYS B N 1
ATOM 4691 C CA . LYS B 1 53 ? 17.12733 -28.17337 -28.90985 1.000 16.91544 73 LYS B CA 1
ATOM 4692 C C . LYS B 1 53 ? 15.99831 -29.19025 -29.02850 1.000 16.26002 73 LYS B C 1
ATOM 4693 O O . LYS B 1 53 ? 16.23130 -30.35314 -29.37811 1.000 17.84624 73 LYS B O 1
ATOM 4712 N N . LYS B 1 54 ? 14.76440 -28.76837 -28.73985 1.000 15.94150 74 LYS B N 1
ATOM 4713 C CA . LYS B 1 54 ? 13.63425 -29.69205 -28.79006 1.000 16.72655 74 LYS B CA 1
ATOM 4714 C C . LYS B 1 54 ? 13.40683 -30.21531 -30.20481 1.000 19.48068 74 LYS B C 1
ATOM 4715 O O . LYS B 1 54 ? 13.17394 -31.41495 -30.40133 1.000 20.05769 74 LYS B O 1
ATOM 4734 N N . LEU B 1 55 ? 13.47117 -29.33283 -31.20583 1.000 19.25826 75 LEU B N 1
ATOM 4735 C CA . LEU B 1 55 ? 13.24878 -29.77020 -32.58068 1.000 18.48995 75 LEU B CA 1
ATOM 4736 C C . LEU B 1 55 ? 14.32032 -30.75924 -33.02201 1.000 16.99271 75 LEU B C 1
ATOM 4737 O O . LEU B 1 55 ? 14.01418 -31.76970 -33.66667 1.000 15.53397 75 LEU B O 1
ATOM 4753 N N . ILE B 1 56 ? 15.58277 -30.49414 -32.67155 1.000 18.80299 76 ILE B N 1
ATOM 4754 C CA . ILE B 1 56 ? 16.65783 -31.42781 -33.00446 1.000 16.74713 76 ILE B CA 1
ATOM 4755 C C . ILE B 1 56 ? 16.33149 -32.81277 -32.46373 1.000 18.67281 76 ILE B C 1
ATOM 4756 O O . ILE B 1 56 ? 16.47911 -33.82792 -33.15620 1.000 16.42405 76 ILE B O 1
ATOM 4772 N N . GLY B 1 57 ? 15.88093 -32.87126 -31.21684 1.000 19.16650 77 GLY B N 1
ATOM 4773 C CA . GLY B 1 57 ? 15.61179 -34.15844 -30.60934 1.000 21.26893 77 GLY B CA 1
ATOM 4774 C C . GLY B 1 57 ? 16.82723 -35.05025 -30.65228 1.000 20.70733 77 GLY B C 1
ATOM 4775 O O . GLY B 1 57 ? 17.95353 -34.62070 -30.38142 1.000 19.60563 77 GLY B O 1
ATOM 4779 N N . ASN B 1 58 ? 16.60709 -36.30913 -31.03092 1.000 23.24660 78 ASN B N 1
ATOM 4780 C CA . ASN B 1 58 ? 17.67235 -37.30140 -31.09975 1.000 24.08983 78 ASN B CA 1
ATOM 4781 C C . ASN B 1 58 ? 18.18816 -37.49762 -32.52221 1.000 24.60793 78 ASN B C 1
ATOM 4782 O O . ASN B 1 58 ? 18.64353 -38.59038 -32.87967 1.000 25.26391 78 ASN B O 1
ATOM 4793 N N . THR B 1 59 ? 18.13795 -36.44718 -33.33662 1.000 24.46007 79 THR B N 1
ATOM 4794 C CA . THR B 1 59 ? 18.69410 -36.50916 -34.68029 1.000 20.60931 79 THR B CA 1
ATOM 4795 C C . THR B 1 59 ? 20.19209 -36.78009 -34.61526 1.000 22.28742 79 THR B C 1
ATOM 4796 O O . THR B 1 59 ? 20.91528 -36.15480 -33.83489 1.000 20.18703 79 THR B O 1
ATOM 4807 N N . ALA B 1 60 ? 20.65651 -37.71458 -35.44039 1.000 22.86728 80 ALA B N 1
ATOM 4808 C CA . ALA B 1 60 ? 22.06365 -38.08344 -35.45416 1.000 19.45168 80 ALA B CA 1
ATOM 4809 C C . ALA B 1 60 ? 22.87965 -37.06459 -36.23770 1.000 19.10557 80 ALA B C 1
ATOM 4810 O O . ALA B 1 60 ? 22.46409 -36.59803 -37.30168 1.000 17.68919 80 ALA B O 1
ATOM 4817 N N . GLY B 1 61 ? 24.04545 -36.71635 -35.69767 1.000 20.28197 81 GLY B N 1
ATOM 4818 C CA . GLY B 1 61 ? 24.94841 -35.79980 -36.35794 1.000 17.24590 81 GLY B CA 1
ATOM 4819 C C . GLY B 1 61 ? 24.54377 -34.34448 -36.31966 1.000 17.23859 81 GLY B C 1
ATOM 4820 O O . GLY B 1 61 ? 25.26571 -33.50750 -36.87224 1.000 15.54559 81 GLY B O 1
ATOM 4824 N N . LEU B 1 62 ? 23.41468 -34.01345 -35.69957 1.000 16.63493 82 LEU B N 1
ATOM 4825 C CA . LEU B 1 62 ? 22.93944 -32.64162 -35.58904 1.000 15.80311 82 LEU B CA 1
ATOM 4826 C C . LEU B 1 62 ? 23.10020 -32.17897 -34.14906 1.000 14.96275 82 LEU B C 1
ATOM 4827 O O . LEU B 1 62 ? 22.62984 -32.84728 -33.22135 1.000 16.22332 82 LEU B O 1
ATOM 4843 N N . PHE B 1 63 ? 23.76697 -31.04239 -33.96720 1.000 14.08809 83 PHE B N 1
ATOM 4844 C CA . PHE B 1 63 ? 24.16512 -30.57874 -32.64934 1.000 14.22620 83 PHE B CA 1
ATOM 4845 C C . PHE B 1 63 ? 23.77606 -29.12226 -32.45768 1.000 12.85464 83 PHE B C 1
ATOM 4846 O O . PHE B 1 63 ? 23.63687 -28.35991 -33.42006 1.000 13.51367 83 PHE B O 1
ATOM 4863 N N . LEU B 1 64 ? 23.59632 -28.75232 -31.19336 1.000 13.49001 84 LEU B N 1
ATOM 4864 C CA . LEU B 1 64 ? 23.27418 -27.38703 -30.80864 1.000 13.72182 84 LEU B CA 1
ATOM 4865 C C . LEU B 1 64 ? 24.53098 -26.69230 -30.30674 1.000 13.34739 84 LEU B C 1
ATOM 4866 O O . LEU B 1 64 ? 25.30556 -27.26589 -29.53283 1.000 12.60304 84 LEU B O 1
ATOM 4882 N N . GLY B 1 65 ? 24.73777 -25.46454 -30.76760 1.000 14.15390 85 GLY B N 1
ATOM 4883 C CA . GLY B 1 65 ? 25.85003 -24.66710 -30.29933 1.000 13.69496 85 GLY B CA 1
ATOM 4884 C C . GLY B 1 65 ? 25.40453 -23.41588 -29.58627 1.000 12.40118 85 GLY B C 1
ATOM 4885 O O . GLY B 1 65 ? 24.44593 -23.44923 -28.80736 1.000 14.29112 85 GLY B O 1
ATOM 4889 N N . ALA B 1 66 ? 26.09173 -22.31254 -29.86582 1.000 12.79596 86 ALA B N 1
ATOM 4890 C CA . ALA B 1 66 ? 25.80385 -21.01646 -29.28204 1.000 12.07409 86 ALA B CA 1
ATOM 4891 C C . ALA B 1 66 ? 26.82472 -20.04885 -29.85512 1.000 12.88259 86 ALA B C 1
ATOM 4892 O O . ALA B 1 66 ? 27.87700 -20.46534 -30.34712 1.000 13.22166 86 ALA B O 1
ATOM 4899 N N . GLN B 1 67 ? 26.51478 -18.75402 -29.76535 1.000 12.83447 87 GLN B N 1
ATOM 4900 C CA . GLN B 1 67 ? 27.30260 -17.72265 -30.42545 1.000 12.54330 87 GLN B CA 1
ATOM 4901 C C . GLN B 1 67 ? 28.31145 -17.04765 -29.50570 1.000 12.86481 87 GLN B C 1
ATOM 4902 O O . GLN B 1 67 ? 29.14953 -16.28551 -29.99581 1.000 12.48231 87 GLN B O 1
ATOM 4916 N N . ASN B 1 68 ? 28.26955 -17.31494 -28.20225 1.000 14.03398 88 ASN B N 1
ATOM 4917 C CA . ASN B 1 68 ? 29.17468 -16.67520 -27.25597 1.000 14.24023 88 ASN B CA 1
ATOM 4918 C C . ASN B 1 68 ? 28.88517 -17.23082 -25.87070 1.000 14.37329 88 ASN B C 1
ATOM 4919 O O . ASN B 1 68 ? 27.81396 -17.79132 -25.61884 1.000 14.21521 88 ASN B O 1
ATOM 4930 N N . CYS B 1 69 ? 29.86205 -17.08048 -24.97916 1.000 13.69082 89 CYS B N 1
ATOM 4931 C CA . CYS B 1 69 ? 29.68495 -17.45153 -23.58394 1.000 14.02700 89 CYS B CA 1
ATOM 4932 C C . CYS B 1 69 ? 30.62226 -16.61456 -22.72553 1.000 13.68094 89 CYS B C 1
ATOM 4933 O O . CYS B 1 69 ? 31.62402 -16.07565 -23.20267 1.000 13.80889 89 CYS B O 1
ATOM 4941 N N . SER B 1 70 ? 30.28292 -16.51905 -21.44453 1.000 16.29011 90 SER B N 1
ATOM 4942 C CA . SER B 1 70 ? 31.06894 -15.72710 -20.51147 1.000 14.38397 90 SER B CA 1
ATOM 4943 C C . SER B 1 70 ? 32.38639 -16.42322 -20.19378 1.000 14.66958 90 SER B C 1
ATOM 4944 O O . SER B 1 70 ? 32.50903 -17.64674 -20.29629 1.000 14.57384 90 SER B O 1
ATOM 4952 N N . ASP B 1 71 ? 33.38813 -15.62297 -19.82473 1.000 15.14747 91 ASP B N 1
ATOM 4953 C CA . ASP B 1 71 ? 34.61991 -16.17316 -19.27776 1.000 16.14819 91 ASP B CA 1
ATOM 4954 C C . ASP B 1 71 ? 34.49337 -16.48400 -17.79229 1.000 16.98271 91 ASP B C 1
ATOM 4955 O O . ASP B 1 71 ? 35.41587 -17.07077 -17.21612 1.000 17.81279 91 ASP B O 1
ATOM 4964 N N . LYS B 1 72 ? 33.37840 -16.10898 -17.16929 1.000 17.76786 92 LYS B N 1
ATOM 4965 C CA . LYS B 1 72 ? 33.11427 -16.36679 -15.76185 1.000 17.90200 92 LYS B CA 1
ATOM 4966 C C . LYS B 1 72 ? 32.16706 -17.55377 -15.61591 1.000 18.20952 92 LYS B C 1
ATOM 4967 O O . LYS B 1 72 ? 31.39462 -17.87998 -16.52080 1.000 16.66015 92 LYS B O 1
ATOM 4986 N N . THR B 1 73 ? 32.23561 -18.20295 -14.45173 1.000 19.28878 93 THR B N 1
ATOM 4987 C CA . THR B 1 73 ? 31.35739 -19.33960 -14.19019 1.000 18.66300 93 THR B CA 1
ATOM 4988 C C . THR B 1 73 ? 29.93013 -18.89153 -13.90442 1.000 19.67719 93 THR B C 1
ATOM 4989 O O . THR B 1 73 ? 28.97430 -19.49056 -14.41021 1.000 20.06187 93 THR B O 1
ATOM 5000 N N . SER B 1 74 ? 29.76875 -17.84513 -13.09939 1.000 18.65328 94 SER B N 1
ATOM 5001 C CA . SER B 1 74 ? 28.46249 -17.39033 -12.64456 1.000 18.63590 94 SER B CA 1
ATOM 5002 C C . SER B 1 74 ? 28.67191 -16.13543 -11.81359 1.000 17.74749 94 SER B C 1
ATOM 5003 O O . SER B 1 74 ? 29.79090 -15.84088 -11.38305 1.000 19.44085 94 SER B O 1
ATOM 5011 N N . GLY B 1 75 ? 27.58681 -15.39232 -11.60486 1.000 16.85806 95 GLY B N 1
ATOM 5012 C CA . GLY B 1 75 ? 27.63383 -14.27061 -10.68999 1.000 18.21918 95 GLY B CA 1
ATOM 5013 C C . GLY B 1 75 ? 27.03504 -12.97406 -11.18693 1.000 18.07708 95 GLY B C 1
ATOM 5014 O O . GLY B 1 75 ? 26.08524 -12.96759 -11.97640 1.000 16.81589 95 GLY B O 1
ATOM 5018 N N . ALA B 1 76 ? 27.60864 -11.86266 -10.72479 1.000 17.78937 96 ALA B N 1
ATOM 5019 C CA . ALA B 1 76 ? 27.04437 -10.53318 -10.95128 1.000 17.88057 96 ALA B CA 1
ATOM 5020 C C . ALA B 1 76 ? 27.50634 -9.98962 -12.30334 1.000 17.51936 96 ALA B C 1
ATOM 5021 O O . ALA B 1 76 ? 28.28384 -9.04039 -12.40854 1.000 17.85352 96 ALA B O 1
ATOM 5028 N N . TYR B 1 77 ? 26.97281 -10.59924 -13.35783 1.000 16.87495 97 TYR B N 1
ATOM 5029 C CA . TYR B 1 77 ? 27.30277 -10.23504 -14.73211 1.000 16.50169 97 TYR B CA 1
ATOM 5030 C C . TYR B 1 77 ? 25.99637 -10.15882 -15.52529 1.000 16.07271 97 TYR B C 1
ATOM 5031 O O . TYR B 1 77 ? 25.73515 -10.96385 -16.42387 1.000 15.81368 97 TYR B O 1
ATOM 5049 N N . THR B 1 78 ? 25.17435 -9.17343 -15.16629 1.000 16.35304 98 THR B N 1
ATOM 5050 C CA . THR B 1 78 ? 23.87932 -8.98246 -15.80203 1.000 16.08108 98 THR B CA 1
ATOM 5051 C C . THR B 1 78 ? 24.01625 -8.97560 -17.31818 1.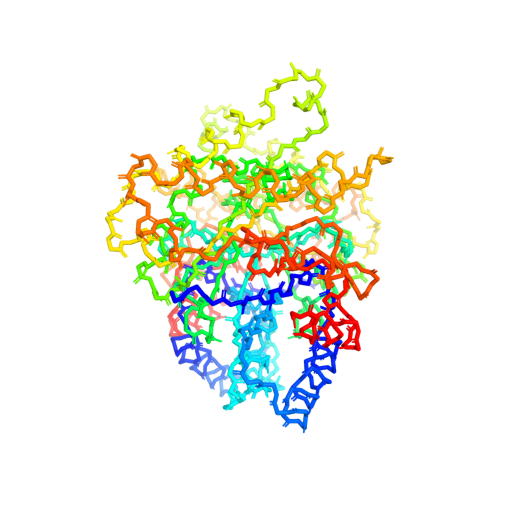000 15.63588 98 THR B C 1
ATOM 5052 O O . THR B 1 78 ? 24.88637 -8.30163 -17.87761 1.000 15.76975 98 THR B O 1
ATOM 5063 N N . GLY B 1 79 ? 23.15162 -9.74352 -17.97912 1.000 15.19727 99 GLY B N 1
ATOM 5064 C CA . GLY B 1 79 ? 23.12146 -9.80540 -19.42296 1.0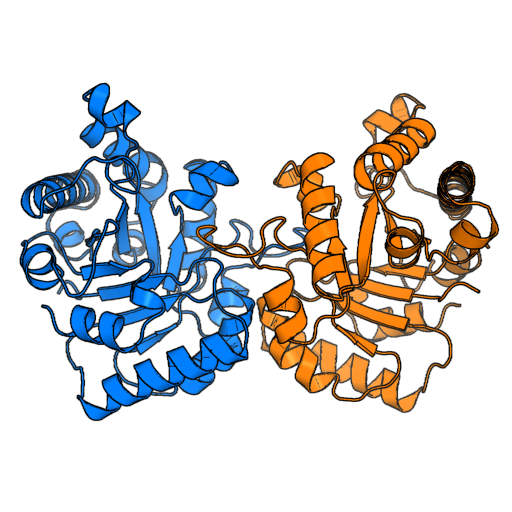00 14.81224 99 GLY B CA 1
ATOM 5065 C C . GLY B 1 79 ? 23.99522 -10.87180 -20.04668 1.000 14.75788 99 GLY B C 1
ATOM 5066 O O . GLY B 1 79 ? 23.90262 -11.09137 -21.26276 1.000 15.82946 99 GLY B O 1
ATOM 5070 N N . GLU B 1 80 ? 24.82719 -11.54371 -19.26193 1.000 14.54683 100 GLU B N 1
ATOM 5071 C CA . GLU B 1 80 ? 25.77684 -12.52095 -19.76702 1.000 14.30404 100 GLU B CA 1
ATOM 5072 C C . GLU B 1 80 ? 25.25834 -13.93907 -19.56245 1.000 14.06795 100 GLU B C 1
ATOM 5073 O O . GLU B 1 80 ? 24.42324 -14.20675 -18.69408 1.000 15.25116 100 GLU B O 1
ATOM 5085 N N . ILE B 1 81 ? 25.77838 -14.85001 -20.38304 1.000 13.78195 101 ILE B N 1
ATOM 5086 C CA . ILE B 1 81 ? 25.37525 -16.25091 -20.39731 1.000 14.36092 101 ILE B CA 1
ATOM 5087 C C . ILE B 1 81 ? 26.61308 -17.09447 -20.13138 1.000 13.69190 101 ILE B C 1
ATOM 5088 O O . ILE B 1 81 ? 27.64646 -16.90620 -20.78366 1.000 14.59670 101 ILE B O 1
ATOM 5104 N N . SER B 1 82 ? 26.51082 -18.01940 -19.18164 1.000 14.60857 102 SER B N 1
ATOM 5105 C CA . SER B 1 82 ? 27.64944 -18.84432 -18.80749 1.000 15.59405 102 SER B CA 1
ATOM 5106 C C . SER B 1 82 ? 27.65943 -20.14944 -19.59856 1.000 13.83572 102 SER B C 1
ATOM 5107 O O . SER B 1 82 ? 26.64105 -20.59203 -20.13504 1.000 14.40124 102 SER B O 1
ATOM 5115 N N . ALA B 1 83 ? 28.83992 -20.77010 -19.65723 1.000 13.99109 103 ALA B N 1
ATOM 5116 C CA . ALA B 1 83 ? 28.96535 -22.05085 -20.34383 1.000 14.18485 103 ALA B CA 1
ATOM 5117 C C . ALA B 1 83 ? 28.09567 -23.11360 -19.68594 1.000 14.02575 103 ALA B C 1
ATOM 5118 O O . ALA B 1 83 ? 27.48730 -23.94109 -20.37415 1.000 15.08304 103 ALA B O 1
ATOM 5125 N N . SER B 1 84 ? 28.02874 -23.11198 -18.35200 1.000 14.34392 104 SER B N 1
ATOM 5126 C CA . SER B 1 84 ? 27.18708 -24.08100 -17.65734 1.000 14.51903 104 SER B CA 1
ATOM 5127 C C . SER B 1 84 ? 25.72551 -23.92907 -18.05969 1.000 14.93013 104 SER B C 1
ATOM 5128 O O . SER B 1 84 ? 24.99982 -24.92407 -18.17692 1.000 15.48271 104 SER B O 1
ATOM 5136 N N . MET B 1 85 ? 25.27362 -22.69161 -18.27545 1.000 14.61457 105 MET B N 1
ATOM 5137 C CA . MET B 1 85 ? 23.91703 -22.47965 -18.76853 1.000 15.78912 105 MET B CA 1
ATOM 5138 C C . MET B 1 85 ? 23.73585 -23.11680 -20.14064 1.000 13.93945 105 MET B C 1
ATOM 5139 O O . MET B 1 85 ? 22.73953 -23.80305 -20.39473 1.000 13.94363 105 MET B O 1
ATOM 5153 N N . LEU B 1 86 ? 24.68448 -22.87762 -21.04939 1.000 14.21261 106 LEU B N 1
ATOM 5154 C CA . LEU B 1 86 ? 24.57507 -23.42468 -22.39749 1.000 13.30951 106 LEU B CA 1
ATOM 5155 C C . LEU B 1 86 ? 24.47255 -24.94420 -22.36328 1.000 13.71060 106 LEU B C 1
ATOM 5156 O O . LEU B 1 86 ? 23.55047 -25.52840 -22.94354 1.000 14.25891 106 LEU B O 1
ATOM 5172 N N . ALA B 1 87 ? 25.40019 -25.60271 -21.66454 1.000 13.45619 107 ALA B N 1
ATOM 5173 C CA . ALA B 1 87 ? 25.34097 -27.05608 -21.55062 1.000 14.93673 107 ALA B CA 1
ATOM 5174 C C . ALA B 1 87 ? 23.99466 -27.50967 -21.00165 1.000 13.80694 107 ALA B C 1
ATOM 5175 O O . ALA B 1 87 ? 23.40737 -28.47953 -21.49585 1.000 14.03212 107 ALA B O 1
ATOM 5182 N N . SER B 1 88 ? 23.47973 -26.80674 -19.98820 1.000 13.89833 108 SER B N 1
ATOM 5183 C CA . SER B 1 88 ? 22.22425 -27.22141 -19.37262 1.000 15.64143 108 SER B CA 1
ATOM 5184 C C . SER B 1 88 ? 21.07623 -27.18706 -20.37140 1.000 14.93393 108 SER B C 1
ATOM 5185 O O . SER B 1 88 ? 20.12764 -27.97129 -20.25210 1.000 14.30502 108 SER B O 1
ATOM 5193 N N . PHE B 1 89 ? 21.14330 -26.29822 -21.36192 1.000 14.51421 109 PHE B N 1
ATOM 5194 C CA . PHE B 1 89 ? 20.08916 -26.16421 -22.35945 1.000 14.69526 109 PHE B CA 1
ATOM 5195 C C . PHE B 1 89 ? 20.35154 -26.99510 -23.61182 1.000 13.42012 109 PHE B C 1
ATOM 5196 O O . PHE B 1 89 ? 19.65288 -26.82098 -24.61631 1.000 15.28818 109 PHE B O 1
ATOM 5213 N N . GLY B 1 90 ? 21.33332 -27.88944 -23.57734 1.000 13.72049 110 GLY B N 1
ATOM 5214 C CA . GLY B 1 90 ? 21.58601 -28.79042 -24.68031 1.000 13.53736 110 GLY B CA 1
ATOM 5215 C C . GLY B 1 90 ? 22.65911 -28.36141 -25.65270 1.000 13.64471 110 GLY B C 1
ATOM 5216 O O . GLY B 1 90 ? 22.79722 -28.99150 -26.70739 1.000 13.12205 110 GLY B O 1
ATOM 5220 N N . SER B 1 91 ? 23.41401 -27.31259 -25.34306 1.000 12.98457 111 SER B N 1
ATOM 5221 C CA . SER B 1 91 ? 24.52958 -26.91274 -26.18644 1.000 13.73489 111 SER B CA 1
ATOM 5222 C C . SER B 1 91 ? 25.70114 -27.86191 -25.97454 1.000 13.07292 111 SER B C 1
ATOM 5223 O O . SER B 1 91 ? 25.98367 -28.28105 -24.84922 1.000 13.33558 111 SER B O 1
ATOM 5231 N N . THR B 1 92 ? 26.36640 -28.21904 -27.07392 1.000 14.17371 112 THR B N 1
ATOM 5232 C CA . THR B 1 92 ? 27.62509 -28.94776 -27.02763 1.000 13.34805 112 THR B CA 1
ATOM 5233 C C . THR B 1 92 ? 28.73566 -28.24361 -27.78876 1.000 13.17415 112 THR B C 1
ATOM 5234 O O . THR B 1 92 ? 29.88268 -28.70019 -27.73144 1.000 13.40899 112 THR B O 1
ATOM 5245 N N . PHE B 1 93 ? 28.43005 -27.15160 -28.48981 1.000 15.28962 113 PHE B N 1
ATOM 5246 C CA . PHE B 1 93 ? 29.41178 -26.29165 -29.12958 1.000 15.13068 113 PHE B CA 1
ATOM 5247 C C . PHE B 1 93 ? 29.19811 -24.86979 -28.63403 1.000 13.35546 113 PHE B C 1
ATOM 5248 O O . PHE B 1 93 ? 28.14403 -24.53509 -28.08764 1.000 12.96457 113 PHE B O 1
ATOM 5265 N N . VAL B 1 94 ? 30.20254 -24.02600 -28.85251 1.000 13.57745 114 VAL B N 1
ATOM 5266 C CA . VAL B 1 94 ? 30.09440 -22.60765 -28.53417 1.000 12.92146 114 VAL B CA 1
ATOM 5267 C C . VAL B 1 94 ? 31.09640 -21.84140 -29.38867 1.000 13.83295 114 VAL B C 1
ATOM 5268 O O . VAL B 1 94 ? 32.29793 -22.13000 -29.37089 1.000 13.42920 114 VAL B O 1
ATOM 5281 N N . ILE B 1 95 ? 30.60485 -20.87054 -30.15638 1.000 12.75268 115 ILE B N 1
ATOM 5282 C CA . ILE B 1 95 ? 31.49014 -19.99557 -30.91118 1.000 13.42170 115 ILE B CA 1
ATOM 5283 C C . ILE B 1 95 ? 32.16701 -19.03257 -29.94735 1.000 14.00329 115 ILE B C 1
ATOM 5284 O O . ILE B 1 95 ? 31.50698 -18.38839 -29.12203 1.000 13.37358 115 ILE B O 1
ATOM 5300 N N . ILE B 1 96 ? 33.48823 -18.93371 -30.04534 1.000 12.92683 116 ILE B N 1
ATOM 5301 C CA . ILE B 1 96 ? 34.28443 -18.06884 -29.18645 1.000 13.20968 116 ILE B CA 1
ATOM 5302 C C . ILE B 1 96 ? 35.17010 -17.19993 -30.06636 1.000 13.50546 116 ILE B C 1
ATOM 5303 O O . ILE B 1 96 ? 35.87277 -17.71062 -30.94585 1.000 13.95415 116 ILE B O 1
ATOM 5319 N N . GLY B 1 97 ? 35.11907 -15.88988 -29.84254 1.000 13.67044 117 GLY B N 1
ATOM 5320 C CA . GLY B 1 97 ? 36.04097 -14.98216 -30.49602 1.000 13.76167 117 GLY B CA 1
ATOM 5321 C C . GLY B 1 97 ? 35.68468 -14.58511 -31.90965 1.000 13.62986 117 GLY B C 1
ATOM 5322 O O . GLY B 1 97 ? 36.57996 -14.23433 -32.69102 1.000 13.84251 117 GLY B O 1
ATOM 5326 N N . HIS B 1 98 ? 34.40210 -14.60892 -32.26088 1.000 14.03462 118 HIS B N 1
ATOM 5327 C CA . HIS B 1 98 ? 33.99327 -14.21751 -33.60195 1.000 16.36235 118 HIS B CA 1
ATOM 5328 C C . HIS B 1 98 ? 34.45554 -12.79640 -33.89898 1.000 15.25549 118 HIS B C 1
ATOM 5329 O O . HIS B 1 98 ? 34.48575 -11.93736 -33.01275 1.000 15.60177 118 HIS B O 1
ATOM 5343 N N . SER B 1 99 ? 34.82449 -12.55368 -35.16016 1.000 15.09863 119 SER B N 1
ATOM 5344 C CA . SER B 1 99 ? 35.32361 -11.23693 -35.54656 1.000 16.30016 119 SER B CA 1
ATOM 5345 C C . SER B 1 99 ? 34.39644 -10.12711 -35.06530 1.000 16.01498 119 SER B C 1
ATOM 5346 O O . SER B 1 99 ? 34.85765 -9.07492 -34.60464 1.000 16.29165 119 SER B O 1
ATOM 5354 N N . GLU B 1 100 ? 33.08239 -10.35191 -35.15477 1.000 16.97572 120 GLU B N 1
ATOM 5355 C CA . GLU B 1 100 ? 32.10888 -9.33171 -34.78486 1.000 16.66828 120 GLU B CA 1
ATOM 5356 C C . GLU B 1 100 ? 32.11125 -9.02902 -33.29141 1.000 16.59379 120 GLU B C 1
ATOM 5357 O O . GLU B 1 100 ? 31.71120 -7.92877 -32.90015 1.000 18.43615 120 GLU B O 1
ATOM 5369 N N . ARG B 1 101 ? 32.54290 -9.96704 -32.44971 1.000 16.05842 121 ARG B N 1
ATOM 5370 C CA . ARG B 1 101 ? 32.65815 -9.69003 -31.02241 1.000 16.75921 121 ARG B CA 1
ATOM 5371 C C . ARG B 1 101 ? 34.00719 -9.07093 -30.68004 1.000 16.64232 121 ARG B C 1
ATOM 5372 O O . ARG B 1 101 ? 34.07502 -8.14180 -29.86772 1.000 18.14824 121 ARG B O 1
ATOM 5393 N N . ARG B 1 102 ? 35.08445 -9.56391 -31.29650 1.000 17.71460 122 ARG B N 1
ATOM 5394 C CA . ARG B 1 102 ? 36.36957 -8.88317 -31.19328 1.000 18.47347 122 ARG B CA 1
ATOM 5395 C C . ARG B 1 102 ? 36.23279 -7.41245 -31.56673 1.000 19.85540 122 ARG B C 1
ATOM 5396 O O . ARG B 1 102 ? 36.87363 -6.54407 -30.96363 1.000 20.51643 122 ARG B O 1
ATOM 5417 N N . GLU B 1 103 ? 35.39206 -7.11621 -32.56037 1.000 17.98360 123 GLU B N 1
ATOM 5418 C CA . GLU B 1 103 ? 35.27339 -5.75875 -33.08541 1.000 20.99042 123 GLU B CA 1
ATOM 5419 C C . GLU B 1 103 ? 34.41790 -4.87793 -32.18324 1.000 22.70911 123 GLU B C 1
ATOM 5420 O O . GLU B 1 103 ? 34.87727 -3.84064 -31.69424 1.000 20.62219 123 GLU B O 1
ATOM 5432 N N . TYR B 1 104 ? 33.17046 -5.28032 -31.94525 1.000 23.07089 124 TYR B N 1
ATOM 5433 C CA . TYR B 1 104 ? 32.22578 -4.41277 -31.25596 1.000 22.79905 124 TYR B CA 1
ATOM 5434 C C . TYR B 1 104 ? 32.35955 -4.45839 -29.74196 1.000 19.70425 124 TYR B C 1
ATOM 5435 O O . TYR B 1 104 ? 31.92825 -3.51608 -29.06848 1.000 19.34210 124 TYR B O 1
ATOM 5453 N N . PHE B 1 105 ? 32.93042 -5.52740 -29.19168 1.000 20.63694 125 PHE B N 1
ATOM 5454 C CA . PHE B 1 105 ? 33.05474 -5.68685 -27.74844 1.000 18.10970 125 PHE B CA 1
ATOM 5455 C C . PHE B 1 105 ? 34.50166 -5.87231 -27.31432 1.000 19.97777 125 PHE B C 1
ATOM 5456 O O . PHE B 1 105 ? 34.76228 -6.11490 -26.12853 1.000 19.77603 125 PHE B O 1
ATOM 5473 N N . LYS B 1 106 ? 35.44855 -5.75591 -28.24398 1.000 21.17036 126 LYS B N 1
ATOM 5474 C CA . LYS B 1 106 ? 36.86549 -5.63792 -27.90791 1.000 20.64974 126 LYS B CA 1
ATOM 5475 C C . LYS B 1 106 ? 37.34487 -6.83354 -27.09190 1.000 19.70869 126 LYS B C 1
ATOM 5476 O O . LYS B 1 106 ? 38.16392 -6.70075 -26.17803 1.000 21.75272 126 LYS B O 1
ATOM 5495 N N . GLU B 1 107 ? 36.82659 -8.01183 -27.42514 1.000 18.88379 127 GLU B N 1
ATOM 5496 C CA . GLU B 1 107 ? 37.26750 -9.24559 -26.78680 1.000 20.07453 127 GLU B CA 1
ATOM 5497 C C . GLU B 1 107 ? 38.71803 -9.51215 -27.16646 1.000 21.23319 127 GLU B C 1
ATOM 5498 O O . GLU B 1 107 ? 39.02743 -9.75247 -28.33950 1.000 23.83691 127 GLU B O 1
ATOM 5510 N N . ASP B 1 108 ? 39.61295 -9.44490 -26.18183 1.000 22.10401 128 ASP B N 1
ATOM 5511 C CA . ASP B 1 108 ? 41.03182 -9.63630 -26.42964 1.000 23.42210 128 ASP B CA 1
ATOM 5512 C C . ASP B 1 108 ? 41.41008 -11.09495 -26.18021 1.000 24.53677 128 ASP B C 1
ATOM 5513 O O . ASP B 1 108 ? 40.58386 -11.91955 -25.78744 1.000 23.81454 128 ASP B O 1
ATOM 5522 N N . SER B 1 109 ? 42.68316 -11.42189 -26.40952 1.000 26.64587 129 SER B N 1
ATOM 5523 C CA . SER B 1 109 ? 43.09974 -12.81950 -26.35051 1.000 27.23642 129 SER B CA 1
ATOM 5524 C C . SER B 1 109 ? 42.92953 -13.39273 -24.94869 1.000 23.98629 129 SER B C 1
ATOM 5525 O O . SER B 1 109 ? 42.53794 -14.55476 -24.78899 1.000 23.13110 129 SER B O 1
ATOM 5533 N N . ALA B 1 110 ? 43.21123 -12.59252 -23.91925 1.000 24.48138 130 ALA B N 1
ATOM 5534 C CA . ALA B 1 110 ? 43.05192 -13.07245 -22.55084 1.000 26.33317 130 ALA B CA 1
ATOM 5535 C C . ALA B 1 110 ? 41.60323 -13.45252 -22.27206 1.000 26.11872 130 ALA B C 1
ATOM 5536 O O . ALA B 1 110 ? 41.32669 -14.51047 -21.69552 1.000 24.95907 130 ALA B O 1
ATOM 5543 N N . LEU B 1 111 ? 40.65980 -12.60064 -22.68229 1.000 22.04822 131 LEU B N 1
ATOM 5544 C CA . LEU B 1 111 ? 39.25006 -12.89392 -22.44408 1.000 21.73034 131 LEU B CA 1
ATOM 5545 C C . LEU B 1 111 ? 38.82848 -14.17598 -23.15040 1.000 19.11469 131 LEU B C 1
ATOM 5546 O O . LEU B 1 111 ? 38.10142 -14.99749 -22.57938 1.000 18.42757 131 LEU B O 1
ATOM 5562 N N . LEU B 1 112 ? 39.28009 -14.36818 -24.39336 1.000 18.43539 132 LEU B N 1
ATOM 5563 C CA . LEU B 1 112 ? 38.87798 -15.54943 -25.14936 1.000 19.67758 132 LEU B CA 1
ATOM 5564 C C . LEU B 1 112 ? 39.40148 -16.83210 -24.51448 1.000 19.96936 132 LEU B C 1
ATOM 5565 O O . LEU B 1 112 ? 38.74218 -17.87365 -24.60395 1.000 18.87316 132 LEU B O 1
ATOM 5581 N N . THR B 1 113 ? 40.57188 -16.78676 -23.87066 1.000 22.26371 133 THR B N 1
ATOM 5582 C CA . THR B 1 113 ? 41.04237 -17.96370 -23.14599 1.000 20.78822 133 THR B CA 1
ATOM 5583 C C . THR B 1 113 ? 40.11998 -18.28610 -21.97815 1.000 19.12791 133 THR B C 1
ATOM 5584 O O . THR B 1 113 ? 39.76601 -19.45093 -21.76100 1.000 20.55415 133 THR B O 1
ATOM 5595 N N . GLY B 1 114 ? 39.72645 -17.26755 -21.21156 1.000 20.96226 134 GLY B N 1
ATOM 5596 C CA . GLY B 1 114 ? 38.77917 -17.49432 -20.13404 1.000 18.62640 134 GLY B CA 1
ATOM 5597 C C . GLY B 1 114 ? 37.49659 -18.13607 -20.62298 1.000 18.48897 134 GLY B C 1
ATOM 5598 O O . GLY B 1 114 ? 36.96023 -19.04241 -19.98134 1.000 17.86100 134 GLY B O 1
ATOM 5602 N N . LYS B 1 115 ? 36.98594 -17.67519 -21.76652 1.000 17.60922 135 LYS B N 1
ATOM 5603 C CA . LYS B 1 115 ? 35.82582 -18.32262 -22.36791 1.000 15.45659 135 LYS B CA 1
ATOM 5604 C C . LYS B 1 115 ? 36.13372 -19.77706 -22.70658 1.000 17.31939 135 LYS B C 1
ATOM 5605 O O . LYS B 1 115 ? 35.33247 -20.67720 -22.42826 1.000 16.82632 135 LYS B O 1
ATOM 5624 N N . LEU B 1 116 ? 37.28948 -20.02173 -23.33038 1.000 16.66521 136 LEU B N 1
ATOM 5625 C CA . LEU B 1 116 ? 37.67960 -21.38651 -23.67022 1.000 17.83697 136 LEU B CA 1
ATOM 5626 C C . LEU B 1 116 ? 37.67732 -22.27935 -22.43713 1.000 16.98216 136 LEU B C 1
ATOM 5627 O O . LEU B 1 116 ? 37.17914 -23.40984 -22.47612 1.000 16.78778 136 LEU B O 1
ATOM 5643 N N . THR B 1 117 ? 38.23334 -21.78533 -21.32868 1.000 17.74082 137 THR B N 1
ATOM 5644 C CA . THR B 1 117 ? 38.25586 -22.57254 -20.10140 1.000 17.30032 137 THR B CA 1
ATOM 5645 C C . THR B 1 117 ? 36.84323 -22.90666 -19.64335 1.000 18.45910 137 THR B C 1
ATOM 5646 O O . THR B 1 117 ? 36.56857 -24.03444 -19.21602 1.000 18.46698 137 THR B O 1
ATOM 5657 N N . GLN B 1 118 ? 35.93391 -21.93346 -19.71452 1.000 17.25418 138 GLN B N 1
ATOM 5658 C CA . GLN B 1 118 ? 34.55069 -22.19420 -19.33096 1.000 16.70473 138 GLN B CA 1
ATOM 5659 C C . GLN B 1 118 ? 33.90087 -23.21711 -20.25292 1.000 16.14445 138 GLN B C 1
ATOM 5660 O O . GLN B 1 118 ? 33.22177 -24.13786 -19.78378 1.000 15.25513 138 GLN B O 1
ATOM 5674 N N . ALA B 1 119 ? 34.08191 -23.06292 -21.56625 1.000 16.07316 139 ALA B N 1
ATOM 5675 C CA . ALA B 1 119 ? 33.54087 -24.03511 -22.50812 1.000 16.99936 139 ALA B CA 1
ATOM 5676 C C . ALA B 1 119 ? 34.06216 -25.43306 -22.20689 1.000 16.37804 139 ALA B C 1
ATOM 5677 O O . ALA B 1 119 ? 33.28057 -26.37026 -22.01693 1.000 18.17272 139 ALA B O 1
ATOM 5684 N N . LEU B 1 120 ? 35.38575 -25.59046 -22.14556 1.000 15.79217 140 LEU B N 1
ATOM 5685 C CA . LEU B 1 120 ? 35.96361 -26.90759 -21.89475 1.000 15.47360 140 LEU B CA 1
ATOM 5686 C C . LEU B 1 120 ? 35.51150 -27.45858 -20.54693 1.000 16.82078 140 LEU B C 1
ATOM 5687 O O . LEU B 1 120 ? 35.13388 -28.63137 -20.43524 1.000 18.22658 140 LEU B O 1
ATOM 5703 N N . GLU B 1 121 ? 35.53916 -26.61879 -19.50899 1.000 17.16617 141 GLU B N 1
ATOM 5704 C CA . GLU B 1 121 ? 35.08073 -27.04142 -18.19008 1.000 17.54396 141 GLU B CA 1
ATOM 5705 C C . GLU B 1 121 ? 33.66374 -27.59779 -18.23396 1.000 16.32650 141 GLU B C 1
ATOM 5706 O O . GLU B 1 121 ? 33.31797 -28.48092 -17.44031 1.000 20.21735 141 GLU B O 1
ATOM 5718 N N . ASN B 1 122 ? 32.83101 -27.10628 -19.15090 1.000 16.76145 142 ASN B N 1
ATOM 5719 C CA . ASN B 1 122 ? 31.41708 -27.46336 -19.18584 1.000 19.50957 142 ASN B CA 1
ATOM 5720 C C . ASN B 1 122 ? 31.07075 -28.31993 -20.40327 1.000 16.64358 142 ASN B C 1
ATOM 5721 O O . ASN B 1 122 ? 29.92592 -28.33556 -20.86534 1.000 16.20975 142 ASN B O 1
ATOM 5732 N N . GLY B 1 123 ? 32.04972 -29.04508 -20.92774 1.000 16.47932 143 GLY B N 1
ATOM 5733 C CA . GLY B 1 123 ? 31.77775 -30.03366 -21.95240 1.000 17.84212 143 GLY B CA 1
ATOM 5734 C C . GLY B 1 123 ? 31.35564 -29.47673 -23.29051 1.000 17.57380 143 GLY B C 1
ATOM 5735 O O . GLY B 1 123 ? 30.66392 -30.16396 -24.05107 1.000 18.14204 143 GLY B O 1
ATOM 5739 N N . LEU B 1 124 ? 31.76021 -28.25508 -23.60789 1.000 15.69366 144 LEU B N 1
ATOM 5740 C CA . LEU B 1 124 ? 31.42384 -27.63225 -24.87786 1.000 15.15622 144 LEU B CA 1
ATOM 5741 C C . LEU B 1 124 ? 32.62190 -27.69781 -25.81397 1.000 17.72020 144 LEU B C 1
ATOM 5742 O O . LEU B 1 124 ? 33.76543 -27.52687 -25.38259 1.000 16.90080 144 LEU B O 1
ATOM 5758 N N . THR B 1 125 ? 32.36286 -27.96442 -27.09286 1.000 16.72141 145 THR B N 1
ATOM 5759 C CA . THR B 1 125 ? 33.41116 -27.92598 -28.09981 1.000 17.55489 145 THR B CA 1
ATOM 5760 C C . THR B 1 125 ? 33.53706 -26.49122 -28.58734 1.000 14.77456 145 THR B C 1
ATOM 5761 O O . THR B 1 125 ? 32.64964 -26.02926 -29.31962 1.000 15.05401 145 THR B O 1
ATOM 5772 N N . PRO B 1 126 ? 34.56889 -25.74927 -28.19983 1.000 16.32951 146 PRO B N 1
ATOM 5773 C CA . PRO B 1 126 ? 34.69883 -24.36002 -28.66562 1.000 13.51071 146 PRO B CA 1
ATOM 5774 C C . PRO B 1 126 ? 34.99739 -24.29474 -30.15558 1.000 14.06003 146 PRO B C 1
ATOM 5775 O O . PRO B 1 126 ? 35.79162 -25.07626 -30.68392 1.000 16.40024 146 PRO B O 1
ATOM 5786 N N . ILE B 1 127 ? 34.32956 -23.36632 -30.83034 1.000 13.10116 147 ILE B N 1
ATOM 5787 C CA . ILE B 1 127 ? 34.67007 -22.98620 -32.19503 1.000 14.24216 147 ILE B CA 1
ATOM 5788 C C . ILE B 1 127 ? 35.42712 -21.67134 -32.04734 1.000 13.64991 147 ILE B C 1
ATOM 5789 O O . ILE B 1 127 ? 34.83875 -20.59009 -31.97607 1.000 14.12802 147 ILE B O 1
ATOM 5805 N N . PHE B 1 128 ? 36.74982 -21.75803 -31.99512 1.000 15.49954 148 PHE B N 1
ATOM 5806 C CA . PHE B 1 128 ? 37.58264 -20.58338 -31.76814 1.000 13.67051 148 PHE B CA 1
ATOM 5807 C C . PHE B 1 128 ? 37.85734 -19.88868 -33.09699 1.000 14.61536 148 PHE B C 1
ATOM 5808 O O . PHE B 1 128 ? 38.47578 -20.47323 -33.99258 1.000 14.79629 148 PHE B O 1
ATOM 5825 N N . CYS B 1 129 ? 37.42431 -18.63654 -33.21308 1.000 14.29188 149 CYS B N 1
ATOM 5826 C CA . CYS B 1 129 ? 37.52852 -17.88403 -34.45559 1.000 14.30549 149 CYS B CA 1
ATOM 5827 C C . CYS B 1 129 ? 38.77523 -17.01112 -34.43421 1.000 13.99355 149 CYS B C 1
ATOM 5828 O O . CYS B 1 129 ? 39.01922 -16.28707 -33.46278 1.000 14.33705 149 CYS B O 1
ATOM 5836 N N . CYS B 1 130 ? 39.55303 -17.08201 -35.51053 1.000 15.14175 150 CYS B N 1
ATOM 5837 C CA . CYS B 1 130 ? 40.69037 -16.20752 -35.74242 1.000 14.65800 150 CYS B CA 1
ATOM 5838 C C . CYS B 1 130 ? 40.52219 -15.57444 -37.11568 1.000 14.65763 150 CYS B C 1
ATOM 5839 O O . CYS B 1 130 ? 39.62793 -15.93997 -37.88312 1.000 15.75167 150 CYS B O 1
ATOM 5847 N N . GLY B 1 131 ? 41.37185 -14.61461 -37.42052 1.000 14.99949 151 GLY B N 1
ATOM 5848 C CA . GLY B 1 131 ? 41.32987 -13.95405 -38.71103 1.000 17.09665 151 GLY B CA 1
ATOM 5849 C C . GLY B 1 131 ? 41.86186 -12.53684 -38.64316 1.000 18.57292 151 GLY B C 1
ATOM 5850 O O . GLY B 1 131 ? 41.77532 -11.84598 -37.63030 1.000 17.95349 151 GLY B O 1
ATOM 5854 N N . GLU B 1 132 ? 42.40232 -12.08120 -39.77030 1.000 19.37306 152 GLU B N 1
ATOM 5855 C CA . GLU B 1 132 ? 43.04798 -10.78167 -39.87418 1.000 18.76593 152 GLU B CA 1
ATOM 5856 C C . GLU B 1 132 ? 42.20306 -9.84039 -40.72395 1.000 19.94171 152 GLU B C 1
ATOM 5857 O O . GLU B 1 132 ? 41.59500 -10.25850 -41.71584 1.000 16.91204 152 GLU B O 1
ATOM 5869 N N . SER B 1 133 ? 42.18641 -8.56569 -40.33748 1.000 17.72434 153 SER B N 1
ATOM 5870 C CA . SER B 1 133 ? 41.43749 -7.54627 -41.05381 1.000 19.51333 153 SER B CA 1
ATOM 5871 C C . SER B 1 133 ? 42.27019 -6.99534 -42.21101 1.000 21.53505 153 SER B C 1
ATOM 5872 O O . SER B 1 133 ? 43.42207 -7.38209 -42.42604 1.000 20.86671 153 SER B O 1
ATOM 5880 N N . LEU B 1 134 ? 41.68335 -6.05869 -42.95987 1.000 20.15121 154 LEU B N 1
ATOM 5881 C CA . LEU B 1 134 ? 42.30952 -5.60565 -44.19849 1.000 20.46684 154 LEU B CA 1
ATOM 5882 C C . LEU B 1 134 ? 43.63538 -4.90055 -43.93704 1.000 20.10234 154 LEU B C 1
ATOM 5883 O O . LEU B 1 134 ? 44.57399 -5.02008 -44.73335 1.000 20.03953 154 LEU B O 1
ATOM 5899 N N . ASP B 1 135 ? 43.73620 -4.15673 -42.83269 1.000 21.45835 155 ASP B N 1
ATOM 5900 C CA . ASP B 1 135 ? 44.99684 -3.48722 -42.52604 1.000 21.41376 155 ASP B CA 1
ATOM 5901 C C . ASP B 1 135 ? 46.13178 -4.49739 -42.41638 1.000 21.56392 155 ASP B C 1
ATOM 5902 O O . ASP B 1 135 ? 47.25079 -4.25084 -42.88434 1.000 20.85395 155 ASP B O 1
ATOM 5911 N N . ILE B 1 136 ? 45.86208 -5.63964 -41.78139 1.000 23.15522 156 ILE B N 1
ATOM 5912 C CA . ILE B 1 136 ? 46.89841 -6.65006 -41.59313 1.000 21.91466 156 ILE B CA 1
ATOM 5913 C C . ILE B 1 136 ? 47.35575 -7.19225 -42.94078 1.000 21.78313 156 ILE B C 1
ATOM 5914 O O . ILE B 1 136 ? 48.55649 -7.36967 -43.18303 1.000 22.88708 156 ILE B O 1
ATOM 5930 N N . ARG B 1 137 ? 46.40797 -7.45662 -43.84236 1.000 19.52867 157 ARG B N 1
ATOM 5931 C CA . ARG B 1 137 ? 46.76860 -7.89094 -45.18893 1.000 20.96508 157 ARG B CA 1
ATOM 5932 C C . ARG B 1 137 ? 47.61309 -6.83448 -45.88995 1.000 21.44864 157 ARG B C 1
ATOM 5933 O O . ARG B 1 137 ? 48.66424 -7.13793 -46.46780 1.000 21.29992 157 ARG B O 1
ATOM 5954 N N . GLU B 1 138 ? 47.15464 -5.58174 -45.85948 1.000 21.57252 158 GLU B N 1
ATOM 5955 C CA . GLU B 1 138 ? 47.89271 -4.50051 -46.49677 1.000 20.95282 158 GLU B CA 1
ATOM 5956 C C . GLU B 1 138 ? 49.28275 -4.33111 -45.90417 1.000 25.29796 158 GLU B C 1
ATOM 5957 O O . GLU B 1 138 ? 50.16620 -3.78799 -46.57268 1.000 22.47604 158 GLU B O 1
ATOM 5969 N N . ALA B 1 139 ? 49.50136 -4.78614 -44.67414 1.000 24.25966 159 ALA B N 1
ATOM 5970 C CA . ALA B 1 139 ? 50.83392 -4.78900 -44.08778 1.000 25.19084 159 ALA B CA 1
ATOM 5971 C C . ALA B 1 139 ? 51.62191 -6.04484 -44.43141 1.000 23.32013 159 ALA B C 1
ATOM 5972 O O . ALA B 1 139 ? 52.81781 -6.11384 -44.12495 1.000 24.52206 159 ALA B O 1
ATOM 5979 N N . GLY B 1 140 ? 50.98725 -7.03221 -45.05842 1.000 26.54151 160 GLY B N 1
ATOM 5980 C CA . GLY B 1 140 ? 51.66887 -8.26097 -45.41005 1.000 27.43435 160 GLY B CA 1
ATOM 5981 C C . GLY B 1 140 ? 52.02330 -9.15255 -44.24452 1.000 28.30404 160 GLY B C 1
ATOM 5982 O O . GLY B 1 140 ? 52.81872 -10.08346 -44.41147 1.000 32.41646 160 GLY B O 1
ATOM 5986 N N . THR B 1 141 ? 51.45330 -8.90209 -43.07033 1.000 24.61078 161 THR B N 1
ATOM 5987 C CA . THR B 1 141 ? 51.74357 -9.66247 -41.86332 1.000 25.80355 161 THR B CA 1
ATOM 5988 C C . THR B 1 141 ? 50.58390 -10.58028 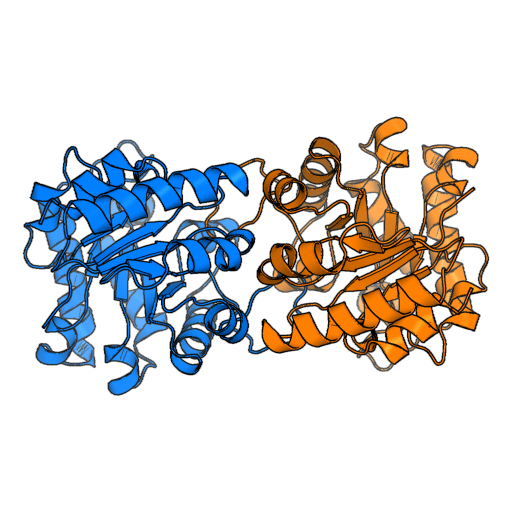-41.48522 1.000 24.87778 161 THR B C 1
ATOM 5989 O O . THR B 1 141 ? 50.35168 -10.84383 -40.30268 1.000 23.64167 161 THR B O 1
ATOM 6000 N N . HIS B 1 142 ? 49.85204 -11.08052 -42.48406 1.000 23.86325 162 HIS B N 1
ATOM 6001 C CA . HIS B 1 142 ? 48.62322 -11.81620 -42.20053 1.000 21.73630 162 HIS B CA 1
ATOM 6002 C C . HIS B 1 142 ? 48.90892 -13.16669 -41.55111 1.000 22.96019 162 HIS B C 1
ATOM 6003 O O . HIS B 1 142 ? 48.24296 -13.54510 -40.58028 1.000 20.92443 162 HIS B O 1
ATOM 6017 N N . GLU B 1 143 ? 49.89160 -13.90764 -42.06417 1.000 24.64142 163 GLU B N 1
ATOM 6018 C CA . GLU B 1 143 ? 50.16443 -15.23205 -41.51737 1.000 26.33982 163 GLU B CA 1
ATOM 6019 C C . GLU B 1 143 ? 50.72278 -15.14132 -40.10336 1.000 25.49894 163 GLU B C 1
ATOM 6020 O O . GLU B 1 143 ? 50.36573 -15.95122 -39.24056 1.000 22.53801 163 GLU B O 1
ATOM 6032 N N . GLU B 1 144 ? 51.58066 -14.15231 -39.83669 1.000 25.89594 164 GLU B N 1
ATOM 6033 C CA . GLU B 1 144 ? 52.09305 -13.97770 -38.47979 1.000 24.69946 164 GLU B CA 1
ATOM 6034 C C . GLU B 1 144 ? 50.99073 -13.51721 -37.52884 1.000 22.78383 164 GLU B C 1
ATOM 6035 O O . GLU B 1 144 ? 50.95152 -13.93102 -36.36307 1.000 20.88149 164 GLU B O 1
ATOM 6047 N N . TYR B 1 145 ? 50.08503 -12.66236 -38.01220 1.000 21.35226 165 TYR B N 1
ATOM 6048 C CA . TYR B 1 145 ? 49.04125 -12.10977 -37.15355 1.000 22.35382 165 TYR B CA 1
ATOM 6049 C C . TYR B 1 145 ? 48.06193 -13.18794 -36.70780 1.000 19.47676 165 TYR B C 1
ATOM 6050 O O . TYR B 1 145 ? 47.63986 -13.20704 -35.54620 1.000 19.19145 165 TYR B O 1
ATOM 6068 N N . VAL B 1 146 ? 47.68077 -14.08725 -37.61669 1.000 20.02007 166 VAL B N 1
ATOM 6069 C CA . VAL B 1 146 ? 46.72823 -15.13446 -37.26306 1.000 20.36666 166 VAL B CA 1
ATOM 6070 C C . VAL B 1 146 ? 47.39474 -16.19461 -36.39365 1.000 17.93201 166 VAL B C 1
ATOM 6071 O O . VAL B 1 146 ? 46.81478 -16.65831 -35.40576 1.000 17.06272 166 VAL B O 1
ATOM 6084 N N . LYS B 1 147 ? 48.62041 -16.59210 -36.73742 1.000 19.35880 167 LYS B N 1
ATOM 6085 C CA . LYS B 1 147 ? 49.36859 -17.48733 -35.86272 1.000 19.04718 167 LYS B CA 1
ATOM 6086 C C . LYS B 1 147 ? 49.58486 -16.86642 -34.49059 1.000 18.39572 167 LYS B C 1
ATOM 6087 O O . LYS B 1 147 ? 49.58047 -17.57777 -33.48024 1.000 18.57725 167 LYS B O 1
ATOM 6106 N N . GLN B 1 148 ? 49.75645 -15.54286 -34.43578 1.000 18.24425 168 GLN B N 1
ATOM 6107 C CA . GLN B 1 148 ? 49.87844 -14.85369 -33.15606 1.000 18.67977 168 GLN B CA 1
ATOM 6108 C C . GLN B 1 148 ? 48.58714 -14.95565 -32.35450 1.000 20.08665 168 GLN B C 1
ATOM 6109 O O . GLN B 1 148 ? 48.61735 -15.17088 -31.13580 1.000 18.80302 168 GLN B O 1
ATOM 6123 N N . GLN B 1 149 ? 47.43978 -14.80058 -33.02171 1.000 20.97591 169 GLN B N 1
ATOM 6124 C CA . GLN B 1 149 ? 46.15903 -14.98277 -32.34429 1.000 19.05331 169 GLN B CA 1
ATOM 6125 C C . GLN B 1 149 ? 46.06760 -16.37626 -31.73076 1.000 18.25784 169 GLN B C 1
ATOM 6126 O O . GLN B 1 149 ? 45.64335 -16.54260 -30.57995 1.000 17.62273 169 GLN B O 1
ATOM 6140 N N . LEU B 1 150 ? 46.46143 -17.39534 -32.49586 1.000 19.21284 170 LEU B N 1
ATOM 6141 C CA . LEU B 1 150 ? 46.36775 -18.76496 -32.00700 1.000 19.97249 170 LEU B CA 1
ATOM 6142 C C . LEU B 1 150 ? 47.32236 -18.99570 -30.84477 1.000 20.06305 170 LEU B C 1
ATOM 6143 O O . LEU B 1 150 ? 46.96349 -19.64445 -29.85487 1.000 18.39403 170 LEU B O 1
ATOM 6159 N N . THR B 1 151 ? 48.54765 -18.47686 -30.94842 1.000 18.80006 171 THR B N 1
ATOM 6160 C CA . THR B 1 151 ? 49.52329 -18.67774 -29.88193 1.000 23.23984 171 THR B CA 1
ATOM 6161 C C . THR B 1 151 ? 49.01217 -18.11763 -28.56009 1.000 23.28689 171 THR B C 1
ATOM 6162 O O . THR B 1 151 ? 49.09801 -18.77432 -27.51607 1.000 23.89986 171 THR B O 1
ATOM 6173 N N . GLU B 1 152 ? 48.47693 -16.89616 -28.58339 1.000 22.52592 172 GLU B N 1
ATOM 6174 C CA . GLU B 1 152 ? 48.14531 -16.22908 -27.32850 1.000 24.88101 172 GLU B CA 1
ATOM 6175 C C . GLU B 1 152 ? 46.93572 -16.85806 -26.64661 1.000 21.71928 172 GLU B C 1
ATOM 6176 O O . GLU B 1 152 ? 46.85474 -16.85567 -25.41307 1.000 22.31327 172 GLU B O 1
ATOM 6188 N N . SER B 1 153 ? 45.99749 -17.41006 -27.41287 1.000 21.96439 173 SER B N 1
ATOM 6189 C CA . SER B 1 153 ? 44.77349 -17.94723 -26.83102 1.000 20.45518 173 SER B CA 1
ATOM 6190 C C . SER B 1 153 ? 44.78735 -19.45823 -26.64243 1.000 20.61718 173 SER B C 1
ATOM 6191 O O . SER B 1 153 ? 44.06931 -19.96486 -25.77423 1.000 20.06551 173 SER B O 1
ATOM 6199 N N . LEU B 1 154 ? 45.58340 -20.19590 -27.41401 1.000 20.84939 174 LEU B N 1
ATOM 6200 C CA . LEU B 1 154 ? 45.48592 -21.64944 -27.42427 1.000 22.99844 174 LEU B CA 1
ATOM 6201 C C . LEU B 1 154 ? 46.70633 -22.36372 -26.86984 1.000 21.98574 174 LEU B C 1
ATOM 6202 O O . LEU B 1 154 ? 46.56782 -23.47862 -26.36878 1.000 19.80213 174 LEU B O 1
ATOM 6218 N N . PHE B 1 155 ? 47.89056 -21.76315 -26.93198 1.000 22.85093 175 PHE B N 1
ATOM 6219 C CA . PHE B 1 155 ? 49.10704 -22.46958 -26.54336 1.000 25.32406 175 PHE B CA 1
ATOM 6220 C C . PHE B 1 155 ? 49.29396 -22.54989 -25.03166 1.000 28.53393 175 PHE B C 1
ATOM 6221 O O . PHE B 1 155 ? 50.35108 -22.99456 -24.56912 1.000 29.75720 175 PHE B O 1
ATOM 6238 N N . GLY B 1 156 ? 48.29688 -22.14091 -24.25507 1.000 24.06036 176 GLY B N 1
ATOM 6239 C CA . GLY B 1 156 ? 48.25504 -22.48248 -22.84961 1.000 21.46700 176 GLY B CA 1
ATOM 6240 C C . GLY B 1 156 ? 47.51875 -23.76437 -22.54920 1.000 21.59679 176 GLY B C 1
ATOM 6241 O O . GLY B 1 156 ? 47.51796 -24.22532 -21.40384 1.000 22.23439 176 GLY B O 1
ATOM 6245 N N . LEU B 1 157 ? 46.91034 -24.36592 -23.56649 1.000 21.39293 177 LEU B N 1
ATOM 6246 C CA . LEU B 1 157 ? 46.07400 -25.53821 -23.37569 1.000 20.84090 177 LEU B CA 1
ATOM 6247 C C . LEU B 1 157 ? 46.91262 -26.80673 -23.28297 1.000 23.57421 177 LEU B C 1
ATOM 6248 O O . LEU B 1 157 ? 47.95567 -26.94599 -23.93151 1.000 22.52965 177 LEU B O 1
ATOM 6264 N N . SER B 1 158 ? 46.44630 -27.73120 -22.44931 1.000 24.18770 178 SER B N 1
ATOM 6265 C CA . SER B 1 158 ? 47.05704 -29.04521 -22.36200 1.000 22.43089 178 SER B CA 1
ATOM 6266 C C . SER B 1 158 ? 46.90471 -29.78407 -23.69204 1.000 21.77133 178 SER B C 1
ATOM 6267 O O . SER B 1 158 ? 46.18056 -29.36044 -24.59402 1.000 23.31584 178 SER B O 1
ATOM 6275 N N . ALA B 1 159 ? 47.60649 -30.91282 -23.80664 1.000 23.88227 179 ALA B N 1
ATOM 6276 C CA . ALA B 1 159 ? 47.45235 -31.74969 -24.99108 1.000 24.94752 179 ALA B CA 1
ATOM 6277 C C . ALA B 1 159 ? 46.03957 -32.30029 -25.09893 1.000 23.60925 179 ALA B C 1
ATOM 6278 O O . ALA B 1 159 ? 45.51221 -32.44086 -26.20783 1.000 21.94878 179 ALA B O 1
ATOM 6285 N N . THR B 1 160 ? 45.40960 -32.60482 -23.96062 1.000 22.52415 180 THR B N 1
ATOM 6286 C CA . THR B 1 160 ? 44.05670 -33.14643 -23.97002 1.000 23.30993 180 THR B CA 1
ATOM 6287 C C . THR B 1 160 ? 43.00586 -32.06215 -24.17332 1.000 20.64166 180 THR B C 1
ATOM 6288 O O . THR B 1 160 ? 41.95952 -32.33016 -24.77512 1.000 22.93002 180 THR B O 1
ATOM 6299 N N . ASP B 1 161 ? 43.25578 -30.84343 -23.68514 1.000 22.08410 181 ASP B N 1
ATOM 6300 C CA . ASP B 1 161 ? 42.32284 -29.75070 -23.93287 1.000 22.04073 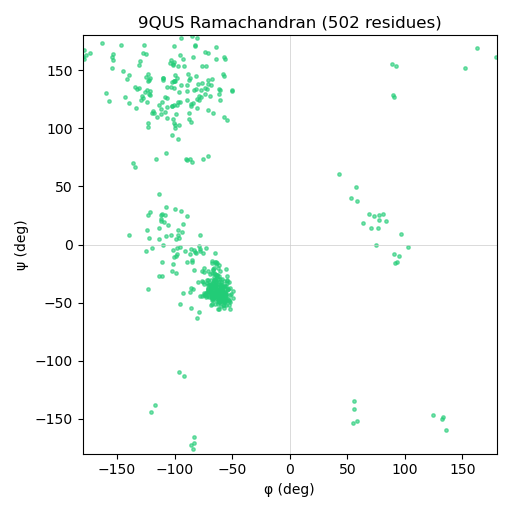181 ASP B CA 1
ATOM 6301 C C . ASP B 1 161 ? 42.43612 -29.22710 -25.35666 1.000 21.84166 181 ASP B C 1
ATOM 6302 O O . ASP B 1 161 ? 41.43526 -28.78002 -25.92813 1.000 22.04872 181 ASP B O 1
ATOM 6311 N N . PHE B 1 162 ? 43.63521 -29.26480 -25.94233 1.000 23.94985 182 PHE B N 1
ATOM 6312 C CA . PHE B 1 162 ? 43.78128 -28.83139 -27.32684 1.000 22.36193 182 PHE B CA 1
ATOM 6313 C C . PHE B 1 162 ? 42.99837 -29.73588 -28.26782 1.000 21.14108 182 PHE B C 1
ATOM 6314 O O . PHE B 1 162 ? 42.36903 -29.25984 -29.21940 1.000 22.14679 182 PHE B O 1
ATOM 6331 N N . ALA B 1 163 ? 43.01928 -31.04566 -28.01551 1.000 21.31051 183 ALA B N 1
ATOM 6332 C CA . ALA B 1 163 ? 42.31819 -31.98420 -28.88146 1.000 23.37563 183 ALA B CA 1
ATOM 6333 C C . ALA B 1 163 ? 40.80833 -31.79320 -28.85922 1.000 22.53883 183 ALA B C 1
ATOM 6334 O O . ALA B 1 163 ? 40.11158 -32.42669 -29.66065 1.000 20.28381 183 ALA B O 1
ATOM 6341 N N . LYS B 1 164 ? 40.28983 -30.94235 -27.97571 1.000 22.79523 184 LYS B N 1
ATOM 6342 C CA . LYS B 1 164 ? 38.85602 -30.72731 -27.84453 1.000 24.97750 184 LYS B CA 1
ATOM 6343 C C . LYS B 1 164 ? 38.34913 -29.52825 -28.63571 1.000 21.86267 184 LYS B C 1
ATOM 6344 O O . LYS B 1 164 ? 37.14273 -29.26961 -28.62268 1.000 19.02139 184 LYS B O 1
ATOM 6363 N N . ILE B 1 165 ? 39.21891 -28.78970 -29.31669 1.000 18.86207 185 ILE B N 1
ATOM 6364 C CA . ILE B 1 165 ? 38.83480 -27.50817 -29.88533 1.000 18.59184 185 ILE B CA 1
ATOM 6365 C C . ILE B 1 165 ? 38.63712 -27.63555 -31.39080 1.000 18.96055 185 ILE B C 1
ATOM 6366 O O . ILE B 1 165 ? 39.19108 -28.51669 -32.05515 1.000 17.43098 185 ILE B O 1
ATOM 6382 N N . VAL B 1 166 ? 37.83551 -26.72177 -31.93468 1.000 14.80201 186 VAL B N 1
ATOM 6383 C CA . VAL B 1 166 ? 37.67565 -26.53032 -33.36992 1.000 16.77684 186 VAL B CA 1
ATOM 6384 C C . VAL B 1 166 ? 38.05303 -25.09232 -33.69166 1.000 16.46868 186 VAL B C 1
ATOM 6385 O O . VAL B 1 166 ? 37.77740 -24.18223 -32.90232 1.000 14.57791 186 VAL B O 1
ATOM 6398 N N . ILE B 1 167 ? 38.68595 -24.88831 -34.84533 1.000 17.13839 187 ILE B N 1
ATOM 6399 C CA . ILE B 1 167 ? 39.13249 -23.56978 -35.28011 1.000 15.91190 187 ILE B CA 1
ATOM 6400 C C . ILE B 1 167 ? 38.28110 -23.12473 -36.46032 1.000 15.43183 187 ILE B C 1
ATOM 6401 O O . ILE B 1 167 ? 37.91807 -23.93784 -37.31696 1.000 16.22719 187 ILE B O 1
ATOM 6417 N N . ALA B 1 168 ? 37.98764 -21.82836 -36.51942 1.000 16.07270 188 ALA B N 1
ATOM 6418 C CA . ALA B 1 168 ? 37.36011 -21.21535 -37.68107 1.000 15.04052 188 ALA B CA 1
ATOM 6419 C C . ALA B 1 168 ? 38.20467 -20.02540 -38.10144 1.000 14.65300 188 ALA B C 1
ATOM 6420 O O . ALA B 1 168 ? 38.48666 -19.14484 -37.28225 1.000 13.79405 188 ALA B O 1
ATOM 6427 N N . TYR B 1 169 ? 38.61239 -19.99910 -39.36574 1.000 15.07539 189 TYR B N 1
ATOM 6428 C CA . TYR B 1 169 ? 39.37626 -18.88284 -39.90069 1.000 14.77343 189 TYR B CA 1
ATOM 6429 C C . TYR B 1 169 ? 38.42781 -17.93637 -40.62198 1.000 14.34764 189 TYR B C 1
ATOM 6430 O O . TYR B 1 169 ? 37.73827 -18.34016 -41.56282 1.000 14.53890 189 TYR B O 1
ATOM 6448 N N . GLU B 1 170 ? 38.40511 -16.68235 -40.19126 1.000 15.41574 190 GLU B N 1
ATOM 6449 C CA . GLU B 1 170 ? 37.58752 -15.66256 -40.83384 1.000 16.17083 190 GLU B CA 1
ATOM 6450 C C . GLU B 1 170 ? 38.47500 -14.71245 -41.62644 1.000 15.91363 190 GLU B C 1
ATOM 6451 O O . GLU B 1 170 ? 39.22121 -13.92616 -41.02165 1.000 14.81305 190 GLU B O 1
ATOM 6463 N N . PRO B 1 171 ? 38.44992 -14.73967 -42.95760 1.000 15.77358 191 PRO B N 1
ATOM 6464 C CA . PRO B 1 171 ? 39.16364 -13.70180 -43.71324 1.000 17.80639 191 PRO B CA 1
ATOM 6465 C C . PRO B 1 171 ? 38.44587 -12.36822 -43.58372 1.000 16.65504 191 PRO B C 1
ATOM 6466 O O . PRO B 1 171 ? 37.73691 -11.94696 -44.50218 1.000 18.63287 191 PRO B O 1
ATOM 6477 N N . ILE B 1 172 ? 38.60118 -11.71593 -42.42711 1.000 17.35620 192 ILE B N 1
ATOM 6478 C CA . ILE B 1 172 ? 37.92839 -10.44099 -42.18339 1.000 19.48876 192 ILE B CA 1
ATOM 6479 C C . ILE B 1 172 ? 38.23590 -9.46389 -43.30693 1.000 18.36771 192 ILE B C 1
ATOM 6480 O O . ILE B 1 172 ? 37.37378 -8.68948 -43.74265 1.000 19.38266 192 ILE B O 1
ATOM 6496 N N . TRP B 1 173 ? 39.47383 -9.49491 -43.79917 1.000 20.85899 193 TRP B N 1
ATOM 6497 C CA . TRP B 1 173 ? 39.89144 -8.59678 -44.86737 1.000 18.82006 193 TRP B CA 1
ATOM 6498 C C . TRP B 1 173 ? 39.09158 -8.79414 -46.14895 1.000 19.06935 193 TRP B C 1
ATOM 6499 O O . TRP B 1 173 ? 39.11323 -7.91751 -47.02123 1.000 19.88682 193 TRP B O 1
ATOM 6520 N N . ALA B 1 174 ? 38.40006 -9.92500 -46.29335 1.000 21.40162 194 ALA B N 1
ATOM 6521 C CA . ALA B 1 174 ? 37.71504 -10.26381 -47.53353 1.000 23.30997 194 ALA B CA 1
ATOM 6522 C C . ALA B 1 174 ? 36.19872 -10.24387 -47.39241 1.000 21.03549 194 ALA B C 1
ATOM 6523 O O . ALA B 1 174 ? 35.49875 -10.83396 -48.22107 1.000 20.16926 194 ALA B O 1
ATOM 6530 N N . ILE B 1 175 ? 35.67481 -9.55947 -46.38062 1.000 19.44903 195 ILE B N 1
ATOM 6531 C CA . ILE B 1 175 ? 34.24220 -9.53732 -46.10648 1.000 20.03335 195 ILE B CA 1
ATOM 6532 C C . ILE B 1 175 ? 33.79767 -8.08021 -46.11216 1.000 19.24063 195 ILE B C 1
ATOM 6533 O O . ILE B 1 175 ? 34.04895 -7.33519 -45.15680 1.000 18.50147 195 ILE B O 1
ATOM 6549 N N . GLY B 1 176 ? 33.12151 -7.67293 -47.18432 1.000 20.98014 196 GLY B N 1
ATOM 6550 C CA . GLY B 1 176 ? 32.60968 -6.32309 -47.29898 1.000 19.79217 196 GLY B CA 1
ATOM 6551 C C . GLY B 1 176 ? 33.63871 -5.27042 -47.63465 1.000 20.87196 196 GLY B C 1
ATOM 6552 O O . GLY B 1 176 ? 33.34469 -4.07586 -47.51203 1.000 20.70636 196 GLY B O 1
ATOM 6556 N N . THR B 1 177 ? 34.82855 -5.67053 -48.07425 1.000 19.08703 197 THR B N 1
ATOM 6557 C CA . THR B 1 177 ? 35.91084 -4.73487 -48.33445 1.000 18.09378 197 THR B CA 1
ATOM 6558 C C . THR B 1 177 ? 36.09993 -4.42176 -49.80968 1.000 20.38895 197 THR B C 1
ATOM 6559 O O . THR B 1 177 ? 36.75919 -3.42843 -50.13426 1.000 22.14220 197 THR B O 1
ATOM 6570 N N . GLY B 1 178 ? 35.54815 -5.24007 -50.70152 1.000 19.97955 198 GLY B N 1
ATOM 6571 C CA . GLY B 1 178 ? 35.89556 -5.20176 -52.09883 1.000 19.08374 198 GLY B CA 1
ATOM 6572 C C . GLY B 1 178 ? 37.02663 -6.13193 -52.47424 1.000 19.73583 198 GLY B C 1
ATOM 6573 O O . GLY B 1 178 ? 37.21918 -6.40230 -53.66461 1.000 21.01197 198 GLY B O 1
ATOM 6577 N N . LYS B 1 179 ? 37.78697 -6.61574 -51.49647 1.000 19.06923 199 LYS B N 1
ATOM 6578 C CA . LYS B 1 179 ? 38.77194 -7.66306 -51.71565 1.000 21.58777 199 LYS B CA 1
ATOM 6579 C C . LYS B 1 179 ? 38.10394 -9.02241 -51.54456 1.000 22.74455 199 LYS B C 1
ATOM 6580 O O . LYS B 1 179 ? 37.18248 -9.18586 -50.73976 1.000 21.77364 199 LYS B O 1
ATOM 6599 N N . THR B 1 180 ? 38.57372 -9.99903 -52.31415 1.000 23.74389 200 THR B N 1
ATOM 6600 C CA . THR B 1 180 ? 38.02027 -11.34375 -52.29952 1.000 21.61517 200 THR B CA 1
ATOM 6601 C C . THR B 1 180 ? 39.10934 -12.35459 -51.97018 1.000 23.90667 200 THR B C 1
ATOM 6602 O O . THR B 1 180 ? 40.27527 -12.17582 -52.33278 1.000 21.96493 200 THR B O 1
ATOM 6613 N N . ALA B 1 181 ? 38.71703 -13.41481 -51.26946 1.000 24.77174 201 ALA B N 1
ATOM 6614 C CA . ALA B 1 181 ? 39.61252 -14.50391 -50.90708 1.000 24.32462 201 ALA B CA 1
ATOM 6615 C C . ALA B 1 181 ? 39.28095 -15.71730 -51.76285 1.000 20.81753 201 ALA B C 1
ATOM 6616 O O . ALA B 1 181 ? 38.12690 -16.15947 -51.80241 1.000 18.74052 201 ALA B O 1
ATOM 6623 N N . SER B 1 182 ? 40.29282 -16.24966 -52.44143 1.000 20.23920 202 SER B N 1
ATOM 6624 C CA . SER B 1 182 ? 40.12439 -17.44169 -53.25518 1.000 18.29560 202 SER B CA 1
ATOM 6625 C C . SER B 1 182 ? 40.23892 -18.69229 -52.38937 1.000 19.14307 202 SER B C 1
ATOM 6626 O O . SER B 1 182 ? 40.76925 -18.66256 -51.27456 1.000 18.66005 202 SER B O 1
ATOM 6634 N N . SER B 1 183 ? 39.72755 -19.80742 -52.91996 1.000 19.59926 203 SER B N 1
ATOM 6635 C CA . SER B 1 183 ? 39.84193 -21.07572 -52.20592 1.000 20.08146 203 SER B CA 1
ATOM 6636 C C . SER B 1 183 ? 41.29958 -21.47319 -52.01142 1.000 19.25419 203 SER B C 1
ATOM 6637 O O . SER B 1 183 ? 41.62532 -22.19546 -51.06083 1.000 17.33430 203 SER B O 1
ATOM 6645 N N . ASP B 1 184 ? 42.18695 -21.01947 -52.90187 1.000 22.46884 204 ASP B N 1
ATOM 6646 C CA . ASP B 1 184 ? 43.61496 -21.23613 -52.69726 1.000 21.95450 204 ASP B CA 1
ATOM 6647 C C . ASP B 1 184 ? 44.12457 -20.41546 -51.52009 1.000 19.98626 204 ASP B C 1
ATOM 6648 O O . ASP B 1 184 ? 44.93745 -20.89915 -50.72502 1.000 18.87657 204 ASP B O 1
ATOM 6657 N N . GLN B 1 185 ? 43.66081 -19.16918 -51.39515 1.000 18.76562 205 GLN B N 1
ATOM 6658 C CA . GLN B 1 185 ? 44.05049 -18.34652 -50.25639 1.000 20.25382 205 GLN B CA 1
ATOM 6659 C C . GLN B 1 185 ? 43.48853 -18.89651 -48.95358 1.000 21.12952 205 GLN B C 1
ATOM 6660 O O . GLN B 1 185 ? 44.12743 -18.76823 -47.90410 1.000 21.13214 205 GLN B O 1
ATOM 6674 N N . ALA B 1 186 ? 42.29841 -19.49803 -48.99346 1.000 20.90327 206 ALA B N 1
ATOM 6675 C CA . ALA B 1 186 ? 41.76616 -20.14954 -47.80165 1.000 20.22093 206 ALA B CA 1
ATOM 6676 C C . ALA B 1 186 ? 42.59973 -21.37364 -47.43994 1.000 17.61844 206 ALA B C 1
ATOM 6677 O O . ALA B 1 186 ? 42.94946 -21.57902 -46.27143 1.000 18.82799 206 ALA B O 1
ATOM 6684 N N . GLN B 1 187 ? 42.92015 -22.20556 -48.43444 1.000 18.36662 207 GLN B N 1
ATOM 6685 C CA . GLN B 1 187 ? 43.80432 -23.34121 -48.19352 1.000 19.07656 207 GLN B CA 1
ATOM 6686 C C . GLN B 1 187 ? 45.15746 -22.87861 -47.66739 1.000 20.08261 207 GLN B C 1
ATOM 6687 O O . GLN B 1 187 ? 45.74929 -23.52197 -46.79195 1.000 19.69322 207 GLN B O 1
ATOM 6701 N N . GLU B 1 188 ? 45.66154 -21.75983 -48.18985 1.000 21.11866 208 GLU B N 1
ATOM 6702 C CA . GLU B 1 188 ? 46.95618 -21.25127 -47.74944 1.000 20.58133 208 GLU B CA 1
ATOM 6703 C C . GLU B 1 188 ? 46.92713 -20.86824 -46.27472 1.000 21.33550 208 GLU B C 1
ATOM 6704 O O . GLU B 1 188 ? 47.85929 -21.18499 -45.52457 1.000 22.92444 208 GLU B O 1
ATOM 6716 N N . MET B 1 189 ? 45.86877 -20.17861 -45.83959 1.000 19.91934 209 MET B N 1
ATOM 6717 C CA . MET B 1 189 ? 45.77016 -19.80502 -44.43188 1.000 23.06002 209 MET B CA 1
ATOM 6718 C C . MET B 1 189 ? 45.51331 -21.02567 -43.55537 1.000 19.10755 209 MET B C 1
ATOM 6719 O O . MET B 1 189 ? 46.09137 -21.14729 -42.46946 1.000 18.26557 209 MET B O 1
ATOM 6733 N N . HIS B 1 190 ? 44.64809 -21.93835 -44.00505 1.000 18.82358 210 HIS B N 1
ATOM 6734 C CA . HIS B 1 190 ? 44.34882 -23.12481 -43.20942 1.000 18.44669 210 HIS B CA 1
ATOM 6735 C C . HIS B 1 190 ? 45.60253 -23.95898 -42.97875 1.000 18.82357 210 HIS B C 1
ATOM 6736 O O . HIS B 1 190 ? 45.87430 -24.39601 -41.85519 1.000 17.28144 210 HIS B O 1
ATOM 6750 N N . ALA B 1 191 ? 46.38429 -24.18835 -44.03470 1.000 18.79968 211 ALA B N 1
ATOM 6751 C CA . ALA B 1 191 ? 47.62298 -24.94259 -43.87748 1.000 18.66498 211 ALA B CA 1
ATOM 6752 C C . ALA B 1 191 ? 48.59489 -24.21721 -42.95544 1.000 18.35380 211 ALA B C 1
ATOM 6753 O O . ALA B 1 191 ? 49.28724 -24.84901 -42.14828 1.000 19.46256 211 ALA B O 1
ATOM 6760 N N . ALA B 1 192 ? 48.66895 -22.88905 -43.06808 1.000 18.43741 212 ALA B N 1
ATOM 6761 C CA . ALA B 1 192 ? 49.51443 -22.12048 -42.16171 1.000 18.82250 212 ALA B CA 1
ATOM 6762 C C . ALA B 1 192 ? 49.08171 -22.31517 -40.71507 1.000 18.57929 212 ALA B C 1
ATOM 6763 O O . ALA B 1 192 ? 49.91933 -22.34714 -39.80643 1.000 17.87840 212 ALA B O 1
ATOM 6770 N N . ILE B 1 193 ? 47.77538 -22.44414 -40.48247 1.000 19.32487 213 ILE B N 1
ATOM 6771 C CA . ILE B 1 193 ? 47.27754 -22.70176 -39.13599 1.000 17.48857 213 ILE B CA 1
ATOM 6772 C C . ILE B 1 193 ? 47.68654 -24.09508 -38.67641 1.000 17.31073 213 ILE B C 1
ATOM 6773 O O . ILE B 1 193 ? 48.27731 -24.26119 -37.60345 1.000 20.85399 213 ILE B O 1
ATOM 6789 N N . ARG B 1 194 ? 47.39610 -25.11525 -39.48849 1.000 17.86499 214 ARG B N 1
ATOM 6790 C CA . ARG B 1 194 ? 47.66019 -26.48587 -39.06360 1.000 20.12138 214 ARG B CA 1
ATOM 6791 C C . ARG B 1 194 ? 49.14424 -26.70476 -38.80171 1.000 19.49560 214 ARG B C 1
ATOM 6792 O O . ARG B 1 194 ? 49.51828 -27.34155 -37.81036 1.000 19.46900 214 ARG B O 1
ATOM 6813 N N . THR B 1 195 ? 50.00674 -26.19286 -39.68228 1.000 18.90345 215 THR B N 1
ATOM 6814 C CA . THR B 1 195 ? 51.44176 -26.31923 -39.45309 1.000 18.95631 215 THR B CA 1
ATOM 6815 C C . THR B 1 195 ? 51.84781 -25.62889 -38.15771 1.000 19.08317 215 THR B C 1
ATOM 6816 O O . THR B 1 195 ? 52.70088 -26.13140 -37.41632 1.000 20.10024 215 THR B O 1
ATOM 6827 N N . HIS B 1 196 ? 51.23632 -24.48090 -37.86031 1.000 18.66113 216 HIS B N 1
ATOM 6828 C CA . HIS B 1 196 ? 51.56021 -23.77783 -36.62466 1.000 19.29897 216 HIS B CA 1
ATOM 6829 C C . HIS B 1 196 ? 51.13948 -24.58459 -35.40415 1.000 20.70990 216 HIS B C 1
ATOM 6830 O O . HIS B 1 196 ? 51.89538 -24.68782 -34.43079 1.000 20.46507 216 HIS B O 1
ATOM 6844 N N . LEU B 1 197 ? 49.93406 -25.15733 -35.43320 1.000 18.43742 217 LEU B N 1
ATOM 6845 C CA . LEU B 1 197 ? 49.48304 -25.97442 -34.31290 1.000 22.72402 217 LEU B CA 1
ATOM 6846 C C . LEU B 1 197 ? 50.32868 -27.23502 -34.18247 1.000 21.07839 217 LEU B C 1
ATOM 6847 O O . LEU B 1 197 ? 50.62148 -27.68130 -33.06758 1.000 21.27832 217 LEU B O 1
ATOM 6863 N N . ALA B 1 198 ? 50.73557 -27.82006 -35.31147 1.000 21.33391 218 ALA B N 1
ATOM 6864 C CA . ALA B 1 198 ? 51.59296 -28.99908 -35.26254 1.000 21.06395 218 ALA B CA 1
ATOM 6865 C C . ALA B 1 198 ? 52.94300 -28.67759 -34.63969 1.000 20.38523 218 ALA B C 1
ATOM 6866 O O . ALA B 1 198 ? 53.54747 -29.53668 -33.98564 1.000 21.57934 218 ALA B O 1
ATOM 6873 N N . SER B 1 199 ? 53.43373 -27.45036 -34.83199 1.000 21.60378 219 SER B N 1
ATOM 6874 C CA . SER B 1 199 ? 54.72275 -27.08188 -34.25767 1.000 23.12352 219 SER B CA 1
ATOM 6875 C C . SER B 1 199 ? 54.71654 -27.22587 -32.74278 1.000 22.62553 219 SER B C 1
ATOM 6876 O O . SER B 1 199 ? 55.76192 -27.48775 -32.13983 1.000 23.38277 219 SER B O 1
ATOM 6884 N N . LYS B 1 200 ? 53.55992 -27.04923 -32.10763 1.000 23.18569 220 LYS B N 1
ATOM 6885 C CA . LYS B 1 200 ? 53.45996 -27.18359 -30.65974 1.000 25.51030 220 LYS B CA 1
ATOM 6886 C C . LYS B 1 200 ? 52.99347 -28.56918 -30.23025 1.000 26.52616 220 LYS B C 1
ATOM 6887 O O . LYS B 1 200 ? 53.62952 -29.19873 -29.38210 1.000 29.41210 220 LYS B O 1
ATOM 6906 N N . TYR B 1 201 ? 51.89414 -29.05749 -30.79833 1.000 23.61902 221 TYR B N 1
ATOM 6907 C CA . TYR B 1 201 ? 51.23206 -30.25979 -30.31285 1.000 25.41423 221 TYR B CA 1
ATOM 6908 C C . TYR B 1 201 ? 51.60255 -31.50560 -31.10257 1.000 22.55673 221 TYR B C 1
ATOM 6909 O O . TYR B 1 201 ? 51.18111 -32.60545 -30.73240 1.000 24.13097 221 TYR B O 1
ATOM 6927 N N . GLY B 1 202 ? 52.40365 -31.37173 -32.14789 1.000 21.04950 222 GLY B N 1
ATOM 6928 C CA . GLY B 1 202 ? 52.72320 -32.51925 -32.98287 1.000 21.42568 222 GLY B CA 1
ATOM 6929 C C . GLY B 1 202 ? 51.77284 -32.64665 -34.15504 1.000 20.84477 222 GLY B C 1
ATOM 6930 O O . GLY B 1 202 ? 50.62520 -32.20978 -34.11470 1.000 21.44091 222 GLY B O 1
ATOM 6934 N N . GLN B 1 203 ? 52.26323 -33.27130 -35.23042 1.000 21.14619 223 GLN B N 1
ATOM 6935 C CA . GLN B 1 203 ? 51.47697 -33.32839 -36.45765 1.000 20.72274 223 GLN B CA 1
ATOM 6936 C C . GLN B 1 203 ? 50.22140 -34.17265 -36.27625 1.000 22.96692 223 GLN B C 1
ATOM 6937 O O . GLN B 1 203 ? 49.15780 -33.83284 -36.80757 1.000 21.95590 223 GLN B O 1
ATOM 6951 N N . ALA B 1 204 ? 50.32100 -35.27405 -35.52906 1.000 23.99655 224 ALA B N 1
ATOM 6952 C CA . ALA B 1 204 ? 49.15776 -36.13251 -35.33439 1.000 27.17116 224 ALA B CA 1
ATOM 6953 C C . ALA B 1 204 ? 48.03053 -35.38068 -34.63987 1.000 23.74950 224 ALA B C 1
ATOM 6954 O O . ALA B 1 204 ? 46.86038 -35.51542 -35.01540 1.000 23.64707 224 ALA B O 1
ATOM 6961 N N . ALA B 1 205 ? 48.36245 -34.58293 -33.62336 1.000 22.31141 225 ALA B N 1
ATOM 6962 C CA . ALA B 1 205 ? 47.33944 -33.79689 -32.94276 1.000 23.26274 225 ALA B CA 1
ATOM 6963 C C . ALA B 1 205 ? 46.77461 -32.71882 -33.85715 1.000 22.39124 225 ALA B C 1
ATOM 6964 O O . ALA B 1 205 ? 45.55517 -32.52300 -33.91395 1.000 21.31404 225 ALA B O 1
ATOM 6971 N N . ALA B 1 206 ? 47.64598 -32.00681 -34.57770 1.000 21.15877 226 ALA B N 1
ATOM 6972 C CA . ALA B 1 206 ? 47.17345 -31.00052 -35.52076 1.000 22.48285 226 ALA B CA 1
ATOM 6973 C C . ALA B 1 206 ? 46.31861 -31.62261 -36.61478 1.000 21.71574 226 ALA B C 1
ATOM 6974 O O . ALA B 1 206 ? 45.38680 -30.98187 -37.11470 1.000 21.11258 226 ALA B O 1
ATOM 6981 N N . ASP B 1 207 ? 46.61467 -32.86658 -36.99637 1.000 22.30934 227 ASP B N 1
ATOM 6982 C CA . ASP B 1 207 ? 45.87628 -33.52450 -38.06493 1.000 21.74890 227 ASP B CA 1
ATOM 6983 C C . ASP B 1 207 ? 44.49310 -33.98432 -37.62893 1.000 25.38210 227 ASP B C 1
ATOM 6984 O O . ASP B 1 207 ? 43.72412 -34.44134 -38.47697 1.000 25.61475 227 ASP B O 1
ATOM 6993 N N . GLU B 1 208 ? 44.15671 -33.88188 -36.34337 1.000 22.59918 228 GLU B N 1
ATOM 6994 C CA . GLU B 1 208 ? 42.82508 -34.23054 -35.86711 1.000 24.73871 228 GLU B CA 1
ATOM 6995 C C . GLU B 1 208 ? 41.93485 -33.01309 -35.64704 1.000 23.60609 228 GLU B C 1
ATOM 6996 O O . GLU B 1 208 ? 40.72690 -33.17865 -35.44569 1.000 24.45112 228 GLU B O 1
ATOM 7008 N N . ILE B 1 209 ? 42.49070 -31.80348 -35.68106 1.000 20.59507 229 ILE B N 1
ATOM 7009 C CA . ILE B 1 209 ? 41.71203 -30.60233 -35.40145 1.000 20.59399 229 ILE B CA 1
ATOM 7010 C C . ILE B 1 209 ? 40.94780 -30.19831 -36.65404 1.000 21.22873 229 ILE B C 1
ATOM 7011 O O . ILE B 1 209 ? 41.51142 -30.15458 -37.75298 1.000 19.71808 229 ILE B O 1
ATOM 7027 N N . SER B 1 210 ? 39.66771 -29.87833 -36.48714 1.000 19.87532 230 SER B N 1
ATOM 7028 C CA . SER B 1 210 ? 38.85794 -29.35827 -37.57961 1.000 18.06854 230 SER B CA 1
ATOM 7029 C C . SER B 1 210 ? 39.07310 -27.85405 -37.69413 1.000 16.15305 230 SER B C 1
ATOM 7030 O O . SER B 1 210 ? 38.84560 -27.11502 -36.73056 1.000 15.54759 230 SER B O 1
ATOM 7038 N N . ILE B 1 211 ? 39.52659 -27.40533 -38.86019 1.000 16.47585 231 ILE B N 1
ATOM 7039 C CA . ILE B 1 211 ? 39.71904 -25.98863 -39.14530 1.000 16.43236 231 ILE B CA 1
ATOM 7040 C C . ILE B 1 211 ? 38.68508 -25.60741 -40.19372 1.000 15.56170 231 ILE B C 1
ATOM 7041 O O . ILE B 1 211 ? 38.76033 -26.05634 -41.34436 1.000 15.32643 231 ILE B O 1
ATOM 7057 N N . LEU B 1 212 ? 37.72339 -24.77816 -39.80363 1.000 15.40402 232 LEU B N 1
ATOM 7058 C CA . LEU B 1 212 ? 36.60237 -24.42205 -40.65974 1.000 15.87343 232 LEU B CA 1
ATOM 7059 C C . LEU B 1 212 ? 36.82884 -23.05674 -41.29545 1.000 15.00426 232 LEU B C 1
ATOM 7060 O O . LEU B 1 212 ? 37.34514 -22.13725 -40.65531 1.000 15.78776 232 LEU B O 1
ATOM 7076 N N . TYR B 1 213 ? 36.44017 -22.93281 -42.56077 1.000 14.79516 233 TYR B N 1
ATOM 7077 C CA . TYR B 1 213 ? 36.49965 -21.65486 -43.25451 1.000 13.91948 233 TYR B CA 1
ATOM 7078 C C . TYR B 1 213 ? 35.31040 -20.79698 -42.84064 1.000 13.64679 233 TYR B C 1
ATOM 7079 O O . TYR B 1 213 ? 34.15927 -21.24179 -42.90414 1.000 13.49348 233 TYR B O 1
ATOM 7097 N N . GLY B 1 214 ? 35.59402 -19.57022 -42.40814 1.000 13.69982 234 GLY B N 1
ATOM 7098 C CA . GLY B 1 214 ? 34.56020 -18.67839 -41.92451 1.000 15.39193 234 GLY B CA 1
ATOM 7099 C C . GLY B 1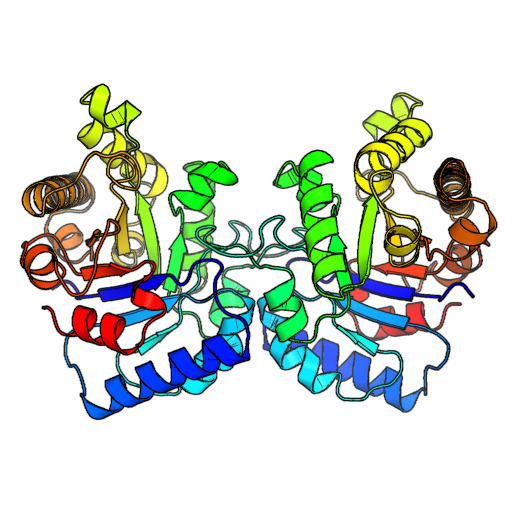 214 ? 34.34784 -17.45800 -42.79254 1.000 15.08832 234 GLY B C 1
ATOM 7100 O O . GLY B 1 214 ? 33.71584 -16.48824 -42.36365 1.000 14.37772 234 GLY B O 1
ATOM 7104 N N . GLY B 1 215 ? 34.88688 -17.48686 -44.00742 1.000 18.27713 235 GLY B N 1
ATOM 7105 C CA . GLY B 1 215 ? 34.61993 -16.45845 -44.98595 1.000 16.69545 235 GLY B CA 1
ATOM 7106 C C . GLY B 1 215 ? 33.31573 -16.71482 -45.71434 1.000 16.19221 235 GLY B C 1
ATOM 7107 O O . GLY B 1 215 ? 32.52658 -17.59460 -45.36553 1.000 14.16984 235 GLY B O 1
ATOM 7111 N N . SER B 1 216 ? 33.09461 -15.91934 -46.75904 1.000 17.48924 236 SER B N 1
ATOM 7112 C CA . SER B 1 216 ? 31.90397 -16.06813 -47.58579 1.000 19.43899 236 SER B CA 1
ATOM 7113 C C . SER B 1 216 ? 31.79968 -17.50186 -48.09100 1.000 16.53650 236 SER B C 1
ATOM 7114 O O . SER B 1 216 ? 32.55773 -17.91495 -48.97369 1.000 17.14559 236 SER B O 1
ATOM 7122 N N . CYS B 1 217 ? 30.86360 -18.26679 -47.53320 1.000 17.67001 237 CYS B N 1
ATOM 7123 C CA . CYS B 1 217 ? 30.71964 -19.68779 -47.82853 1.000 17.96595 237 CYS B CA 1
ATOM 7124 C C . CYS B 1 217 ? 29.25060 -19.98169 -48.08427 1.000 17.16071 237 CYS B C 1
ATOM 7125 O O . CYS B 1 217 ? 28.41517 -19.81452 -47.18874 1.000 16.83627 237 CYS B O 1
ATOM 7133 N N . ASN B 1 218 ? 28.94210 -20.42128 -49.29686 1.000 15.88766 238 ASN B N 1
ATOM 7134 C CA . ASN B 1 218 ? 27.57162 -20.51817 -49.76788 1.000 16.48805 238 ASN B CA 1
ATOM 7135 C C . ASN B 1 218 ? 27.46679 -21.71100 -50.69404 1.000 17.18266 238 ASN B C 1
ATOM 7136 O O . ASN B 1 218 ? 28.48731 -22.31693 -51.05988 1.000 16.17478 238 ASN B O 1
ATOM 7147 N N . PRO B 1 219 ? 26.25247 -22.08685 -51.10149 1.000 16.52949 239 PRO B N 1
ATOM 7148 C CA . PRO B 1 219 ? 26.11678 -23.23774 -52.01070 1.000 15.95351 239 PRO B CA 1
ATOM 7149 C C . PRO B 1 219 ? 26.94022 -23.10883 -53.27816 1.000 16.26484 239 PRO B C 1
ATOM 7150 O O . PRO B 1 219 ? 27.33569 -24.12810 -53.85733 1.000 16.54388 239 PRO B O 1
ATOM 7161 N N . GLY B 1 220 ? 27.22117 -21.88532 -53.72207 1.000 16.55420 240 GLY B N 1
ATOM 7162 C CA . GLY B 1 220 ? 27.97066 -21.71711 -54.95330 1.000 17.71211 240 GLY B CA 1
ATOM 7163 C C . GLY B 1 220 ? 29.41242 -22.16886 -54.83722 1.000 17.20585 240 GLY B C 1
ATOM 7164 O O . GLY B 1 220 ? 29.93053 -22.84056 -55.73125 1.000 17.52486 240 GLY B O 1
ATOM 7168 N N . ASN B 1 221 ? 30.07450 -21.82853 -53.73030 1.000 18.23625 241 ASN B N 1
ATOM 7169 C CA . ASN B 1 221 ? 31.50660 -22.05378 -53.58441 1.000 16.26593 241 ASN B CA 1
ATOM 7170 C C . ASN B 1 221 ? 31.85711 -23.07858 -52.51613 1.000 16.91077 241 ASN B C 1
ATOM 7171 O O . ASN B 1 221 ? 33.04420 -23.28975 -52.24863 1.000 16.17415 241 ASN B O 1
ATOM 7182 N N . ALA B 1 222 ? 30.86576 -23.72724 -51.90470 1.000 17.13138 242 ALA B N 1
ATOM 7183 C CA . ALA B 1 222 ? 31.15477 -24.61710 -50.78426 1.000 16.46524 242 ALA B CA 1
ATOM 7184 C C . ALA B 1 222 ? 31.97312 -25.82889 -51.21955 1.000 16.32046 242 ALA B C 1
ATOM 7185 O O . ALA B 1 222 ? 32.92853 -26.21277 -50.53433 1.000 17.17094 242 ALA B O 1
ATOM 7192 N N . LYS B 1 223 ? 31.61742 -26.44843 -52.34954 1.000 16.36469 243 LYS B N 1
ATOM 7193 C CA . LYS B 1 223 ? 32.33380 -27.64493 -52.78397 1.000 18.68981 243 LYS B CA 1
ATOM 7194 C C . LYS B 1 223 ? 33.80878 -27.34842 -53.02791 1.000 17.07509 243 LYS B C 1
ATOM 7195 O O . LYS B 1 223 ? 34.68078 -28.11513 -52.60407 1.000 16.72525 243 LYS B O 1
ATOM 7214 N N . GLU B 1 224 ? 34.10934 -26.23071 -53.69211 1.000 17.46244 244 GLU B N 1
ATOM 7215 C CA . GLU B 1 224 ? 35.49921 -25.89942 -53.99007 1.000 17.12454 244 GLU B CA 1
ATOM 7216 C C . GLU B 1 224 ? 36.28178 -25.61539 -52.71650 1.000 17.75786 244 GLU B C 1
ATOM 7217 O O . GLU B 1 224 ? 37.43868 -26.03100 -52.58264 1.000 16.70166 244 GLU B O 1
ATOM 7229 N N . ILE B 1 225 ? 35.67122 -24.89443 -51.77612 1.000 17.94835 245 ILE B N 1
ATOM 7230 C CA . ILE B 1 225 ? 36.34711 -24.57195 -50.52316 1.000 15.73395 245 ILE B CA 1
ATOM 7231 C C . ILE B 1 225 ? 36.57836 -25.83634 -49.70599 1.000 15.65793 245 ILE B C 1
ATOM 7232 O O . ILE B 1 225 ? 37.68405 -26.08449 -49.20972 1.000 15.72451 245 ILE B O 1
ATOM 7248 N N . PHE B 1 226 ? 35.53687 -26.65731 -49.55793 1.000 15.58168 246 PHE B N 1
ATOM 7249 C CA . PHE B 1 226 ? 35.66365 -27.88871 -48.79224 1.000 15.88154 246 PHE B CA 1
ATOM 7250 C C . PHE B 1 226 ? 36.59300 -28.88367 -49.47093 1.000 16.81512 246 PHE B C 1
ATOM 7251 O O . PHE B 1 226 ? 37.12047 -29.77687 -48.79986 1.000 17.99119 246 PHE B O 1
ATOM 7268 N N . SER B 1 227 ? 36.80451 -28.75163 -50.78347 1.000 16.45987 247 SER B N 1
ATOM 7269 C CA . SER B 1 227 ? 37.69253 -29.67119 -51.48370 1.000 16.99440 247 SER B CA 1
ATOM 7270 C C . SER B 1 227 ? 39.13817 -29.52585 -51.02702 1.000 17.42845 247 SER B C 1
ATOM 7271 O O . SER B 1 227 ? 39.94395 -30.43464 -51.25211 1.000 18.80895 247 SER B O 1
ATOM 7279 N N . LYS B 1 228 ? 39.49047 -28.40002 -50.41695 1.000 16.74571 248 LYS B N 1
ATOM 7280 C CA . LYS B 1 228 ? 40.87153 -28.17627 -50.02033 1.000 17.37054 248 LYS B CA 1
ATOM 7281 C C . LYS B 1 228 ? 41.23834 -29.09267 -48.85373 1.000 17.67929 248 LYS B C 1
ATOM 7282 O O . LYS B 1 228 ? 40.41276 -29.33741 -47.96750 1.000 16.72560 248 LYS B O 1
ATOM 7301 N N . PRO B 1 229 ? 42.46373 -29.62468 -48.83168 1.000 20.57038 249 PRO B N 1
ATOM 7302 C CA . PRO B 1 229 ? 42.78001 -30.67044 -47.84352 1.000 18.30312 249 PRO B CA 1
ATOM 7303 C C . PRO B 1 229 ? 42.76013 -30.18614 -46.40578 1.000 19.25131 249 PRO B C 1
ATOM 7304 O O . PRO B 1 229 ? 42.41952 -30.97166 -45.51317 1.000 20.76790 249 PRO B O 1
ATOM 7315 N N . ASP B 1 230 ? 43.10338 -28.92748 -46.14813 1.000 19.60177 250 ASP B N 1
ATOM 7316 C CA . ASP B 1 230 ? 43.14744 -28.40575 -44.79100 1.000 19.65169 250 ASP B CA 1
ATOM 7317 C C . ASP B 1 230 ? 41.89838 -27.62110 -44.41333 1.000 15.91343 250 ASP B C 1
ATOM 7318 O O . ASP B 1 230 ? 41.84825 -27.06010 -43.31617 1.000 15.62896 250 ASP B O 1
ATOM 7327 N N . VAL B 1 231 ? 40.89199 -27.57429 -45.28048 1.000 16.76288 251 VAL B N 1
ATOM 7328 C CA . VAL B 1 231 ? 39.59812 -26.98750 -44.95461 1.000 16.21952 251 VAL B CA 1
ATOM 7329 C C . VAL B 1 231 ? 38.66352 -28.12740 -44.57924 1.000 17.27321 251 VAL B C 1
ATOM 7330 O O . VAL B 1 231 ? 38.40643 -29.02357 -45.39186 1.000 17.63009 251 VAL B O 1
ATOM 7343 N N . ASP B 1 232 ? 38.15325 -28.09592 -43.34967 1.000 15.69481 252 ASP B N 1
ATOM 7344 C CA . ASP B 1 232 ? 37.34999 -29.18168 -42.80438 1.000 15.98657 252 ASP B CA 1
ATOM 7345 C C . ASP B 1 232 ? 35.87817 -28.81168 -42.68060 1.000 19.82416 252 ASP B C 1
ATOM 7346 O O . ASP B 1 232 ? 35.16011 -29.39315 -41.86162 1.000 18.34462 252 ASP B O 1
ATOM 7355 N N . GLY B 1 233 ? 35.41299 -27.86916 -43.48965 1.000 17.99759 253 GLY B N 1
ATOM 7356 C CA . GLY B 1 233 ? 34.03570 -27.43279 -43.42806 1.000 16.66105 253 GLY B CA 1
ATOM 7357 C C . GLY B 1 233 ? 33.92860 -25.92371 -43.39946 1.000 15.15224 253 GLY B C 1
ATOM 7358 O O . GLY B 1 233 ? 34.79498 -25.22626 -43.93614 1.000 15.01377 253 GLY B O 1
ATOM 7362 N N . GLY B 1 234 ? 32.89047 -25.40186 -42.76388 1.000 13.57589 254 GLY B N 1
ATOM 7363 C CA . GLY B 1 234 ? 32.68119 -23.96717 -42.74226 1.000 13.41239 254 GLY B CA 1
ATOM 7364 C C . GLY B 1 234 ? 31.88698 -23.51332 -41.53237 1.000 14.25653 254 GLY B C 1
ATOM 7365 O O . GLY B 1 234 ? 31.09129 -24.26858 -40.97118 1.000 14.46724 254 GLY B O 1
ATOM 7369 N N . LEU B 1 235 ? 32.14048 -22.27179 -41.13044 1.000 13.15838 255 LEU B N 1
ATOM 7370 C CA . LEU B 1 235 ? 31.29221 -21.54376 -40.18803 1.000 14.30452 255 LEU B CA 1
ATOM 7371 C C . LEU B 1 235 ? 30.42538 -20.61765 -41.03363 1.000 15.12451 255 LEU B C 1
ATOM 7372 O O . LEU B 1 235 ? 30.88653 -19.57317 -41.50162 1.000 13.06561 255 LEU B O 1
ATOM 7388 N N . ILE B 1 236 ? 29.17318 -21.00160 -41.22696 1.000 16.24180 256 ILE B N 1
ATOM 7389 C CA . ILE B 1 236 ? 28.31737 -20.40565 -42.24629 1.000 14.95419 256 ILE B CA 1
ATOM 7390 C C . ILE B 1 236 ? 27.61604 -19.17673 -41.68953 1.000 15.85139 256 ILE B C 1
ATOM 7391 O O . ILE B 1 236 ? 27.17709 -19.15748 -40.53304 1.000 16.09906 256 ILE B O 1
ATOM 7407 N N . GLY B 1 237 ? 27.48955 -18.15199 -42.52951 1.000 17.06638 257 GLY B N 1
ATOM 7408 C CA . GLY B 1 237 ? 26.80557 -16.93509 -42.14496 1.000 17.49333 257 GLY B CA 1
ATOM 7409 C C . GLY B 1 237 ? 25.35751 -16.89798 -42.58942 1.000 15.80164 257 GLY B C 1
ATOM 7410 O O . GLY B 1 237 ? 24.52323 -17.63352 -42.06105 1.000 16.09815 257 GLY B O 1
ATOM 7414 N N . GLY B 1 238 ? 25.04755 -16.03802 -43.55993 1.000 17.00971 258 GLY B N 1
ATOM 7415 C CA . GLY B 1 238 ? 23.67420 -15.83692 -43.98013 1.000 16.17522 258 GLY B CA 1
ATOM 7416 C C . GLY B 1 238 ? 23.00665 -17.05232 -44.57199 1.000 16.21225 258 GLY B C 1
ATOM 7417 O O . GLY B 1 238 ? 21.77877 -17.15031 -44.51823 1.000 17.44104 258 GLY B O 1
ATOM 7421 N N . ALA B 1 239 ? 23.77840 -17.97398 -45.15216 1.000 15.21880 259 ALA B N 1
ATOM 7422 C CA . ALA B 1 239 ? 23.18862 -19.20065 -45.66659 1.000 16.30405 259 ALA B CA 1
ATOM 7423 C C . ALA B 1 239 ? 22.65867 -20.09558 -44.55582 1.000 16.14642 259 ALA B C 1
ATOM 7424 O O . ALA B 1 239 ? 21.90419 -21.02959 -44.84670 1.000 18.23781 259 ALA B O 1
ATOM 7431 N N . SER B 1 240 ? 23.03449 -19.83413 -43.29955 1.000 15.07086 260 SER B N 1
ATOM 7432 C CA . SER B 1 240 ? 22.48112 -20.59368 -42.18462 1.000 15.71304 260 SER B CA 1
ATOM 7433 C C . SER B 1 240 ? 20.97995 -20.37842 -42.06207 1.000 16.20474 260 SER B C 1
ATOM 7434 O O . SER B 1 240 ? 20.26217 -21.25880 -41.57306 1.000 16.68592 260 SER B O 1
ATOM 7442 N N . LEU B 1 241 ? 20.48861 -19.22235 -42.50727 1.000 15.95109 261 LEU B N 1
ATOM 7443 C CA . LEU B 1 241 ? 19.09153 -18.85444 -42.32676 1.000 15.78034 261 LEU B CA 1
ATOM 7444 C C . LEU B 1 241 ? 18.17415 -19.45176 -43.38304 1.000 16.02800 261 LEU B C 1
ATOM 7445 O O . LEU B 1 241 ? 16.95341 -19.28976 -43.28005 1.000 17.84858 261 LEU B O 1
ATOM 7461 N N . LYS B 1 242 ? 18.72243 -20.14127 -44.38100 1.000 18.13197 262 LYS B N 1
ATOM 7462 C CA . LYS B 1 242 ? 17.93958 -20.76287 -45.44411 1.000 18.56218 262 LYS B CA 1
ATOM 7463 C C . LYS B 1 242 ? 18.16632 -22.26693 -45.37140 1.000 17.57626 262 LYS B C 1
ATOM 7464 O O . LYS B 1 242 ? 19.27450 -22.74691 -45.63270 1.000 16.51137 262 LYS B O 1
ATOM 7483 N N . SER B 1 243 ? 17.11247 -23.00890 -45.02766 1.000 17.66013 263 SER B N 1
ATOM 7484 C CA . SER B 1 243 ? 17.25566 -24.44525 -44.81485 1.000 16.98472 263 SER B CA 1
ATOM 7485 C C . SER B 1 243 ? 17.81556 -25.14117 -46.04806 1.000 17.09888 263 SER B C 1
ATOM 7486 O O . SER B 1 243 ? 18.65382 -26.04243 -45.93301 1.000 18.08299 263 SER B O 1
ATOM 7494 N N . ARG B 1 244 ? 17.35675 -24.74855 -47.23689 1.000 17.20478 264 ARG B N 1
ATOM 7495 C CA . ARG B 1 244 ? 17.82641 -25.39871 -48.45549 1.000 17.15253 264 ARG B CA 1
ATOM 7496 C C . ARG B 1 244 ? 19.29836 -25.09425 -48.70771 1.000 16.06636 264 ARG B C 1
ATOM 7497 O O . ARG B 1 244 ? 20.09926 -26.00567 -48.94948 1.000 17.97814 264 ARG B O 1
ATOM 7518 N N . ASP B 1 245 ? 19.67004 -23.81171 -48.67113 1.000 18.07036 265 ASP B N 1
ATOM 7519 C CA . ASP B 1 245 ? 21.06710 -23.43987 -48.87485 1.000 17.66808 265 ASP B CA 1
ATOM 7520 C C . ASP B 1 245 ? 21.96874 -24.10381 -47.84228 1.000 16.30095 265 ASP B C 1
ATOM 7521 O O . ASP B 1 245 ? 23.06407 -24.57240 -48.17216 1.000 15.99900 265 ASP B O 1
ATOM 7530 N N . PHE B 1 246 ? 21.52686 -24.14185 -46.58252 1.000 15.73459 266 PHE B N 1
ATOM 7531 C CA . PHE B 1 246 ? 22.31378 -24.78057 -45.53289 1.000 15.54628 266 PHE B CA 1
ATOM 7532 C C . PHE B 1 246 ? 22.54080 -26.25461 -45.83971 1.000 15.87343 266 PHE B C 1
ATOM 7533 O O . PHE B 1 246 ? 23.65891 -26.75986 -45.69189 1.000 15.22478 266 PHE B O 1
ATOM 7550 N N . LEU B 1 247 ? 21.49589 -26.95665 -46.28834 1.000 15.60974 267 LEU B N 1
ATOM 7551 C CA . LEU B 1 247 ? 21.64507 -28.36815 -46.62337 1.000 16.40220 267 LEU B CA 1
ATOM 7552 C C . LEU B 1 247 ? 22.53961 -28.55652 -47.84106 1.000 18.02903 267 LEU B C 1
ATOM 7553 O O . LEU B 1 247 ? 23.31990 -29.51357 -47.89691 1.000 17.16443 267 LEU B O 1
ATOM 7569 N N . ASP B 1 248 ? 22.44796 -27.65297 -48.82321 1.000 16.66588 268 ASP B N 1
ATOM 7570 C CA . ASP B 1 248 ? 23.33360 -27.73270 -49.98138 1.000 17.17060 268 ASP B CA 1
ATOM 7571 C C . ASP B 1 248 ? 24.79505 -27.67720 -49.55538 1.000 17.98712 268 ASP B C 1
ATOM 7572 O O . ASP B 1 248 ? 25.62516 -28.44725 -50.05284 1.000 19.03583 268 ASP B O 1
ATOM 7581 N N . ILE B 1 249 ? 25.12696 -26.77513 -48.62934 1.000 16.30292 269 ILE B N 1
ATOM 7582 C CA . ILE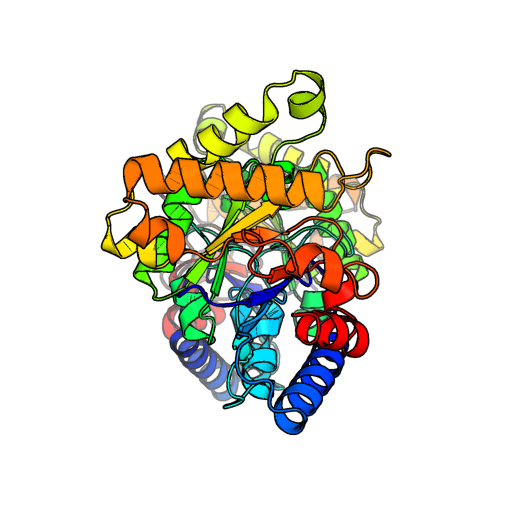 B 1 249 ? 26.50005 -26.67708 -48.14130 1.000 17.79808 269 ILE B CA 1
ATOM 7583 C C . ILE B 1 249 ? 26.89475 -27.96117 -47.42448 1.000 18.69359 269 ILE B C 1
ATOM 7584 O O . ILE B 1 249 ? 27.98893 -28.49911 -47.63145 1.000 16.55051 269 ILE B O 1
ATOM 7600 N N . ILE B 1 250 ? 26.00367 -28.47445 -46.57198 1.000 19.03554 270 ILE B N 1
ATOM 7601 C CA . ILE B 1 250 ? 26.29418 -29.69610 -45.82472 1.000 17.30660 270 ILE B CA 1
ATOM 7602 C C . ILE B 1 250 ? 26.63321 -30.83111 -46.78226 1.000 18.52979 270 ILE B C 1
ATOM 7603 O O . ILE B 1 250 ? 27.48646 -31.68476 -46.49552 1.000 16.35457 270 ILE B O 1
ATOM 7619 N N . LYS B 1 251 ? 25.96825 -30.85767 -47.94093 1.000 17.54811 271 LYS B N 1
ATOM 7620 C CA . LYS B 1 251 ? 26.16864 -31.91340 -48.93029 1.000 18.06703 271 LYS B CA 1
ATOM 7621 C C . LYS B 1 251 ? 27.28074 -31.59468 -49.93330 1.000 20.30613 271 LYS B C 1
ATOM 7622 O O . LYS B 1 251 ? 27.28270 -32.13365 -51.05128 1.000 22.75485 271 LYS B O 1
ATOM 7641 N N . SER B 1 252 ? 28.22982 -30.73770 -49.56739 1.000 19.55854 272 SER B N 1
ATOM 7642 C CA . SER B 1 252 ? 29.24278 -30.26465 -50.49984 1.000 20.27020 272 SER B CA 1
ATOM 7643 C C . SER B 1 252 ? 30.63429 -30.81949 -50.21079 1.000 19.84848 272 SER B C 1
ATOM 7644 O O . SER B 1 252 ? 31.62626 -30.25101 -50.67631 1.000 22.35798 272 SER B O 1
ATOM 7652 N N . PHE B 1 253 ? 30.73308 -31.91120 -49.46060 1.000 18.48759 273 PHE B N 1
ATOM 7653 C CA . PHE B 1 253 ? 32.02211 -32.55352 -49.21658 1.000 18.78050 273 PHE B CA 1
ATOM 7654 C C . PHE B 1 253 ? 32.23333 -33.70603 -50.19516 1.000 20.14183 273 PHE B C 1
ATOM 7655 O O . PHE B 1 253 ? 31.70400 -33.70796 -51.31053 1.000 22.69962 273 PHE B O 1
#